Protein AF-0000000083956516 (afdb_homodimer)

InterPro domains:
  IPR002035 von Willebrand factor, type A [PS50234] (109-304)
  IPR002035 von Willebrand factor, type A [SM00327] (107-292)
  IPR007198 Ssl1-like [PF04056] (113-313)
  IPR012170 TFIIH subunit Ssl1/p44 [PIRSF015919] (1-313)
  IPR036465 von Willebrand factor A-like domain superfamily [G3DSA:3.40.50.410] (103-309)
  IPR036465 von Willebrand factor A-like domain superfamily [SSF53300] (103-279)

Solvent-accessible surface area (backbone atoms only — not comparable to full-atom values): 37654 Å² total; per-residue (Å²): 141,92,82,94,88,92,85,96,86,96,80,90,94,86,94,83,89,90,86,90,80,88,85,79,88,88,85,88,82,83,90,83,88,84,79,85,79,81,76,79,77,77,82,76,77,79,78,73,79,85,74,72,86,77,77,78,76,76,71,68,81,75,73,63,81,67,73,71,72,60,90,53,98,49,55,70,52,45,56,54,43,46,53,48,47,52,50,49,53,49,45,59,60,53,63,68,65,72,76,76,85,54,74,85,65,59,36,41,37,38,33,37,37,36,47,28,14,40,68,24,59,40,57,90,40,66,83,14,37,42,58,37,50,49,54,50,44,45,57,43,45,54,51,31,43,71,76,35,69,79,23,32,37,21,35,34,38,20,32,27,42,36,46,38,78,63,36,59,73,39,68,50,56,66,60,50,41,52,42,44,50,52,46,61,72,32,30,85,62,88,54,36,48,30,58,45,32,15,58,43,49,34,50,44,48,47,51,49,59,55,50,53,74,46,56,89,62,77,76,52,86,41,55,46,41,37,35,40,35,41,37,49,60,84,66,65,53,54,75,56,65,50,64,57,53,51,51,51,35,43,75,66,57,32,32,40,32,38,41,22,64,67,52,90,37,70,69,58,48,50,47,30,21,60,35,62,74,42,64,82,94,52,92,44,97,49,51,48,62,44,83,46,72,68,49,38,53,50,55,58,53,57,64,53,52,80,76,80,69,52,78,70,58,72,76,102,136,89,72,92,76,82,82,84,87,81,75,86,82,81,74,85,80,77,88,79,80,85,82,74,92,81,92,83,72,89,76,81,87,82,85,87,73,84,74,82,82,74,85,72,80,82,79,73,78,81,72,78,76,76,76,75,74,74,73,66,79,76,73,65,78,64,74,71,71,60,89,54,99,49,54,71,51,44,54,54,42,46,54,48,47,50,50,47,53,50,45,58,61,52,61,69,63,76,76,78,84,54,76,88,64,61,36,40,37,38,33,36,36,36,47,27,14,40,67,25,59,40,57,90,39,66,82,14,37,42,56,38,50,50,55,52,44,47,57,42,47,54,52,30,42,70,77,35,69,80,21,32,38,24,35,33,39,20,32,27,42,37,46,39,78,63,36,60,72,38,66,50,57,65,60,50,43,52,42,44,51,53,47,62,71,32,30,86,61,86,54,36,48,31,57,45,32,16,60,44,48,34,49,44,47,47,51,49,59,55,49,51,75,47,56,90,62,77,77,53,87,40,56,45,41,37,36,41,35,42,38,49,60,84,65,65,54,54,76,56,65,52,66,56,52,50,50,51,34,44,74,68,57,31,33,42,31,40,40,22,63,67,51,89,38,71,69,59,51,49,48,29,22,59,35,62,74,42,66,82,95,53,93,45,97,49,51,46,62,43,83,48,71,68,49,39,53,50,56,59,55,59,64,53,51,79,76,78,69,55,78,74,57,72,77,103

Structure (mmCIF, N/CA/C/O backbone):
data_AF-0000000083956516-model_v1
#
loop_
_entity.id
_entity.type
_entity.pdbx_description
1 polymer 'Suppressor of stem-loop protein 1'
#
loop_
_atom_site.group_PDB
_atom_site.id
_atom_site.type_symbol
_atom_site.label_atom_id
_atom_site.label_alt_id
_atom_site.label_comp_id
_atom_site.label_asym_id
_atom_site.label_entity_id
_atom_site.label_seq_id
_atom_site.pdbx_PDB_ins_code
_atom_site.Cartn_x
_atom_site.Cartn_y
_atom_site.Cartn_z
_atom_site.occupancy
_atom_site.B_iso_or_equiv
_atom_site.auth_seq_id
_atom_site.auth_comp_id
_atom_site.auth_asym_id
_atom_site.auth_atom_id
_atom_site.pdbx_PDB_model_num
ATOM 1 N N . MET A 1 1 ? 40.062 -59.438 -16.656 1 17.52 1 MET A N 1
ATOM 2 C CA . MET A 1 1 ? 40.531 -59.844 -17.969 1 17.52 1 MET A CA 1
ATOM 3 C C . MET A 1 1 ? 40.25 -58.75 -19 1 17.52 1 MET A C 1
ATOM 5 O O . MET A 1 1 ? 39.406 -57.875 -18.766 1 17.52 1 MET A O 1
ATOM 9 N N . ASP A 1 2 ? 39.969 -59.25 -20.375 1 16.41 2 ASP A N 1
ATOM 10 C CA . ASP A 1 2 ? 40.344 -59.125 -21.781 1 16.41 2 ASP A CA 1
ATOM 11 C C . ASP A 1 2 ? 39.562 -58 -22.469 1 16.41 2 ASP A C 1
ATOM 13 O O . ASP A 1 2 ? 38.531 -57.531 -21.953 1 16.41 2 ASP A O 1
ATOM 17 N N . GLU A 1 3 ? 39 -58.344 -23.828 1 16.33 3 GLU A N 1
ATOM 18 C CA . GLU A 1 3 ? 39.281 -58.125 -25.25 1 16.33 3 GLU A CA 1
ATOM 19 C C . GLU A 1 3 ? 38.344 -57.094 -25.844 1 16.33 3 GLU A C 1
ATOM 21 O O . GLU A 1 3 ? 38.781 -56.156 -26.5 1 16.33 3 GLU A O 1
ATOM 26 N N . SER A 1 4 ? 37.188 -57.5 -26.672 1 16.62 4 SER A N 1
ATOM 27 C CA . SER A 1 4 ? 37.156 -57.625 -28.125 1 16.62 4 SER A CA 1
ATOM 28 C C . SER A 1 4 ? 36.75 -56.312 -28.797 1 16.62 4 SER A C 1
ATOM 30 O O . SER A 1 4 ? 36.125 -55.469 -28.156 1 16.62 4 SER A O 1
ATOM 32 N N . ASP A 1 5 ? 36.344 -56.312 -30.266 1 16.03 5 ASP A N 1
ATOM 33 C CA . ASP A 1 5 ? 36.656 -56.094 -31.688 1 16.03 5 ASP A CA 1
ATOM 34 C C . ASP A 1 5 ? 35.781 -54.969 -32.25 1 16.03 5 ASP A C 1
ATOM 36 O O . ASP A 1 5 ? 36.281 -53.969 -32.781 1 16.03 5 ASP A O 1
ATOM 40 N N . GLU A 1 6 ? 34.844 -55.281 -33.375 1 15.91 6 GLU A N 1
ATOM 41 C CA . GLU A 1 6 ? 34.938 -55.188 -34.812 1 15.91 6 GLU A CA 1
ATOM 42 C C . GLU A 1 6 ? 34.281 -53.906 -35.312 1 15.91 6 GLU A C 1
ATOM 44 O O . GLU A 1 6 ? 33.5 -53.281 -34.594 1 15.91 6 GLU A O 1
ATOM 49 N N . GLU A 1 7 ? 33.625 -53.875 -36.688 1 15.67 7 GLU A N 1
ATOM 50 C CA . GLU A 1 7 ? 33.844 -53.562 -38.094 1 15.67 7 GLU A CA 1
ATOM 51 C C . GLU A 1 7 ? 32.906 -52.438 -38.562 1 15.67 7 GLU A C 1
ATOM 53 O O . GLU A 1 7 ? 33.375 -51.469 -39.219 1 15.67 7 GLU A O 1
ATOM 58 N N . TYR A 1 8 ? 31.578 -52.625 -39.094 1 16.09 8 TYR A N 1
ATOM 59 C CA . TYR A 1 8 ? 31.219 -52.656 -40.5 1 16.09 8 TYR A CA 1
ATOM 60 C C . TYR A 1 8 ? 31.016 -51.25 -41.062 1 16.09 8 TYR A C 1
ATOM 62 O O . TYR A 1 8 ? 30.641 -50.344 -40.312 1 16.09 8 TYR A O 1
ATOM 70 N N . MET A 1 9 ? 30.672 -51 -42.625 1 15.58 9 MET A N 1
ATOM 71 C CA . MET A 1 9 ? 30.953 -50.625 -44 1 15.58 9 MET A CA 1
ATOM 72 C C . MET A 1 9 ? 30.047 -49.469 -44.438 1 15.58 9 MET A C 1
ATOM 74 O O . MET A 1 9 ? 30.531 -48.469 -45 1 15.58 9 MET A O 1
ATOM 78 N N . GLY A 1 10 ? 28.75 -49.625 -45.094 1 15.33 10 GLY A N 1
ATOM 79 C CA . GLY A 1 10 ? 28.469 -49.531 -46.5 1 15.33 10 GLY A CA 1
ATOM 80 C C . GLY A 1 10 ? 28.266 -48.125 -47 1 15.33 10 GLY A C 1
ATOM 81 O O . GLY A 1 10 ? 28.078 -47.219 -46.188 1 15.33 10 GLY A O 1
ATOM 82 N N . SER A 1 11 ? 27.766 -47.844 -48.594 1 14.43 11 SER A N 1
ATOM 83 C CA . SER A 1 11 ? 27.922 -47.406 -49.969 1 14.43 11 SER A CA 1
ATOM 84 C C . SER A 1 11 ? 26.953 -46.281 -50.312 1 14.43 11 SER A C 1
ATOM 86 O O . SER A 1 11 ? 27.156 -45.531 -51.281 1 14.43 11 SER A O 1
ATOM 88 N N . LYS A 1 12 ? 25.672 -46.188 -50.156 1 15.55 12 LYS A N 1
ATOM 89 C CA . LYS A 1 12 ? 24.844 -46.156 -51.375 1 15.55 12 LYS A CA 1
ATOM 90 C C . LYS A 1 12 ? 25.141 -44.906 -52.188 1 15.55 12 LYS A C 1
ATOM 92 O O . LYS A 1 12 ? 25.562 -43.875 -51.656 1 15.55 12 LYS A O 1
ATOM 97 N N . SER A 1 13 ? 24.406 -44.781 -53.469 1 15.22 13 SER A N 1
ATOM 98 C CA . SER A 1 13 ? 24.453 -44.594 -54.906 1 15.22 13 SER A CA 1
ATOM 99 C C . SER A 1 13 ? 24.25 -43.125 -55.281 1 15.22 13 SER A C 1
ATOM 101 O O . SER A 1 13 ? 23.719 -42.344 -54.5 1 15.22 13 SER A O 1
ATOM 103 N N . PRO A 1 14 ? 23.875 -42.906 -56.781 1 15.3 14 PRO A N 1
ATOM 104 C CA . PRO A 1 14 ? 24.297 -42.188 -58 1 15.3 14 PRO A CA 1
ATOM 105 C C . PRO A 1 14 ? 23.516 -40.906 -58.219 1 15.3 14 PRO A C 1
ATOM 107 O O . PRO A 1 14 ? 24.125 -39.844 -58.406 1 15.3 14 PRO A O 1
ATOM 110 N N . SER A 1 15 ? 22.266 -40.969 -59.031 1 14.79 15 SER A N 1
ATOM 111 C CA . SER A 1 15 ? 22.125 -40.656 -60.438 1 14.79 15 SER A CA 1
ATOM 112 C C . SER A 1 15 ? 21.828 -39.188 -60.656 1 14.79 15 SER A C 1
ATOM 114 O O . SER A 1 15 ? 21.422 -38.469 -59.75 1 14.79 15 SER A O 1
ATOM 116 N N . SER A 1 16 ? 21.156 -38.812 -62.062 1 14.07 16 SER A N 1
ATOM 117 C CA . SER A 1 16 ? 21.344 -38.219 -63.375 1 14.07 16 SER A CA 1
ATOM 118 C C . SER A 1 16 ? 20.531 -36.938 -63.531 1 14.07 16 SER A C 1
ATOM 120 O O . SER A 1 16 ? 21.062 -35.906 -63.969 1 14.07 16 SER A O 1
ATOM 122 N N . LYS A 1 17 ? 19.125 -37.031 -64.062 1 14.61 17 LYS A N 1
ATOM 123 C CA . LYS A 1 17 ? 18.812 -36.656 -65.438 1 14.61 17 LYS A CA 1
ATOM 124 C C . LYS A 1 17 ? 18.734 -35.156 -65.625 1 14.61 17 LYS A C 1
ATOM 126 O O . LYS A 1 17 ? 18.641 -34.406 -64.625 1 14.61 17 LYS A O 1
ATOM 131 N N . LEU A 1 18 ? 17.469 -34.625 -66.312 1 14.98 18 LEU A N 1
ATOM 132 C CA . LEU A 1 18 ? 17.172 -34.25 -67.688 1 14.98 18 LEU A CA 1
ATOM 133 C C . LEU A 1 18 ? 17.016 -32.719 -67.812 1 14.98 18 LEU A C 1
ATOM 135 O O . LEU A 1 18 ? 16.781 -32.031 -66.812 1 14.98 18 LEU A O 1
ATOM 139 N N . SER A 1 19 ? 16.125 -32.312 -68.875 1 14.23 19 SER A N 1
ATOM 140 C CA . SER A 1 19 ? 16.281 -31.625 -70.188 1 14.23 19 SER A CA 1
ATOM 141 C C . SER A 1 19 ? 15.844 -30.172 -70.062 1 14.23 19 SER A C 1
ATOM 143 O O . SER A 1 19 ? 16.594 -29.266 -70.438 1 14.23 19 SER A O 1
ATOM 145 N N . SER A 1 20 ? 14.5 -29.828 -70.562 1 14.26 20 SER A N 1
ATOM 146 C CA . SER A 1 20 ? 14.266 -29.25 -71.875 1 14.26 20 SER A CA 1
ATOM 147 C C . SER A 1 20 ? 14.156 -27.734 -71.812 1 14.26 20 SER A C 1
ATOM 149 O O . SER A 1 20 ? 13.945 -27.172 -70.75 1 14.26 20 SER A O 1
ATOM 151 N N . ALA A 1 21 ? 13.359 -27.203 -72.938 1 14.42 21 ALA A N 1
ATOM 152 C CA . ALA A 1 21 ? 13.539 -26.344 -74.125 1 14.42 21 ALA A CA 1
ATOM 153 C C . ALA A 1 21 ? 12.938 -24.969 -73.875 1 14.42 21 ALA A C 1
ATOM 155 O O . ALA A 1 21 ? 13.555 -23.953 -74.188 1 14.42 21 ALA A O 1
ATOM 156 N N . ILE A 1 22 ? 11.539 -24.703 -73.625 1 15.15 22 ILE A N 1
ATOM 157 C CA . ILE A 1 22 ? 10.969 -24.141 -74.812 1 15.15 22 ILE A CA 1
ATOM 158 C C . ILE A 1 22 ? 11.234 -22.641 -74.875 1 15.15 22 ILE A C 1
ATOM 160 O O . ILE A 1 22 ? 11.352 -21.984 -73.812 1 15.15 22 ILE A O 1
ATOM 164 N N . PRO A 1 23 ? 10.617 -22.062 -76 1 14.96 23 PRO A N 1
ATOM 165 C CA . PRO A 1 23 ? 11.062 -21.125 -77.062 1 14.96 23 PRO A CA 1
ATOM 166 C C . PRO A 1 23 ? 10.773 -19.672 -76.688 1 14.96 23 PRO A C 1
ATOM 168 O O . PRO A 1 23 ? 11.68 -18.828 -76.688 1 14.96 23 PRO A O 1
ATOM 171 N N . GLU A 1 24 ? 9.586 -19.188 -77.25 1 14.3 24 GLU A N 1
ATOM 172 C CA . GLU A 1 24 ? 9.672 -18.312 -78.438 1 14.3 24 GLU A CA 1
ATOM 173 C C . GLU A 1 24 ? 9.492 -16.844 -78.062 1 14.3 24 GLU A C 1
ATOM 175 O O . GLU A 1 24 ? 10.32 -16 -78.375 1 14.3 24 GLU A O 1
ATOM 180 N N . GLY A 1 25 ? 8.164 -16.312 -78.125 1 14.58 25 GLY A N 1
ATOM 181 C CA . GLY A 1 25 ? 7.898 -15.445 -79.25 1 14.58 25 GLY A CA 1
ATOM 182 C C . GLY A 1 25 ? 8.195 -13.984 -79 1 14.58 25 GLY A C 1
ATOM 183 O O . GLY A 1 25 ? 8.383 -13.602 -77.812 1 14.58 25 GLY A O 1
ATOM 184 N N . THR A 1 26 ? 7.543 -13.141 -79.875 1 14.67 26 THR A N 1
ATOM 185 C CA . THR A 1 26 ? 7.863 -12.102 -80.875 1 14.67 26 THR A CA 1
ATOM 186 C C . THR A 1 26 ? 7.617 -10.719 -80.25 1 14.67 26 THR A C 1
ATOM 188 O O . THR A 1 26 ? 6.992 -10.586 -79.188 1 14.67 26 THR A O 1
ATOM 191 N N . ALA A 1 27 ? 6.836 -9.883 -81.188 1 14.23 27 ALA A N 1
ATOM 192 C CA . ALA A 1 27 ? 7.32 -8.703 -81.938 1 14.23 27 ALA A CA 1
ATOM 193 C C . ALA A 1 27 ? 6.965 -7.422 -81.188 1 14.23 27 ALA A C 1
ATOM 195 O O . ALA A 1 27 ? 7.832 -6.594 -80.875 1 14.23 27 ALA A O 1
ATOM 196 N N . SER A 1 28 ? 5.652 -6.809 -81.438 1 14.67 28 SER A N 1
ATOM 197 C CA . SER A 1 28 ? 5.695 -5.707 -82.438 1 14.67 28 SER A CA 1
ATOM 198 C C . SER A 1 28 ? 5.695 -4.359 -81.688 1 14.67 28 SER A C 1
ATOM 200 O O . SER A 1 28 ? 5.211 -4.246 -80.562 1 14.67 28 SER A O 1
ATOM 202 N N . PRO A 1 29 ? 5.902 -3.242 -82.5 1 15.5 29 PRO A N 1
ATOM 203 C CA . PRO A 1 29 ? 6.559 -1.936 -82.375 1 15.5 29 PRO A CA 1
ATOM 204 C C . PRO A 1 29 ? 5.605 -0.829 -81.938 1 15.5 29 PRO A C 1
ATOM 206 O O . PRO A 1 29 ? 6.012 0.096 -81.25 1 15.5 29 PRO A O 1
ATOM 209 N N . ARG A 1 30 ? 4.238 -0.795 -82.5 1 15.05 30 ARG A N 1
ATOM 210 C CA . ARG A 1 30 ? 4.059 0.39 -83.312 1 15.05 30 ARG A CA 1
ATOM 211 C C . ARG A 1 30 ? 3.99 1.652 -82.5 1 15.05 30 ARG A C 1
ATOM 213 O O . ARG A 1 30 ? 3.76 1.579 -81.25 1 15.05 30 ARG A O 1
ATOM 220 N N . ASP A 1 31 ? 3.096 2.672 -83.062 1 14.66 31 ASP A N 1
ATOM 221 C CA . ASP A 1 31 ? 3.281 4.004 -83.625 1 14.66 31 ASP A CA 1
ATOM 222 C C . ASP A 1 31 ? 2.822 5.082 -82.625 1 14.66 31 ASP A C 1
ATOM 224 O O . ASP A 1 31 ? 2.195 4.777 -81.625 1 14.66 31 ASP A O 1
ATOM 228 N N . LYS A 1 32 ? 1.712 5.926 -83.125 1 15.09 32 LYS A N 1
ATOM 229 C CA . LYS A 1 32 ? 1.831 7.309 -83.562 1 15.09 32 LYS A CA 1
ATOM 230 C C . LYS A 1 32 ? 1.391 8.281 -82.5 1 15.09 32 LYS A C 1
ATOM 232 O O . LYS A 1 32 ? 2.162 9.148 -82.062 1 15.09 32 LYS A O 1
ATOM 237 N N . THR A 1 33 ? -0.016 8.781 -82.562 1 15.27 33 THR A N 1
ATOM 238 C CA . THR A 1 33 ? -0.338 10.102 -83.062 1 15.27 33 THR A CA 1
ATOM 239 C C . THR A 1 33 ? -0.555 11.102 -81.938 1 15.27 33 THR A C 1
ATOM 241 O O . THR A 1 33 ? -0.631 10.719 -80.75 1 15.27 33 THR A O 1
ATOM 244 N N . GLY A 1 34 ? -1.832 11.852 -81.938 1 16.47 34 GLY A N 1
ATOM 245 C CA . GLY A 1 34 ? -2.137 13.258 -82.188 1 16.47 34 GLY A CA 1
ATOM 246 C C . GLY A 1 34 ? -2.35 14.039 -80.875 1 16.47 34 GLY A C 1
ATOM 247 O O . GLY A 1 34 ? -2.742 13.469 -79.875 1 16.47 34 GLY A O 1
ATOM 248 N N . VAL A 1 35 ? -1.85 15.258 -80.75 1 17.98 35 VAL A N 1
ATOM 249 C CA . VAL A 1 35 ? -1.401 16.219 -79.75 1 17.98 35 VAL A CA 1
ATOM 250 C C . VAL A 1 35 ? -2.58 17.078 -79.312 1 17.98 35 VAL A C 1
ATOM 252 O O . VAL A 1 35 ? -2.426 17.969 -78.438 1 17.98 35 VAL A O 1
ATOM 255 N N . SER A 1 36 ? -3.889 16.828 -79.75 1 17.91 36 SER A N 1
ATOM 256 C CA . SER A 1 36 ? -4.555 18.125 -79.938 1 17.91 36 SER A CA 1
ATOM 257 C C . SER A 1 36 ? -4.746 18.812 -78.562 1 17.91 36 SER A C 1
ATOM 259 O O . SER A 1 36 ? -4.895 18.141 -77.562 1 17.91 36 SER A O 1
ATOM 261 N N . THR A 1 37 ? -4.59 20.203 -78.625 1 17.92 37 THR A N 1
ATOM 262 C CA . THR A 1 37 ? -4.344 21.375 -77.812 1 17.92 37 THR A CA 1
ATOM 263 C C . THR A 1 37 ? -5.605 21.781 -77.062 1 17.92 37 THR A C 1
ATOM 265 O O . THR A 1 37 ? -6.664 21.984 -77.688 1 17.92 37 THR A O 1
ATOM 268 N N . ARG A 1 38 ? -5.785 21.547 -75.812 1 18.25 38 ARG A N 1
ATOM 269 C CA . ARG A 1 38 ? -6.852 21.625 -74.812 1 18.25 38 ARG A CA 1
ATOM 270 C C . ARG A 1 38 ? -7.176 23.062 -74.5 1 18.25 38 ARG A C 1
ATOM 272 O O . ARG A 1 38 ? -6.465 23.703 -73.688 1 18.25 38 ARG A O 1
ATOM 279 N N . THR A 1 39 ? -7.484 23.875 -75.562 1 18.03 39 THR A N 1
ATOM 280 C CA . THR A 1 39 ? -7.582 25.281 -75.188 1 18.03 39 THR A CA 1
ATOM 281 C C . THR A 1 39 ? -8.75 25.516 -74.25 1 18.03 39 THR A C 1
ATOM 283 O O . THR A 1 39 ? -9.898 25.219 -74.562 1 18.03 39 THR A O 1
ATOM 286 N N . ARG A 1 40 ? -8.664 25.516 -73 1 18.84 40 ARG A N 1
ATOM 287 C CA . ARG A 1 40 ? -9.594 25.531 -71.875 1 18.84 40 ARG A CA 1
ATOM 288 C C . ARG A 1 40 ? -10.25 26.906 -71.75 1 18.84 40 ARG A C 1
ATOM 290 O O . ARG A 1 40 ? -9.609 27.844 -71.312 1 18.84 40 ARG A O 1
ATOM 297 N N . SER A 1 41 ? -11.078 27.219 -72.812 1 16.81 41 SER A N 1
ATOM 298 C CA . SER A 1 41 ? -11.633 28.562 -72.812 1 16.81 41 SER A CA 1
ATOM 299 C C . SER A 1 41 ? -12.375 28.812 -71.5 1 16.81 41 SER A C 1
ATOM 301 O O . SER A 1 41 ? -12.773 27.875 -70.812 1 16.81 41 SER A O 1
ATOM 303 N N . SER A 1 42 ? -12.898 30.141 -71.312 1 18.38 42 SER A N 1
ATOM 304 C CA . SER A 1 42 ? -13.039 31.281 -70.375 1 18.38 42 SER A CA 1
ATOM 305 C C . SER A 1 42 ? -14.414 31.312 -69.75 1 18.38 42 SER A C 1
ATOM 307 O O . SER A 1 42 ? -14.703 32.188 -68.938 1 18.38 42 SER A O 1
ATOM 309 N N . ARG A 1 43 ? -15.406 30.453 -70.25 1 18.2 43 ARG A N 1
ATOM 310 C CA . ARG A 1 43 ? -16.688 31.141 -70.125 1 18.2 43 ARG A CA 1
ATOM 311 C C . ARG A 1 43 ? -17 31.484 -68.688 1 18.2 43 ARG A C 1
ATOM 313 O O . ARG A 1 43 ? -16.672 30.734 -67.812 1 18.2 43 ARG A O 1
ATOM 320 N N . ARG A 1 44 ? -17.516 32.719 -68.5 1 20.31 44 ARG A N 1
ATOM 321 C CA . ARG A 1 44 ? -17.875 33.75 -67.562 1 20.31 44 ARG A CA 1
ATOM 322 C C . ARG A 1 44 ? -19.125 33.375 -66.75 1 20.31 44 ARG A C 1
ATOM 324 O O . ARG A 1 44 ? -19.75 34.219 -66.125 1 20.31 44 ARG A O 1
ATOM 331 N N . GLY A 1 45 ? -19.469 32 -66.688 1 18.42 45 GLY A N 1
ATOM 332 C CA . GLY A 1 45 ? -20.859 31.828 -66.312 1 18.42 45 GLY A CA 1
ATOM 333 C C . GLY A 1 45 ? -21.25 32.531 -65.062 1 18.42 45 GLY A C 1
ATOM 334 O O . GLY A 1 45 ? -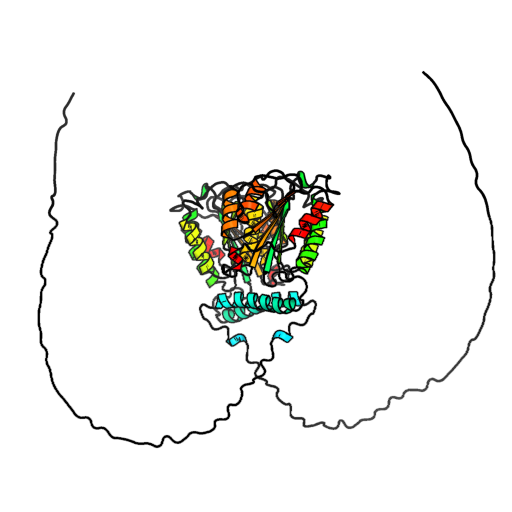20.391 32.781 -64.188 1 18.42 45 GLY A O 1
ATOM 335 N N . GLU A 1 46 ? -22.406 33.25 -65.188 1 20.53 46 GLU A N 1
ATOM 336 C CA . GLU A 1 46 ? -23.281 34.125 -64.375 1 20.53 46 GLU A CA 1
ATOM 337 C C . GLU A 1 46 ? -23.625 33.5 -63.062 1 20.53 46 GLU A C 1
ATOM 339 O O . GLU A 1 46 ? -24.094 32.375 -63 1 20.53 46 GLU A O 1
ATOM 344 N N . VAL A 1 47 ? -22.875 33.906 -62.062 1 22.27 47 VAL A N 1
ATOM 345 C CA . VAL A 1 47 ? -22.859 33.531 -60.656 1 22.27 47 VAL A CA 1
ATOM 346 C C . VAL A 1 47 ? -24.219 33.844 -60.031 1 22.27 47 VAL A C 1
ATOM 348 O O . VAL A 1 47 ? -24.562 35.031 -59.875 1 22.27 47 VAL A O 1
ATOM 351 N N . SER A 1 48 ? -25.328 33.219 -60.656 1 21.12 48 SER A N 1
ATOM 352 C CA . SER A 1 48 ? -26.641 33.531 -60.094 1 21.12 48 SER A CA 1
ATOM 353 C C . SER A 1 48 ? -26.609 33.5 -58.562 1 21.12 48 SER A C 1
ATOM 355 O O . SER A 1 48 ? -25.984 32.625 -57.969 1 21.12 48 SER A O 1
ATOM 357 N N . ASP A 1 49 ? -27.047 34.656 -57.969 1 22.38 49 ASP A N 1
ATOM 358 C CA . ASP A 1 49 ? -27.141 35.188 -56.625 1 22.38 49 ASP A CA 1
ATOM 359 C C . ASP A 1 49 ? -28.078 34.375 -55.75 1 22.38 49 ASP A C 1
ATOM 361 O O . ASP A 1 49 ? -29.297 34.375 -55.938 1 22.38 49 ASP A O 1
ATOM 365 N N . LEU A 1 50 ? -27.828 33.031 -55.656 1 20.86 50 LEU A N 1
ATOM 366 C CA . LEU A 1 50 ? -28.672 32.156 -54.812 1 20.86 50 LEU A CA 1
ATOM 367 C C . LEU A 1 50 ? -28.875 32.781 -53.438 1 20.86 50 LEU A C 1
ATOM 369 O O . LEU A 1 50 ? -27.938 32.875 -52.656 1 20.86 50 LEU A O 1
ATOM 373 N N . LYS A 1 51 ? -29.844 33.75 -53.375 1 22.28 51 LYS A N 1
ATOM 374 C CA . LYS A 1 51 ? -30.344 34.562 -52.25 1 22.28 51 LYS A CA 1
ATOM 375 C C . LYS A 1 51 ? -30.516 33.719 -51 1 22.28 51 LYS A C 1
ATOM 377 O O . LYS A 1 51 ? -30.031 34.094 -49.938 1 22.28 51 LYS A O 1
ATOM 382 N N . GLY A 1 52 ? -31.875 33.281 -50.656 1 20.84 52 GLY A N 1
ATOM 383 C CA . GLY A 1 52 ? -32.719 33.625 -49.531 1 20.84 52 GLY A CA 1
ATOM 384 C C . GLY A 1 52 ? -32.562 32.656 -48.375 1 20.84 52 GLY A C 1
ATOM 385 O O . GLY A 1 52 ? -33.312 32.75 -47.406 1 20.84 52 GLY A O 1
ATOM 386 N N . ALA A 1 53 ? -32.219 31.406 -48.594 1 22.94 53 ALA A N 1
ATOM 387 C CA . ALA A 1 53 ? -32.844 30.438 -47.688 1 22.94 53 ALA A CA 1
ATOM 388 C C . ALA A 1 53 ? -32.531 30.766 -46.219 1 22.94 53 ALA A C 1
ATOM 390 O O . ALA A 1 53 ? -31.375 31.094 -45.875 1 22.94 53 ALA A O 1
ATOM 391 N N . ASN A 1 54 ? -33.656 30.891 -45.375 1 24.86 54 ASN A N 1
ATOM 392 C CA . ASN A 1 54 ? -34 31.172 -43.969 1 24.86 54 ASN A CA 1
ATOM 393 C C . ASN A 1 54 ? -33.188 30.281 -43.031 1 24.86 54 ASN A C 1
ATOM 395 O O . ASN A 1 54 ? -33.25 29.062 -43.125 1 24.86 54 ASN A O 1
ATOM 399 N N . GLY A 1 55 ? -32.094 30.672 -42.625 1 24.08 55 GLY A N 1
ATOM 400 C CA . GLY A 1 55 ? -31.188 30.047 -41.688 1 24.08 55 GLY A CA 1
ATOM 401 C C . GLY A 1 55 ? -31.891 29.594 -40.406 1 24.08 55 GLY A C 1
ATOM 402 O O . GLY A 1 55 ? -32.375 30.422 -39.625 1 24.08 55 GLY A O 1
ATOM 403 N N . TYR A 1 56 ? -32.781 28.516 -40.469 1 25.89 56 TYR A N 1
ATOM 404 C CA . TYR A 1 56 ? -33.406 27.953 -39.281 1 25.89 56 TYR A CA 1
ATOM 405 C C . TYR A 1 56 ? -32.406 27.828 -38.125 1 25.89 56 TYR A C 1
ATOM 407 O O . TYR A 1 56 ? -31.359 27.188 -38.281 1 25.89 56 TYR A O 1
ATOM 415 N N . ALA A 1 57 ? -32.344 28.859 -37.281 1 25.98 57 ALA A N 1
ATOM 416 C CA . ALA A 1 57 ? -31.578 29 -36.031 1 25.98 57 ALA A CA 1
ATOM 417 C C . ALA A 1 57 ? -31.844 27.812 -35.094 1 25.98 57 ALA A C 1
ATOM 419 O O . ALA A 1 57 ? -32.938 27.672 -34.594 1 25.98 57 ALA A O 1
ATOM 420 N N . TRP A 1 58 ? -31.438 26.562 -35.344 1 25.58 58 TRP A N 1
ATOM 421 C CA . TRP A 1 58 ? -31.406 25.453 -34.406 1 25.58 58 TRP A CA 1
ATOM 422 C C . TRP A 1 58 ? -30.812 25.891 -33.062 1 25.58 58 TRP A C 1
ATOM 424 O O . TRP A 1 58 ? -29.797 25.328 -32.625 1 25.58 58 TRP A O 1
ATOM 434 N N . GLU A 1 59 ? -31.156 27.094 -32.625 1 27.64 59 GLU A N 1
ATOM 435 C CA . GLU A 1 59 ? -30.766 27.453 -31.266 1 27.64 59 GLU A CA 1
ATOM 436 C C . GLU A 1 59 ? -31.203 26.406 -30.25 1 27.64 59 GLU A C 1
ATOM 438 O O . GLU A 1 59 ? -32.281 26.516 -29.672 1 27.64 59 GLU A O 1
ATOM 443 N N . ASP A 1 60 ? -31.484 25.188 -30.672 1 27.83 60 ASP A N 1
ATOM 444 C CA . ASP A 1 60 ? -32.031 24.312 -29.641 1 27.83 60 ASP A CA 1
ATOM 445 C C . ASP A 1 60 ? -31.219 24.438 -28.344 1 27.83 60 ASP A C 1
ATOM 447 O O . ASP A 1 60 ? -30 24.656 -28.391 1 27.83 60 ASP A O 1
ATOM 451 N N . GLU A 1 61 ? -32 24.641 -27.219 1 28.11 61 GLU A N 1
ATOM 452 C CA . GLU A 1 61 ? -31.859 24.797 -25.766 1 28.11 61 GLU A CA 1
ATOM 453 C C . GLU A 1 61 ? -30.953 23.703 -25.188 1 28.11 61 GLU A C 1
ATOM 455 O O . GLU A 1 61 ? -31.312 22.531 -25.188 1 28.11 61 GLU A O 1
ATOM 460 N N . TYR A 1 62 ? -29.703 23.703 -25.531 1 28.22 62 TYR A N 1
ATOM 461 C CA . TYR A 1 62 ? -28.75 22.922 -24.75 1 28.22 62 TYR A CA 1
ATOM 462 C C . TYR A 1 62 ? -28.984 23.109 -23.25 1 28.22 62 TYR A C 1
ATOM 464 O O . TYR A 1 62 ? -28.641 24.156 -22.688 1 28.22 62 TYR A O 1
ATOM 472 N N . GLN A 1 63 ? -30.219 22.781 -22.812 1 30.61 63 GLN A N 1
ATOM 473 C CA . GLN A 1 63 ? -30.375 22.75 -21.359 1 30.61 63 GLN A CA 1
ATOM 474 C C . GLN A 1 63 ? -29.188 22.062 -20.703 1 30.61 63 GLN A C 1
ATOM 476 O O . GLN A 1 63 ? -28.859 20.906 -21.031 1 30.61 63 GLN A O 1
ATOM 481 N N . ARG A 1 64 ? -28.25 22.828 -20.234 1 30.22 64 ARG A N 1
ATOM 482 C CA . ARG A 1 64 ? -26.984 22.531 -19.578 1 30.22 64 ARG A CA 1
ATOM 483 C C . ARG A 1 64 ? -27.203 21.594 -18.391 1 30.22 64 ARG A C 1
ATOM 485 O O . ARG A 1 64 ? -28.016 21.875 -17.516 1 30.22 64 ARG A O 1
ATOM 492 N N . SER A 1 65 ? -27.047 20.281 -18.625 1 32.75 65 SER A N 1
ATOM 493 C CA . SER A 1 65 ? -27.078 19.203 -17.656 1 32.75 65 SER A CA 1
ATOM 494 C C . SER A 1 65 ? -26.344 19.594 -16.375 1 32.75 65 SER A C 1
ATOM 496 O O . SER A 1 65 ? -26.312 18.828 -15.406 1 32.75 65 SER A O 1
ATOM 498 N N . TRP A 1 66 ? -25.641 20.75 -16.312 1 30.27 66 TRP A N 1
ATOM 499 C CA . TRP A 1 66 ? -24.891 21.203 -15.148 1 30.27 66 TRP A CA 1
ATOM 500 C C . TRP A 1 66 ? -25.828 21.531 -13.992 1 30.27 66 TRP A C 1
ATOM 502 O O . TRP A 1 66 ? -25.391 21.609 -12.836 1 30.27 66 TRP A O 1
ATOM 512 N N . ASP A 1 67 ? -27 22.062 -14.273 1 34.41 67 ASP A N 1
ATOM 513 C CA . ASP A 1 67 ? -27.828 22.656 -13.242 1 34.41 67 ASP A CA 1
ATOM 514 C C . ASP A 1 67 ? -28.203 21.641 -12.172 1 34.41 67 ASP A C 1
ATOM 516 O O . ASP A 1 67 ? -28.891 21.969 -11.203 1 34.41 67 ASP A O 1
ATOM 520 N N . ILE A 1 68 ? -28.047 20.406 -12.477 1 34.59 68 ILE A N 1
ATOM 521 C CA . ILE A 1 68 ? -28.562 19.5 -11.453 1 34.59 68 ILE A CA 1
ATOM 522 C C . ILE A 1 68 ? -27.531 19.375 -10.32 1 34.59 68 ILE A C 1
ATOM 524 O O . ILE A 1 68 ? -27.781 18.672 -9.336 1 34.59 68 ILE A O 1
ATOM 528 N N . VAL A 1 69 ? -26.234 19.734 -10.422 1 35.38 69 VAL A N 1
ATOM 529 C CA . VAL A 1 69 ? -25.344 19.516 -9.281 1 35.38 69 VAL A CA 1
ATOM 530 C C . VAL A 1 69 ? -25.594 20.594 -8.227 1 35.38 69 VAL A C 1
ATOM 532 O O . VAL A 1 69 ? -25.094 21.703 -8.336 1 35.38 69 VAL A O 1
ATOM 535 N N . LYS A 1 70 ? -26.766 20.703 -7.766 1 33.94 70 LYS A N 1
ATOM 536 C CA . LYS A 1 70 ? -27.031 21.562 -6.617 1 33.94 70 LYS A CA 1
ATOM 537 C C . LYS A 1 70 ? -26.062 21.266 -5.473 1 33.94 70 LYS A C 1
ATOM 539 O O . LYS A 1 70 ? -25.594 20.141 -5.32 1 33.94 70 LYS A O 1
ATOM 544 N N . ASP A 1 71 ? -25.625 22.297 -4.668 1 34.72 71 ASP A N 1
ATOM 545 C CA . ASP A 1 71 ? -24.734 22.641 -3.566 1 34.72 71 ASP A CA 1
ATOM 546 C C . ASP A 1 71 ? -24.891 21.656 -2.408 1 34.72 71 ASP A C 1
ATOM 548 O O . ASP A 1 71 ? -24.391 21.906 -1.311 1 34.72 71 ASP A O 1
ATOM 552 N N . ASP A 1 72 ? -26.016 20.844 -2.332 1 35 72 ASP A N 1
ATOM 553 C CA . ASP A 1 72 ? -26.234 20.234 -1.022 1 35 72 ASP A CA 1
ATOM 554 C C . ASP A 1 72 ? -25.125 19.25 -0.68 1 35 72 ASP A C 1
ATOM 556 O O . ASP A 1 72 ? -24.391 18.797 -1.565 1 35 72 ASP A O 1
ATOM 560 N N . GLU A 1 73 ? -25.188 18.734 0.645 1 39.53 73 GLU A N 1
ATOM 561 C CA . GLU A 1 73 ? -24.5 17.656 1.354 1 39.53 73 GLU A CA 1
ATOM 562 C C . GLU A 1 73 ? -24.172 16.5 0.417 1 39.53 73 GLU A C 1
ATOM 564 O O . GLU A 1 73 ? -23.453 15.57 0.8 1 39.53 73 GLU A O 1
ATOM 569 N N . LEU A 1 74 ? -24.672 16.453 -0.731 1 36.38 74 LEU A N 1
ATOM 570 C CA . LEU A 1 74 ? -24.906 15.414 -1.735 1 36.38 74 LEU A CA 1
ATOM 571 C C . LEU A 1 74 ? -23.781 15.398 -2.77 1 36.38 74 LEU A C 1
ATOM 573 O O . LEU A 1 74 ? -23.812 14.602 -3.709 1 36.38 74 LEU A O 1
ATOM 577 N N . GLY A 1 75 ? -22.953 16.188 -2.746 1 39.25 75 GLY A N 1
ATOM 578 C CA . GLY A 1 75 ? -21.875 16.219 -3.732 1 39.25 75 GLY A CA 1
ATOM 579 C C . GLY A 1 75 ? -21.016 14.977 -3.715 1 39.25 75 GLY A C 1
ATOM 580 O O . GLY A 1 75 ? -20.422 14.609 -4.734 1 39.25 75 GLY A O 1
ATOM 581 N N . SER A 1 76 ? -20.609 14.508 -2.488 1 42.88 76 SER A N 1
ATOM 582 C CA . SER A 1 76 ? -19.969 13.211 -2.336 1 42.88 76 SER A CA 1
ATOM 583 C C . SER A 1 76 ? -20.766 12.109 -3.023 1 42.88 76 SER A C 1
ATOM 585 O O . SER A 1 76 ? -20.188 11.227 -3.668 1 42.88 76 SER A O 1
ATOM 587 N N . ASN A 1 77 ? -22.141 12.273 -3.002 1 46.41 77 ASN A N 1
ATOM 588 C CA . ASN A 1 77 ? -23.125 11.359 -3.58 1 46.41 77 ASN A CA 1
ATOM 589 C C . ASN A 1 77 ? -23.125 11.43 -5.105 1 46.41 77 ASN A C 1
ATOM 591 O O . ASN A 1 77 ? -23.406 10.43 -5.777 1 46.41 77 ASN A O 1
ATOM 595 N N . SER A 1 78 ? -22.594 12.477 -5.508 1 50.25 78 SER A N 1
ATOM 596 C CA . SER A 1 78 ? -22.688 12.641 -6.953 1 50.25 78 SER A CA 1
ATOM 597 C C . SER A 1 78 ? -21.578 11.883 -7.676 1 50.25 78 SER A C 1
ATOM 599 O O . SER A 1 78 ? -21.828 11.219 -8.68 1 50.25 78 SER A O 1
ATOM 601 N N . PHE A 1 79 ? -20.281 11.969 -7.164 1 43.28 79 PHE A N 1
ATOM 602 C CA . PHE A 1 79 ? -19.172 11.211 -7.734 1 43.28 79 PHE A CA 1
ATOM 603 C C . PHE A 1 79 ? -19.391 9.711 -7.566 1 43.28 79 PHE A C 1
ATOM 605 O O . PHE A 1 79 ? -19.234 8.945 -8.516 1 43.28 79 PHE A O 1
ATOM 612 N N . GLU A 1 80 ? -19.656 9.367 -6.422 1 49.75 80 GLU A N 1
ATOM 613 C CA . GLU A 1 80 ? -20.031 7.973 -6.199 1 49.75 80 GLU A CA 1
ATOM 614 C C . GLU A 1 80 ? -21.219 7.578 -7.074 1 49.75 80 GLU A C 1
ATOM 616 O O . GLU A 1 80 ? -21.25 6.477 -7.629 1 49.75 80 GLU A O 1
ATOM 621 N N . ALA A 1 81 ? -22.094 8.539 -7.145 1 51.44 81 ALA A N 1
ATOM 622 C CA . ALA A 1 81 ? -23.281 8.32 -7.969 1 51.44 81 ALA A CA 1
ATOM 623 C C . ALA A 1 81 ? -22.906 8.211 -9.445 1 51.44 81 ALA A C 1
ATOM 625 O O . ALA A 1 81 ? -23.438 7.363 -10.164 1 51.44 81 ALA A O 1
ATOM 626 N N . MET A 1 82 ? -21.953 8.867 -9.844 1 51.19 82 MET A N 1
ATOM 627 C CA . MET A 1 82 ? -21.5 8.805 -11.227 1 51.19 82 MET A CA 1
ATOM 628 C C . MET A 1 82 ? -20.734 7.512 -11.492 1 51.19 82 MET A C 1
ATOM 630 O O . MET A 1 82 ? -20.953 6.855 -12.516 1 51.19 82 MET A O 1
ATOM 634 N N . VAL A 1 83 ? -19.828 7.133 -10.625 1 52.22 83 VAL A N 1
ATOM 635 C CA . VAL A 1 83 ? -19.141 5.859 -10.742 1 52.22 83 VAL A CA 1
ATOM 636 C C . VAL A 1 83 ? -20.141 4.711 -10.711 1 52.22 83 VAL A C 1
ATOM 638 O O . VAL A 1 83 ? -20.062 3.793 -11.531 1 52.22 83 VAL A O 1
ATOM 641 N N . GLN A 1 84 ? -21 4.902 -9.773 1 56.03 84 GLN A N 1
ATOM 642 C CA . GLN A 1 84 ? -22.047 3.893 -9.711 1 56.03 84 GLN A CA 1
ATOM 643 C C . GLN A 1 84 ? -22.875 3.881 -11 1 56.03 84 GLN A C 1
ATOM 645 O O . GLN A 1 84 ? -23.266 2.814 -11.484 1 56.03 84 GLN A O 1
ATOM 650 N N . SER A 1 85 ? -23.172 5.027 -11.555 1 56.91 85 SER A N 1
ATOM 651 C CA . SER A 1 85 ? -23.953 5.113 -12.781 1 56.91 85 SER A CA 1
ATOM 652 C C . SER A 1 85 ? -23.203 4.504 -13.961 1 56.91 85 SER A C 1
ATOM 654 O O . SER A 1 85 ? -23.797 3.838 -14.812 1 56.91 85 SER A O 1
ATOM 656 N N . ILE A 1 86 ? -21.953 4.633 -13.977 1 53.69 86 ILE A N 1
ATOM 657 C CA . ILE A 1 86 ? -21.141 4.047 -15.031 1 53.69 86 ILE A CA 1
ATOM 658 C C . ILE A 1 86 ? -21.109 2.529 -14.883 1 53.69 86 ILE A C 1
ATOM 660 O O . ILE A 1 86 ? -21.281 1.801 -15.859 1 53.69 86 ILE A O 1
ATOM 664 N N . ILE A 1 87 ? -20.938 2.18 -13.656 1 55.84 87 ILE A N 1
ATOM 665 C CA . ILE A 1 87 ? -20.969 0.75 -13.375 1 55.84 87 ILE A CA 1
ATOM 666 C C . ILE A 1 87 ? -22.312 0.17 -13.781 1 55.84 87 ILE A C 1
ATOM 668 O O . ILE A 1 87 ? -22.375 -0.887 -14.414 1 55.84 87 ILE A O 1
ATOM 672 N N . GLU A 1 88 ? -23.297 0.942 -13.438 1 57.44 88 GLU A N 1
ATOM 673 C CA . GLU A 1 88 ? -24.641 0.471 -13.734 1 57.44 88 GLU A CA 1
ATOM 674 C C . GLU A 1 88 ? -24.891 0.402 -15.242 1 57.44 88 GLU A C 1
ATOM 676 O O . GLU A 1 88 ? -25.531 -0.529 -15.734 1 57.44 88 GLU A O 1
ATOM 681 N N . SER A 1 89 ? -24.453 1.271 -15.945 1 56.69 89 SER A N 1
ATOM 682 C CA . SER A 1 89 ? -24.609 1.275 -17.391 1 56.69 89 SER A CA 1
ATOM 683 C C . SER A 1 89 ? -23.859 0.113 -18.047 1 56.69 89 SER A C 1
ATOM 685 O O . SER A 1 89 ? -24.359 -0.51 -18.984 1 56.69 89 SER A O 1
ATOM 687 N N . ARG A 1 90 ? -22.766 -0.123 -17.484 1 54 90 ARG A N 1
ATOM 688 C CA . ARG A 1 90 ? -21.984 -1.244 -17.984 1 54 90 ARG A CA 1
ATOM 689 C C . ARG A 1 90 ? -22.641 -2.576 -17.641 1 54 90 ARG A C 1
ATOM 691 O O . ARG A 1 90 ? -22.672 -3.488 -18.469 1 54 90 ARG A O 1
ATOM 698 N N . LYS A 1 91 ? -23.109 -2.592 -16.547 1 54.91 91 LYS A N 1
ATOM 699 C CA . LYS A 1 91 ? -23.875 -3.773 -16.156 1 54.91 91 LYS A CA 1
ATOM 700 C C . LYS A 1 91 ? -25.016 -4.047 -17.125 1 54.91 91 LYS A C 1
ATOM 702 O O . LYS A 1 91 ? -25.234 -5.191 -17.531 1 54.91 91 LYS A O 1
ATOM 707 N N . LYS A 1 92 ? -25.75 -3.064 -17.359 1 53.53 92 LYS A N 1
ATOM 708 C CA . LYS A 1 92 ? -26.922 -3.217 -18.219 1 53.53 92 LYS A CA 1
ATOM 709 C C . LYS A 1 92 ? -26.531 -3.717 -19.609 1 53.53 92 LYS A C 1
ATOM 711 O O . LYS A 1 92 ? -27.234 -4.52 -20.203 1 53.53 92 LYS A O 1
ATOM 716 N N . LYS A 1 93 ? -25.453 -3.268 -20.047 1 48.38 93 LYS A N 1
ATOM 717 C CA . LYS A 1 93 ? -25.016 -3.691 -21.375 1 48.38 93 LYS A CA 1
ATOM 718 C C . LYS A 1 93 ? -24.594 -5.16 -21.375 1 48.38 93 LYS A C 1
ATOM 720 O O . LYS A 1 93 ? -24.891 -5.898 -22.312 1 48.38 93 LYS A O 1
ATOM 725 N N . ILE A 1 94 ? -23.922 -5.504 -20.344 1 50.5 94 ILE A N 1
ATOM 726 C CA . ILE A 1 94 ? -23.375 -6.848 -20.25 1 50.5 94 ILE A CA 1
ATOM 727 C C . ILE A 1 94 ? -24.469 -7.844 -19.906 1 50.5 94 ILE A C 1
ATOM 729 O O . ILE A 1 94 ? -24.484 -8.977 -20.391 1 50.5 94 ILE A O 1
ATOM 733 N N . MET A 1 95 ? -25.406 -7.387 -19.094 1 48.41 95 MET A N 1
ATOM 734 C CA . MET A 1 95 ? -26.516 -8.258 -18.75 1 48.41 95 MET A CA 1
ATOM 735 C C . MET A 1 95 ? -27.25 -8.734 -20 1 48.41 95 MET A C 1
ATOM 737 O O . MET A 1 95 ? -28.078 -9.648 -19.938 1 48.41 95 MET A O 1
ATOM 741 N N . LYS A 1 96 ? -27.078 -8.078 -21.062 1 43.88 96 LYS A N 1
ATOM 742 C CA . LYS A 1 96 ? -27.797 -8.547 -22.25 1 43.88 96 LYS A CA 1
ATOM 743 C C . LYS A 1 96 ? -27.25 -9.875 -22.734 1 43.88 96 LYS A C 1
ATOM 745 O O . LYS A 1 96 ? -27.859 -10.523 -23.609 1 43.88 96 LYS A O 1
ATOM 750 N N . ASN A 1 97 ? -26.016 -10.273 -22.391 1 39.28 97 ASN A N 1
ATOM 751 C CA . ASN A 1 97 ? -25.594 -11.578 -22.875 1 39.28 97 ASN A CA 1
ATOM 752 C C . ASN A 1 97 ? -25.828 -12.672 -21.844 1 39.28 97 ASN A C 1
ATOM 754 O O . ASN A 1 97 ? -25.234 -12.664 -20.766 1 39.28 97 ASN A O 1
ATOM 758 N N . PRO A 1 98 ? -26.891 -13.594 -21.828 1 40.84 98 PRO A N 1
ATOM 759 C CA . PRO A 1 98 ? -27.469 -14.562 -20.891 1 40.84 98 PRO A CA 1
ATOM 760 C C . PRO A 1 98 ? -26.531 -15.719 -20.562 1 40.84 98 PRO A C 1
ATOM 762 O O . PRO A 1 98 ? -26.922 -16.672 -19.906 1 40.84 98 PRO A O 1
ATOM 765 N N . SER A 1 99 ? -25.406 -15.984 -21.125 1 40.81 99 SER A N 1
ATOM 766 C CA . SER A 1 99 ? -24.984 -17.359 -20.859 1 40.81 99 SER A CA 1
ATOM 767 C C . SER A 1 99 ? -25.047 -17.688 -19.375 1 40.81 99 SER A C 1
ATOM 769 O O . SER A 1 99 ? -25.656 -18.672 -18.984 1 40.81 99 SER A O 1
ATOM 771 N N . THR A 1 100 ? -23.875 -18.109 -18.594 1 38.94 100 THR A N 1
ATOM 772 C CA . THR A 1 100 ? -23.797 -18.734 -17.281 1 38.94 100 THR A CA 1
ATOM 773 C C . THR A 1 100 ? -24.344 -17.797 -16.203 1 38.94 100 THR A C 1
ATOM 775 O O . THR A 1 100 ? -24.094 -16.594 -16.234 1 38.94 100 THR A O 1
ATOM 778 N N . PRO A 1 101 ? -25.406 -18.234 -15.438 1 39.06 101 PRO A N 1
ATOM 779 C CA . PRO A 1 101 ? -26.016 -17.422 -14.383 1 39.06 101 PRO A CA 1
ATOM 780 C C . PRO A 1 101 ? -24.984 -16.766 -13.477 1 39.06 101 PRO A C 1
ATOM 782 O O . PRO A 1 101 ? -24.516 -17.375 -12.523 1 39.06 101 PRO A O 1
ATOM 785 N N . PHE A 1 102 ? -23.812 -16.594 -13.805 1 41.53 102 PHE A N 1
ATOM 786 C CA . PHE A 1 102 ? -22.969 -15.844 -12.883 1 41.53 102 PHE A CA 1
ATOM 787 C C . PHE A 1 102 ? -23.766 -14.711 -12.234 1 41.53 102 PHE A C 1
ATOM 789 O O . PHE A 1 102 ? -24.594 -14.078 -12.875 1 41.53 102 PHE A O 1
ATOM 796 N N . GLN A 1 103 ? -23.969 -14.844 -10.906 1 46.5 103 GLN A N 1
ATOM 797 C CA . GLN A 1 103 ? -24.703 -13.812 -10.188 1 46.5 103 GLN A CA 1
ATOM 798 C C . GLN A 1 103 ? -24.391 -12.422 -10.734 1 46.5 103 GLN A C 1
ATOM 800 O O . GLN A 1 103 ? -23.281 -11.914 -10.555 1 46.5 103 GLN A O 1
ATOM 805 N N . ARG A 1 104 ? -24.891 -12.125 -11.93 1 52.72 104 ARG A N 1
ATOM 806 C CA . ARG A 1 104 ? -24.844 -11.016 -12.875 1 52.72 104 ARG A CA 1
ATOM 807 C C . ARG A 1 104 ? -24.797 -9.68 -12.141 1 52.72 104 ARG A C 1
ATOM 809 O O . ARG A 1 104 ? -24.469 -8.648 -12.734 1 52.72 104 ARG A O 1
ATOM 816 N N . GLY A 1 105 ? -24.672 -9.859 -10.781 1 62 105 GLY A N 1
ATOM 817 C CA . GLY A 1 105 ? -24.828 -8.555 -10.164 1 62 105 GLY A CA 1
ATOM 818 C C . GLY A 1 105 ? -23.688 -8.188 -9.242 1 62 105 GLY A C 1
ATOM 819 O O . GLY A 1 105 ? -23.656 -7.082 -8.695 1 62 105 GLY A O 1
ATOM 820 N N . ILE A 1 106 ? -22.625 -9.195 -9.195 1 76.81 106 ILE A N 1
ATOM 821 C CA . ILE A 1 106 ? -21.594 -8.891 -8.219 1 76.81 106 ILE A CA 1
ATOM 822 C C . ILE A 1 106 ? -20.359 -8.328 -8.93 1 76.81 106 ILE A C 1
ATOM 824 O O . ILE A 1 106 ? -19.891 -8.906 -9.914 1 76.81 106 ILE A O 1
ATOM 828 N N . ILE A 1 107 ? -19.953 -7.172 -8.664 1 86.56 107 ILE A N 1
ATOM 829 C CA . ILE A 1 107 ? -18.719 -6.582 -9.148 1 86.56 107 ILE A CA 1
ATOM 830 C C . ILE A 1 107 ? -17.547 -7.035 -8.273 1 86.56 107 ILE A C 1
ATOM 832 O O . ILE A 1 107 ? -17.562 -6.832 -7.059 1 86.56 107 ILE A O 1
ATOM 836 N N . ARG A 1 108 ? -16.656 -7.668 -8.969 1 92.38 108 ARG A N 1
ATOM 837 C CA . ARG A 1 108 ? -15.508 -8.195 -8.227 1 92.38 108 ARG A CA 1
ATOM 838 C C . ARG A 1 108 ? -14.297 -7.277 -8.367 1 92.38 108 ARG A C 1
ATOM 840 O O . ARG A 1 108 ? -14.031 -6.758 -9.453 1 92.38 108 ARG A O 1
ATOM 847 N N . THR A 1 109 ? -13.633 -6.984 -7.266 1 94.38 109 THR A N 1
ATOM 848 C CA . THR A 1 109 ? -12.289 -6.418 -7.273 1 94.38 109 THR A CA 1
ATOM 849 C C . THR A 1 109 ? -11.289 -7.398 -6.676 1 94.38 109 THR A C 1
ATOM 851 O O . THR A 1 109 ? -11.359 -7.73 -5.492 1 94.38 109 THR A O 1
ATOM 854 N N . LEU A 1 110 ? -10.398 -7.844 -7.512 1 96.81 110 LEU A N 1
ATOM 855 C CA . LEU A 1 110 ? -9.461 -8.891 -7.129 1 96.81 110 LEU A CA 1
ATOM 856 C C . LEU A 1 110 ? -8.023 -8.367 -7.16 1 96.81 110 LEU A C 1
ATOM 858 O O . LEU A 1 110 ? -7.594 -7.793 -8.164 1 96.81 110 LEU A O 1
ATOM 862 N N . VAL A 1 111 ? -7.312 -8.484 -6.031 1 97.81 111 VAL A N 1
ATOM 863 C CA . VAL A 1 111 ? -5.879 -8.211 -6 1 97.81 111 VAL A CA 1
ATOM 864 C C . VAL A 1 111 ? -5.105 -9.523 -5.914 1 97.81 111 VAL A C 1
ATOM 866 O O . VAL A 1 111 ? -5.348 -10.336 -5.02 1 97.81 111 VAL A O 1
ATOM 869 N N . ILE A 1 112 ? -4.203 -9.742 -6.844 1 98.75 112 ILE A N 1
ATOM 870 C CA . ILE A 1 112 ? -3.373 -10.945 -6.855 1 98.75 112 ILE A CA 1
ATOM 871 C C . ILE A 1 112 ? -2.016 -10.633 -6.223 1 98.75 112 ILE A C 1
ATOM 873 O O . ILE A 1 112 ? -1.35 -9.672 -6.605 1 98.75 112 ILE A O 1
ATOM 877 N N . ILE A 1 113 ? -1.641 -11.414 -5.25 1 98.75 113 ILE A N 1
ATOM 878 C CA . ILE A 1 113 ? -0.318 -11.328 -4.641 1 98.75 113 ILE A CA 1
ATOM 879 C C . ILE A 1 113 ? 0.544 -12.5 -5.105 1 98.75 113 ILE A C 1
ATOM 881 O O . ILE A 1 113 ? 0.204 -13.656 -4.867 1 98.75 113 ILE A O 1
ATOM 885 N N . ILE A 1 114 ? 1.656 -12.203 -5.73 1 98.75 114 ILE A N 1
ATOM 886 C CA . ILE A 1 114 ? 2.57 -13.211 -6.254 1 98.75 114 ILE A CA 1
ATOM 887 C C . ILE A 1 114 ? 3.791 -13.328 -5.344 1 98.75 114 ILE A C 1
ATOM 889 O O . ILE A 1 114 ? 4.449 -12.328 -5.047 1 98.75 114 ILE A O 1
ATOM 893 N N . ASP A 1 115 ? 4.055 -14.531 -4.934 1 98.56 115 ASP A N 1
ATOM 894 C CA . ASP A 1 115 ? 5.312 -14.766 -4.227 1 98.56 115 ASP A CA 1
ATOM 895 C C . ASP A 1 115 ? 6.508 -14.578 -5.16 1 98.56 115 ASP A C 1
ATOM 897 O O . ASP A 1 115 ? 6.598 -15.227 -6.203 1 98.56 115 ASP A O 1
ATOM 901 N N . GLY A 1 116 ? 7.363 -13.672 -4.855 1 97.81 116 GLY A N 1
ATOM 902 C CA . GLY A 1 116 ? 8.609 -13.445 -5.574 1 97.81 116 GLY A CA 1
ATOM 903 C C . GLY A 1 116 ? 9.844 -13.695 -4.73 1 97.81 116 GLY A C 1
ATOM 904 O O . GLY A 1 116 ? 10.906 -13.141 -5.004 1 97.81 116 GLY A O 1
ATOM 905 N N . SER A 1 117 ? 9.703 -14.445 -3.662 1 97.25 117 SER A N 1
ATOM 906 C CA . SER A 1 117 ? 10.82 -14.758 -2.775 1 97.25 117 SER A CA 1
ATOM 907 C C . SER A 1 117 ? 11.789 -15.742 -3.424 1 97.25 117 SER A C 1
ATOM 909 O O . SER A 1 117 ? 11.539 -16.219 -4.531 1 97.25 117 SER A O 1
ATOM 911 N N . LEU A 1 118 ? 12.844 -16.047 -2.736 1 97.12 118 LEU A N 1
ATOM 912 C CA . LEU A 1 118 ? 13.945 -16.844 -3.25 1 97.12 118 LEU A CA 1
ATOM 913 C C . LEU A 1 118 ? 13.461 -18.203 -3.727 1 97.12 118 LEU A C 1
ATOM 915 O O . LEU A 1 118 ? 13.953 -18.734 -4.73 1 97.12 118 LEU A O 1
ATOM 919 N N . VAL A 1 119 ? 12.516 -18.844 -3.141 1 97.5 119 VAL A N 1
ATOM 920 C CA . VAL A 1 119 ? 12.047 -20.203 -3.424 1 97.5 119 VAL A CA 1
ATOM 921 C C . VAL A 1 119 ? 11.398 -20.25 -4.809 1 97.5 119 VAL A C 1
ATOM 923 O O . VAL A 1 119 ? 11.312 -21.312 -5.422 1 97.5 119 VAL A O 1
ATOM 926 N N . MET A 1 120 ? 11.039 -19.141 -5.305 1 98.06 120 MET A N 1
ATOM 927 C CA . MET A 1 120 ? 10.344 -19.078 -6.59 1 98.06 120 MET A CA 1
ATOM 928 C C . MET A 1 120 ? 11.336 -19.203 -7.746 1 98.06 120 MET A C 1
ATOM 930 O O . MET A 1 120 ? 10.93 -19.281 -8.906 1 98.06 120 MET A O 1
ATOM 934 N N . SER A 1 121 ? 12.617 -19.297 -7.43 1 97.06 121 SER A N 1
ATOM 935 C CA . SER A 1 121 ? 13.641 -19.562 -8.438 1 97.06 121 SER A CA 1
ATOM 936 C C . SER A 1 121 ? 13.773 -21.062 -8.695 1 97.06 121 SER A C 1
ATOM 938 O O . SER A 1 121 ? 14.43 -21.469 -9.656 1 97.06 121 SER A O 1
ATOM 940 N N . GLU A 1 122 ? 13.102 -21.828 -7.922 1 96.56 122 GLU A N 1
ATOM 941 C CA . GLU A 1 122 ? 13.18 -23.281 -8.055 1 96.56 122 GLU A CA 1
ATOM 942 C C . GLU A 1 122 ? 12.672 -23.75 -9.422 1 96.56 122 GLU A C 1
ATOM 944 O O . GLU A 1 122 ? 11.734 -23.156 -9.969 1 96.56 122 GLU A O 1
ATOM 949 N N . LYS A 1 123 ? 13.164 -24.828 -9.898 1 95.44 123 LYS A N 1
ATOM 950 C CA . LYS A 1 123 ? 12.938 -25.25 -11.273 1 95.44 123 LYS A CA 1
ATOM 951 C C . LYS A 1 123 ? 11.992 -26.453 -11.344 1 95.44 123 LYS A C 1
ATOM 953 O O . LYS A 1 123 ? 11.883 -27.094 -12.383 1 95.44 123 LYS A O 1
ATOM 958 N N . ASP A 1 124 ? 11.375 -26.75 -10.219 1 95.25 124 ASP A N 1
ATOM 959 C CA . ASP A 1 124 ? 10.398 -27.844 -10.234 1 95.25 124 ASP A CA 1
ATOM 960 C C . ASP A 1 124 ? 9.227 -27.5 -11.156 1 95.25 124 ASP A C 1
ATOM 962 O O . ASP A 1 124 ? 8.578 -28.406 -11.695 1 95.25 124 ASP A O 1
ATOM 966 N N . LEU A 1 125 ? 8.883 -26.281 -11.273 1 94.19 125 LEU A N 1
ATOM 967 C CA . LEU A 1 125 ? 8.008 -25.75 -12.312 1 94.19 125 LEU A CA 1
ATOM 968 C C . LEU A 1 125 ? 8.812 -24.984 -13.359 1 94.19 125 LEU A C 1
ATOM 970 O O . LEU A 1 125 ? 9.484 -24 -13.047 1 94.19 125 LEU A O 1
ATOM 974 N N . ARG A 1 126 ? 8.695 -25.453 -14.547 1 93.31 126 ARG A N 1
ATOM 975 C CA . ARG A 1 126 ? 9.68 -25 -15.531 1 93.31 126 ARG A CA 1
ATOM 976 C C . ARG A 1 126 ? 9.18 -23.766 -16.266 1 93.31 126 ARG A C 1
ATOM 978 O O . ARG A 1 126 ? 7.996 -23.656 -16.609 1 93.31 126 ARG A O 1
ATOM 985 N N . PRO A 1 127 ? 10.117 -22.766 -16.656 1 95.38 127 PRO A N 1
ATOM 986 C CA . PRO A 1 127 ? 11.555 -22.797 -16.375 1 95.38 127 PRO A CA 1
ATOM 987 C C . PRO A 1 127 ? 11.875 -22.547 -14.898 1 95.38 127 PRO A C 1
ATOM 989 O O . PRO A 1 127 ? 12.953 -22.906 -14.43 1 95.38 127 PRO A O 1
ATOM 992 N N . ASN A 1 128 ? 11.141 -21.812 -14.219 1 96.19 128 ASN A N 1
ATOM 993 C CA . ASN A 1 128 ? 11.109 -21.719 -12.766 1 96.19 128 ASN A CA 1
ATOM 994 C C . ASN A 1 128 ? 9.719 -21.344 -12.258 1 96.19 128 ASN A C 1
ATOM 996 O O . ASN A 1 128 ? 8.82 -21.047 -13.055 1 96.19 128 ASN A O 1
ATOM 1000 N N . ARG A 1 129 ? 9.523 -21.406 -11.008 1 97.69 129 ARG A N 1
ATOM 1001 C CA . ARG A 1 129 ? 8.195 -21.203 -10.43 1 97.69 129 ARG A CA 1
ATOM 1002 C C . ARG A 1 129 ? 7.637 -19.828 -10.812 1 97.69 129 ARG A C 1
ATOM 1004 O O . ARG A 1 129 ? 6.469 -19.719 -11.18 1 97.69 129 ARG A O 1
ATOM 1011 N N . LEU A 1 130 ? 8.469 -18.781 -10.648 1 98.25 130 LEU A N 1
ATOM 1012 C CA . LEU A 1 130 ? 7.996 -17.438 -10.945 1 98.25 130 LEU A CA 1
ATOM 1013 C C . LEU A 1 130 ? 7.605 -17.312 -12.414 1 98.25 130 LEU A C 1
ATOM 1015 O O . LEU A 1 130 ? 6.527 -16.797 -12.727 1 98.25 130 LEU A O 1
ATOM 1019 N N . SER A 1 131 ? 8.469 -17.797 -13.289 1 97.31 131 SER A N 1
ATOM 1020 C CA . SER A 1 131 ? 8.227 -17.688 -14.727 1 97.31 131 SER A CA 1
ATOM 1021 C C . SER A 1 131 ? 6.938 -18.391 -15.117 1 97.31 131 SER A C 1
ATOM 1023 O O . SER A 1 131 ? 6.133 -17.859 -15.883 1 97.31 131 SER A O 1
ATOM 1025 N N . MET A 1 132 ? 6.738 -19.547 -14.664 1 97.75 132 MET A N 1
ATOM 1026 C CA . MET A 1 132 ? 5.52 -20.297 -14.961 1 97.75 132 MET A CA 1
ATOM 1027 C C . MET A 1 132 ? 4.289 -19.562 -14.43 1 97.75 132 MET A C 1
ATOM 1029 O O . MET A 1 132 ? 3.281 -19.453 -15.125 1 97.75 132 MET A O 1
ATOM 1033 N N . THR A 1 133 ? 4.375 -19.078 -13.148 1 98.44 133 THR A N 1
ATOM 1034 C CA . THR A 1 133 ? 3.281 -18.328 -12.539 1 98.44 133 THR A CA 1
ATOM 1035 C C . THR A 1 133 ? 2.885 -17.141 -13.406 1 98.44 133 THR A C 1
ATOM 1037 O O . THR A 1 133 ? 1.699 -16.922 -13.672 1 98.44 133 THR A O 1
ATOM 1040 N N . LEU A 1 134 ? 3.883 -16.406 -13.859 1 98.31 134 LEU A N 1
ATOM 1041 C CA . LEU A 1 134 ? 3.627 -15.227 -14.672 1 98.31 134 LEU A CA 1
ATOM 1042 C C . LEU A 1 134 ? 2.994 -15.609 -16 1 98.31 134 LEU A C 1
ATOM 1044 O O . LEU A 1 134 ? 2.115 -14.906 -16.516 1 98.31 134 LEU A O 1
ATOM 1048 N N . SER A 1 135 ? 3.385 -16.734 -16.547 1 97.81 135 SER A N 1
ATOM 1049 C CA . SER A 1 135 ? 2.793 -17.234 -17.797 1 97.81 135 SER A CA 1
ATOM 1050 C C . SER A 1 135 ? 1.325 -17.594 -17.594 1 97.81 135 SER A C 1
ATOM 1052 O O . SER A 1 135 ? 0.467 -17.188 -18.375 1 97.81 135 SER A O 1
ATOM 1054 N N . TYR A 1 136 ? 1.062 -18.312 -16.578 1 98.31 136 TYR A N 1
ATOM 1055 C CA . TYR A 1 136 ? -0.304 -18.734 -16.312 1 98.31 136 TYR A CA 1
ATOM 1056 C C . TYR A 1 136 ? -1.19 -17.547 -15.969 1 98.31 136 TYR A C 1
ATOM 1058 O O . TYR A 1 136 ? -2.381 -17.547 -16.281 1 98.31 136 TYR A O 1
ATOM 1066 N N . LEU A 1 137 ? -0.632 -16.516 -15.312 1 98.5 137 LEU A N 1
ATOM 1067 C CA . LEU A 1 137 ? -1.397 -15.336 -14.922 1 98.5 137 LEU A CA 1
ATOM 1068 C C . LEU A 1 137 ? -1.875 -14.57 -16.156 1 98.5 137 LEU A C 1
ATOM 1070 O O . LEU A 1 137 ? -2.947 -13.961 -16.141 1 98.5 137 LEU A O 1
ATOM 1074 N N . GLN A 1 138 ? -1.099 -14.617 -17.203 1 98.19 138 GLN A N 1
ATOM 1075 C CA . GLN A 1 138 ? -1.554 -13.977 -18.438 1 98.19 138 GLN A CA 1
ATOM 1076 C C . GLN A 1 138 ? -2.854 -14.602 -18.938 1 98.19 138 GLN A C 1
ATOM 1078 O O . GLN A 1 138 ? -3.797 -13.891 -19.281 1 98.19 138 GLN A O 1
ATOM 1083 N N . ASP A 1 139 ? -2.885 -15.891 -18.938 1 97.69 139 ASP A N 1
ATOM 1084 C CA . ASP A 1 139 ? -4.094 -16.625 -19.312 1 97.69 139 ASP A CA 1
ATOM 1085 C C . ASP A 1 139 ? -5.23 -16.328 -18.344 1 97.69 139 ASP A C 1
ATOM 1087 O O . ASP A 1 139 ? -6.379 -16.141 -18.75 1 97.69 139 ASP A O 1
ATOM 1091 N N . PHE A 1 140 ? -4.918 -16.328 -17.125 1 98.44 140 PHE A N 1
ATOM 1092 C CA . PHE A 1 140 ? -5.895 -16.078 -16.062 1 98.44 140 PHE A CA 1
ATOM 1093 C C . PHE A 1 140 ? -6.574 -14.734 -16.266 1 98.44 140 PHE A C 1
ATOM 1095 O O . PHE A 1 140 ? -7.801 -14.633 -16.156 1 98.44 140 PHE A O 1
ATOM 1102 N N . VAL A 1 141 ? -5.758 -13.648 -16.453 1 98.31 141 VAL A N 1
ATOM 1103 C CA . VAL A 1 141 ? -6.281 -12.297 -16.609 1 98.31 141 VAL A CA 1
ATOM 1104 C C . VAL A 1 141 ? -7.293 -12.258 -17.75 1 98.31 141 VAL A C 1
ATOM 1106 O O . VAL A 1 141 ? -8.375 -11.68 -17.625 1 98.31 141 VAL A O 1
ATOM 1109 N N . THR A 1 142 ? -7.012 -12.875 -18.844 1 97.19 142 THR A N 1
ATOM 1110 C CA . THR A 1 142 ? -7.906 -12.922 -20 1 97.19 142 THR A CA 1
ATOM 1111 C C . THR A 1 142 ? -9.227 -13.594 -19.641 1 97.19 142 THR A C 1
ATOM 1113 O O . THR A 1 142 ? -10.297 -13.039 -19.875 1 97.19 142 THR A O 1
ATOM 1116 N N . GLU A 1 143 ? -9.148 -14.68 -19.031 1 96.94 143 GLU A N 1
ATOM 1117 C CA . GLU A 1 143 ? -10.336 -15.445 -18.656 1 96.94 143 GLU A CA 1
ATOM 1118 C C . GLU A 1 143 ? -11.148 -14.719 -17.594 1 96.94 143 GLU A C 1
ATOM 1120 O O . GLU A 1 143 ? -12.383 -14.719 -17.641 1 96.94 143 GLU A O 1
ATOM 1125 N N . PHE A 1 144 ? -10.477 -14.141 -16.625 1 97 144 PHE A N 1
ATOM 1126 C CA . PHE A 1 144 ? -11.125 -13.422 -15.539 1 97 144 PHE A CA 1
ATOM 1127 C C . PHE A 1 144 ? -12.023 -12.312 -16.062 1 97 144 PHE A C 1
ATOM 1129 O O . PHE A 1 144 ? -13.188 -12.211 -15.672 1 97 144 PHE A O 1
ATOM 1136 N N . PHE A 1 145 ? -11.508 -11.5 -17 1 95.12 145 PHE A N 1
ATOM 1137 C CA . PHE A 1 145 ? -12.266 -10.375 -17.516 1 95.12 145 PHE A CA 1
ATOM 1138 C C . PHE A 1 145 ? -13.32 -10.836 -18.516 1 95.12 145 PHE A C 1
ATOM 1140 O O . PHE A 1 145 ? -14.352 -10.188 -18.688 1 95.12 145 PHE A O 1
ATOM 1147 N N . ASP A 1 146 ? -13.062 -11.992 -19.172 1 93 146 ASP A N 1
ATOM 1148 C CA . ASP A 1 146 ? -14.078 -12.578 -20.047 1 93 146 ASP A CA 1
ATOM 1149 C C . ASP A 1 146 ? -15.312 -13 -19.25 1 93 146 ASP A C 1
ATOM 1151 O O . ASP A 1 146 ? -16.438 -12.781 -19.672 1 93 146 ASP A O 1
ATOM 1155 N N . GLN A 1 147 ? -15.062 -13.477 -18.094 1 91.06 147 GLN A N 1
ATOM 1156 C CA . GLN A 1 147 ? -16.156 -14 -17.281 1 91.06 147 GLN A CA 1
ATOM 1157 C C . GLN A 1 147 ? -16.703 -12.93 -16.344 1 91.06 147 GLN A C 1
ATOM 1159 O O . GLN A 1 147 ? -17.828 -13.039 -15.844 1 91.06 147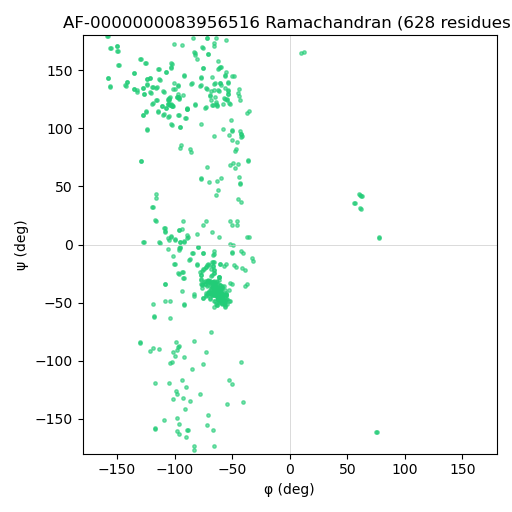 GLN A O 1
ATOM 1164 N N . ASN A 1 148 ? -15.859 -11.945 -16.062 1 90 148 ASN A N 1
ATOM 1165 C CA . ASN A 1 148 ? -16.219 -10.859 -15.156 1 90 148 ASN A CA 1
ATOM 1166 C C . ASN A 1 148 ? -15.945 -9.5 -15.773 1 90 148 ASN A C 1
ATOM 1168 O O . ASN A 1 148 ? -15.102 -8.75 -15.289 1 90 148 ASN A O 1
ATOM 1172 N N . PRO A 1 149 ? -16.688 -9.047 -16.734 1 87.69 149 PRO A N 1
ATOM 1173 C CA . PRO A 1 149 ? -16.344 -7.883 -17.562 1 87.69 149 PRO A CA 1
ATOM 1174 C C . PRO A 1 149 ? -16.328 -6.582 -16.766 1 87.69 149 PRO A C 1
ATOM 1176 O O . PRO A 1 149 ? -15.648 -5.625 -17.156 1 87.69 149 PRO A O 1
ATOM 1179 N N . ILE A 1 150 ? -16.984 -6.434 -15.609 1 86.12 150 ILE A N 1
ATOM 1180 C CA . ILE A 1 150 ? -17.047 -5.172 -14.883 1 86.12 150 ILE A CA 1
ATOM 1181 C C . ILE A 1 150 ? -16.141 -5.238 -13.664 1 86.12 150 ILE A C 1
ATOM 1183 O O . ILE A 1 150 ? -16.031 -4.273 -12.898 1 86.12 150 ILE A O 1
ATOM 1187 N N . SER A 1 151 ? -15.5 -6.305 -13.656 1 91.5 151 SER A N 1
ATOM 1188 C CA . SER A 1 151 ? -14.633 -6.492 -12.5 1 91.5 151 SER A CA 1
ATOM 1189 C C . SER A 1 151 ? -13.297 -5.777 -12.688 1 91.5 151 SER A C 1
ATOM 1191 O O . SER A 1 151 ? -13.023 -5.238 -13.766 1 91.5 151 SER A O 1
ATOM 1193 N N . ARG A 1 152 ? -12.594 -5.637 -11.625 1 93.06 152 ARG A N 1
ATOM 1194 C CA . ARG A 1 152 ? -11.289 -4.988 -11.602 1 93.06 152 ARG A CA 1
ATOM 1195 C C . ARG A 1 152 ? -10.227 -5.898 -10.992 1 93.06 152 ARG A C 1
ATOM 1197 O O . ARG A 1 152 ? -10.555 -6.824 -10.242 1 93.06 152 ARG A O 1
ATOM 1204 N N . LEU A 1 153 ? -9 -5.566 -11.414 1 96.06 153 LEU A N 1
ATOM 1205 C CA . LEU A 1 153 ? -7.902 -6.43 -10.992 1 96.06 153 LEU A CA 1
ATOM 1206 C C . LEU A 1 153 ? -6.66 -5.609 -10.672 1 96.06 153 LEU A C 1
ATOM 1208 O O . LEU A 1 153 ? -6.406 -4.582 -11.305 1 96.06 153 LEU A O 1
ATOM 1212 N N . GLY A 1 154 ? -5.953 -5.973 -9.617 1 96.56 154 GLY A N 1
ATOM 1213 C CA . GLY A 1 154 ? -4.625 -5.473 -9.312 1 96.56 154 GLY A CA 1
ATOM 1214 C C . GLY A 1 154 ? -3.625 -6.574 -9.016 1 96.56 154 GLY A C 1
ATOM 1215 O O . GLY A 1 154 ? -4.012 -7.695 -8.688 1 96.56 154 GLY A O 1
ATOM 1216 N N . ILE A 1 155 ? -2.291 -6.23 -9.156 1 98.25 155 ILE A N 1
ATOM 1217 C CA . ILE A 1 155 ? -1.27 -7.254 -8.969 1 98.25 155 ILE A CA 1
ATOM 1218 C C . ILE A 1 155 ? -0.14 -6.703 -8.102 1 98.25 155 ILE A C 1
ATOM 1220 O O . ILE A 1 155 ? 0.33 -5.586 -8.312 1 98.25 155 ILE A O 1
ATOM 1224 N N . ILE A 1 156 ? 0.263 -7.504 -7.133 1 97.81 156 ILE A N 1
ATOM 1225 C CA . ILE A 1 156 ? 1.36 -7.199 -6.219 1 97.81 156 ILE A CA 1
ATOM 1226 C C . ILE A 1 156 ? 2.404 -8.312 -6.273 1 97.81 156 ILE A C 1
ATOM 1228 O O . ILE A 1 156 ? 2.059 -9.492 -6.305 1 97.81 156 ILE A O 1
ATOM 1232 N N . LEU A 1 157 ? 3.686 -7.918 -6.285 1 97.44 157 LEU A N 1
ATOM 1233 C CA . LEU A 1 157 ? 4.789 -8.867 -6.176 1 97.44 157 LEU A CA 1
ATOM 1234 C C . LEU A 1 157 ? 5.449 -8.773 -4.805 1 97.44 157 LEU A C 1
ATOM 1236 O O . LEU A 1 157 ? 5.934 -7.711 -4.414 1 97.44 157 LEU A O 1
ATOM 1240 N N . MET A 1 158 ? 5.363 -9.852 -4.109 1 96.69 158 MET A N 1
ATOM 1241 C CA . MET A 1 158 ? 5.992 -9.953 -2.793 1 96.69 158 MET A CA 1
ATOM 1242 C C . MET A 1 158 ? 7.426 -10.453 -2.912 1 96.69 158 MET A C 1
ATOM 1244 O O . MET A 1 158 ? 7.66 -11.594 -3.314 1 96.69 158 MET A O 1
ATOM 1248 N N . ARG A 1 159 ? 8.352 -9.562 -2.496 1 93.88 159 ARG A N 1
ATOM 1249 C CA . ARG A 1 159 ? 9.766 -9.898 -2.678 1 93.88 159 ARG A CA 1
ATOM 1250 C C . ARG A 1 159 ? 10.641 -9.133 -1.691 1 93.88 159 ARG A C 1
ATOM 1252 O O . ARG A 1 159 ? 10.453 -7.93 -1.491 1 93.88 159 ARG A O 1
ATOM 1259 N N . ASN A 1 160 ? 11.641 -9.844 -1.057 1 92.44 160 ASN A N 1
ATOM 1260 C CA . ASN A 1 160 ? 12.617 -9.219 -0.162 1 92.44 160 ASN A CA 1
ATOM 1261 C C . ASN A 1 160 ? 11.93 -8.484 0.987 1 92.44 160 ASN A C 1
ATOM 1263 O O . ASN A 1 160 ? 12.344 -7.391 1.368 1 92.44 160 ASN A O 1
ATOM 1267 N N . GLY A 1 161 ? 10.828 -9.102 1.399 1 92.5 161 GLY A N 1
ATOM 1268 C CA . GLY A 1 161 ? 10.125 -8.555 2.545 1 92.5 161 GLY A CA 1
ATOM 1269 C C . GLY A 1 161 ? 9.289 -7.336 2.199 1 92.5 161 GLY A C 1
ATOM 1270 O O . GLY A 1 161 ? 8.727 -6.684 3.088 1 92.5 161 GLY A O 1
ATOM 1271 N N . ILE A 1 162 ? 9.195 -7.004 0.921 1 91.38 162 ILE A N 1
ATOM 1272 C CA . ILE A 1 162 ? 8.508 -5.797 0.477 1 91.38 162 ILE A CA 1
ATOM 1273 C C . ILE A 1 162 ? 7.379 -6.168 -0.478 1 91.38 162 ILE A C 1
ATOM 1275 O O . ILE A 1 162 ? 7.492 -7.129 -1.242 1 91.38 162 ILE A O 1
ATOM 1279 N N . ALA A 1 163 ? 6.27 -5.395 -0.349 1 95.44 163 ALA A N 1
ATOM 1280 C CA . ALA A 1 163 ? 5.203 -5.48 -1.343 1 95.44 163 ALA A CA 1
ATOM 1281 C C . ALA A 1 163 ? 5.441 -4.496 -2.486 1 95.44 163 ALA A C 1
ATOM 1283 O O . ALA A 1 163 ? 5.465 -3.283 -2.275 1 95.44 163 ALA A O 1
ATOM 1284 N N . ASN A 1 164 ? 5.621 -5.047 -3.676 1 91.88 164 ASN A N 1
ATOM 1285 C CA . ASN A 1 164 ? 5.844 -4.227 -4.863 1 91.88 164 ASN A CA 1
ATOM 1286 C C . ASN A 1 164 ? 4.602 -4.176 -5.746 1 91.88 164 ASN A C 1
ATOM 1288 O O . ASN A 1 164 ? 4.082 -5.215 -6.16 1 91.88 164 ASN A O 1
ATOM 1292 N N . LEU A 1 165 ? 4.16 -2.967 -6.004 1 93.5 165 LEU A N 1
ATOM 1293 C CA . LEU A 1 165 ? 3.012 -2.809 -6.887 1 93.5 165 LEU A CA 1
ATOM 1294 C C . LEU A 1 165 ? 3.398 -3.096 -8.336 1 93.5 165 LEU A C 1
ATOM 1296 O O . LEU A 1 165 ? 4.277 -2.434 -8.891 1 93.5 165 LEU A O 1
ATOM 1300 N N . VAL A 1 166 ? 2.795 -4.094 -8.914 1 94.69 166 VAL A N 1
ATOM 1301 C CA . VAL A 1 166 ? 3.035 -4.438 -10.312 1 94.69 166 VAL A CA 1
ATOM 1302 C C . VAL A 1 166 ? 2.025 -3.715 -11.203 1 94.69 166 VAL A C 1
ATOM 1304 O O . VAL A 1 166 ? 2.398 -3.096 -12.203 1 94.69 166 VAL A O 1
ATOM 1307 N N . SER A 1 167 ? 0.795 -3.854 -10.875 1 94 167 SER A N 1
ATOM 1308 C CA . SER A 1 167 ? -0.264 -3.131 -11.57 1 94 167 SER A CA 1
ATOM 1309 C C . SER A 1 167 ? -1.355 -2.682 -10.609 1 94 167 SER A C 1
ATOM 1311 O O . SER A 1 167 ? -1.772 -3.447 -9.734 1 94 167 SER A O 1
ATOM 1313 N N . GLU A 1 168 ? -1.795 -1.448 -10.773 1 90 168 GLU A N 1
ATOM 1314 C CA . GLU A 1 168 ? -2.883 -0.899 -9.969 1 90 168 GLU A CA 1
ATOM 1315 C C . GLU A 1 168 ? -4.219 -1.538 -10.336 1 90 168 GLU A C 1
ATOM 1317 O O . GLU A 1 168 ? -4.34 -2.168 -11.391 1 90 168 GLU A O 1
ATOM 1322 N N . VAL A 1 169 ? -5.176 -1.339 -9.43 1 90.62 169 VAL A N 1
ATOM 1323 C CA . VAL A 1 169 ? -6.508 -1.873 -9.688 1 90.62 169 VAL A CA 1
ATOM 1324 C C . VAL A 1 169 ? -7.102 -1.204 -10.922 1 90.62 169 VAL A C 1
ATOM 1326 O O . VAL A 1 169 ? -7.211 0.023 -10.984 1 90.62 169 VAL A O 1
ATOM 1329 N N . SER A 1 170 ? -7.395 -2.035 -11.906 1 90.56 170 SER A N 1
ATOM 1330 C CA . SER A 1 170 ? -7.879 -1.553 -13.195 1 90.56 170 SER A CA 1
ATOM 1331 C C . SER A 1 170 ? -8.812 -2.564 -13.852 1 90.56 170 SER A C 1
ATOM 1333 O O . SER A 1 170 ? -8.719 -3.766 -13.594 1 90.56 170 SER A O 1
ATOM 1335 N N . GLY A 1 171 ? -9.672 -2.027 -14.688 1 91.88 171 GLY A N 1
ATOM 1336 C CA . GLY A 1 171 ? -10.594 -2.887 -15.414 1 91.88 171 GLY A CA 1
ATOM 1337 C C . GLY A 1 171 ? -10.109 -3.238 -16.812 1 91.88 171 GLY A C 1
ATOM 1338 O O . GLY A 1 171 ? -10.852 -3.834 -17.594 1 91.88 171 GLY A O 1
ATOM 1339 N N . LEU A 1 172 ? -8.844 -2.945 -17.094 1 91.25 172 LEU A N 1
ATOM 1340 C CA . LEU A 1 172 ? -8.297 -3.152 -18.422 1 91.25 172 LEU A CA 1
ATOM 1341 C C . LEU A 1 172 ? -7.391 -4.379 -18.453 1 91.25 172 LEU A C 1
ATOM 1343 O O . LEU A 1 172 ? -6.273 -4.34 -17.938 1 91.25 172 LEU A O 1
ATOM 1347 N N . PRO A 1 173 ? -7.844 -5.465 -19.141 1 96.44 173 PRO A N 1
ATOM 1348 C CA . PRO A 1 173 ? -7.051 -6.695 -19.141 1 96.44 173 PRO A CA 1
ATOM 1349 C C . PRO A 1 173 ? -5.664 -6.5 -19.75 1 96.44 173 PRO A C 1
ATOM 1351 O O . PRO A 1 173 ? -4.672 -6.996 -19.203 1 96.44 173 PRO A O 1
ATOM 1354 N N . GLN A 1 174 ? -5.637 -5.746 -20.875 1 96.44 174 GLN A N 1
ATOM 1355 C CA . GLN A 1 174 ? -4.371 -5.586 -21.578 1 96.44 174 GLN A CA 1
ATOM 1356 C C . GLN A 1 174 ? -3.346 -4.855 -20.719 1 96.44 174 GLN A C 1
ATOM 1358 O O . GLN A 1 174 ? -2.148 -5.137 -20.797 1 96.44 174 GLN A O 1
ATOM 1363 N N . TYR A 1 175 ? -3.895 -3.957 -19.938 1 94.62 175 TYR A N 1
ATOM 1364 C CA . TYR A 1 175 ? -3.018 -3.246 -19.016 1 94.62 175 TYR A CA 1
ATOM 1365 C C . TYR A 1 175 ? -2.268 -4.223 -18.109 1 94.62 175 TYR A C 1
ATOM 1367 O O . TYR A 1 175 ? -1.043 -4.148 -17.984 1 94.62 175 TYR A O 1
ATOM 1375 N N . HIS A 1 176 ? -2.92 -5.141 -17.516 1 97.69 176 HIS A N 1
ATOM 1376 C CA . HIS A 1 176 ? -2.336 -6.121 -16.609 1 97.69 176 HIS A CA 1
ATOM 1377 C C . HIS A 1 176 ? -1.416 -7.082 -17.359 1 97.69 176 HIS A C 1
ATOM 1379 O O . HIS A 1 176 ? -0.331 -7.414 -16.875 1 97.69 176 HIS A O 1
ATOM 1385 N N . ILE A 1 177 ? -1.828 -7.52 -18.469 1 98.25 177 ILE A N 1
ATOM 1386 C CA . ILE A 1 177 ? -1.043 -8.461 -19.266 1 98.25 177 ILE A CA 1
ATOM 1387 C C . ILE A 1 177 ? 0.295 -7.824 -19.641 1 98.25 177 ILE A C 1
ATOM 1389 O O . ILE A 1 177 ? 1.342 -8.469 -19.547 1 98.25 177 ILE A O 1
ATOM 1393 N N . ASP A 1 178 ? 0.272 -6.543 -20.031 1 97.31 178 ASP A N 1
ATOM 1394 C CA . ASP A 1 178 ? 1.5 -5.836 -20.391 1 97.31 178 ASP A CA 1
ATOM 1395 C C . ASP A 1 178 ? 2.441 -5.746 -19.188 1 97.31 178 ASP A C 1
ATOM 1397 O O . ASP A 1 178 ? 3.652 -5.934 -19.328 1 97.31 178 ASP A O 1
ATOM 1401 N N . LYS A 1 179 ? 1.907 -5.457 -18.078 1 96.44 179 LYS A N 1
ATOM 1402 C CA . LYS A 1 179 ? 2.715 -5.359 -16.859 1 96.44 179 LYS A CA 1
ATOM 1403 C C . LYS A 1 179 ? 3.33 -6.707 -16.5 1 96.44 179 LYS A C 1
ATOM 1405 O O . LYS A 1 179 ? 4.484 -6.777 -16.078 1 96.44 179 LYS A O 1
ATOM 1410 N N . ILE A 1 180 ? 2.562 -7.785 -16.672 1 97.94 180 ILE A N 1
ATOM 1411 C CA . ILE A 1 180 ? 3.057 -9.133 -16.406 1 97.94 180 ILE A CA 1
ATOM 1412 C C . ILE A 1 180 ? 4.199 -9.461 -17.359 1 97.94 180 ILE A C 1
ATOM 1414 O O . ILE A 1 180 ? 5.219 -10.023 -16.953 1 97.94 180 ILE A O 1
ATOM 1418 N N . ARG A 1 181 ? 3.992 -9.109 -18.547 1 97.12 181 ARG A N 1
ATOM 1419 C CA . ARG A 1 181 ? 5.02 -9.367 -19.547 1 97.12 181 ARG A CA 1
ATOM 1420 C C . ARG A 1 181 ? 6.301 -8.602 -19.234 1 97.12 181 ARG A C 1
ATOM 1422 O O . ARG A 1 181 ? 7.402 -9.133 -19.391 1 97.12 181 ARG A O 1
ATOM 1429 N N . GLN A 1 182 ? 6.129 -7.398 -18.828 1 95.38 182 GLN A N 1
ATOM 1430 C CA . GLN A 1 182 ? 7.281 -6.594 -18.438 1 95.38 182 GLN A CA 1
ATOM 1431 C C . GLN A 1 182 ? 8.008 -7.219 -17.25 1 95.38 182 GLN A C 1
ATOM 1433 O O . GLN A 1 182 ? 9.242 -7.262 -17.219 1 95.38 182 GLN A O 1
ATOM 1438 N N . LEU A 1 183 ? 7.266 -7.633 -16.359 1 95.12 183 LEU A N 1
ATOM 1439 C CA . LEU A 1 183 ? 7.828 -8.297 -15.18 1 95.12 183 LEU A CA 1
ATOM 1440 C C . LEU A 1 183 ? 8.578 -9.562 -15.578 1 95.12 183 LEU A C 1
ATOM 1442 O O . LEU A 1 183 ? 9.695 -9.805 -15.109 1 95.12 183 LEU A O 1
ATOM 1446 N N . LYS A 1 184 ? 7.992 -10.359 -16.406 1 94.81 184 LYS A N 1
ATOM 1447 C CA . LYS A 1 184 ? 8.594 -11.602 -16.875 1 94.81 184 LYS A CA 1
ATOM 1448 C C . LYS A 1 184 ? 9.906 -11.336 -17.625 1 94.81 184 LYS A C 1
ATOM 1450 O O . LYS A 1 184 ? 10.883 -12.07 -17.453 1 94.81 184 LYS A O 1
ATOM 1455 N N . ALA A 1 185 ? 9.875 -10.25 -18.359 1 93.12 185 ALA A N 1
ATOM 1456 C CA . ALA A 1 185 ? 11.062 -9.891 -19.141 1 93.12 185 ALA A CA 1
ATOM 1457 C C . ALA A 1 185 ? 12.211 -9.484 -18.219 1 93.12 185 ALA A C 1
ATOM 1459 O O . ALA A 1 185 ? 13.383 -9.641 -18.578 1 93.12 185 ALA A O 1
ATOM 1460 N N . ARG A 1 186 ? 11.883 -9 -17.062 1 90.69 186 ARG A N 1
ATOM 1461 C CA . ARG A 1 186 ? 12.906 -8.469 -16.172 1 90.69 186 ARG A CA 1
ATOM 1462 C C . ARG A 1 186 ? 13.133 -9.398 -14.984 1 90.69 186 ARG A C 1
ATOM 1464 O O . ARG A 1 186 ? 13.758 -9.008 -14 1 90.69 186 ARG A O 1
ATOM 1471 N N . GLN A 1 187 ? 12.68 -10.578 -15.016 1 88.25 187 GLN A N 1
ATOM 1472 C CA . GLN A 1 187 ? 12.719 -11.508 -13.891 1 88.25 187 GLN A CA 1
ATOM 1473 C C . GLN A 1 187 ? 14.141 -12 -13.641 1 88.25 187 GLN A C 1
ATOM 1475 O O . GLN A 1 187 ? 14.445 -12.516 -12.562 1 88.25 187 GLN A O 1
ATOM 1480 N N . HIS A 1 188 ? 15 -11.836 -14.602 1 85.12 188 HIS A N 1
ATOM 1481 C CA . HIS A 1 188 ? 16.375 -12.312 -14.461 1 85.12 188 HIS A CA 1
ATOM 1482 C C . HIS A 1 188 ? 17.297 -11.195 -13.984 1 85.12 188 HIS A C 1
ATOM 1484 O O . HIS A 1 188 ? 18.484 -11.43 -13.734 1 85.12 188 HIS A O 1
ATOM 1490 N N . ASN A 1 189 ? 16.859 -10.047 -13.82 1 86 189 ASN A N 1
ATOM 1491 C CA . ASN A 1 189 ? 17.656 -8.906 -13.375 1 86 189 ASN A CA 1
ATOM 1492 C C . ASN A 1 189 ? 16.969 -8.172 -12.219 1 86 189 ASN A C 1
ATOM 1494 O O . ASN A 1 189 ? 17.016 -8.641 -11.078 1 86 189 ASN A O 1
ATOM 1498 N N . ARG A 1 190 ? 16.094 -7.309 -12.539 1 80.19 190 ARG A N 1
ATOM 1499 C CA . ARG A 1 190 ? 15.492 -6.395 -11.57 1 80.19 190 ARG A CA 1
ATOM 1500 C C . ARG A 1 190 ? 14.508 -7.121 -10.664 1 80.19 190 ARG A C 1
ATOM 1502 O O . ARG A 1 190 ? 14.391 -6.797 -9.477 1 80.19 190 ARG A O 1
ATOM 1509 N N . PHE A 1 191 ? 13.867 -8.086 -11.258 1 88.31 191 PHE A N 1
ATOM 1510 C CA . PHE A 1 191 ? 12.805 -8.727 -10.5 1 88.31 191 PHE A CA 1
ATOM 1511 C C . PHE A 1 191 ? 13.094 -10.211 -10.305 1 88.31 191 PHE A C 1
ATOM 1513 O O . PHE A 1 191 ? 12.18 -11.031 -10.328 1 88.31 191 PHE A O 1
ATOM 1520 N N . GLU A 1 192 ? 14.32 -10.539 -10.203 1 92.31 192 GLU A N 1
ATOM 1521 C CA . GLU A 1 192 ? 14.695 -11.906 -9.836 1 92.31 192 GLU A CA 1
ATOM 1522 C C . GLU A 1 192 ? 14.141 -12.281 -8.461 1 92.31 192 GLU A C 1
ATOM 1524 O O . GLU A 1 192 ? 14.109 -11.453 -7.555 1 92.31 192 GLU A O 1
ATOM 1529 N N . PRO A 1 193 ? 13.641 -13.555 -8.367 1 95.81 193 PRO A N 1
ATOM 1530 C CA . PRO A 1 193 ? 13.211 -13.969 -7.027 1 95.81 193 PRO A CA 1
ATOM 1531 C C . PRO A 1 193 ? 14.297 -13.773 -5.973 1 95.81 193 PRO A C 1
ATOM 1533 O O . PRO A 1 193 ? 15.453 -14.141 -6.199 1 95.81 193 PRO A O 1
ATOM 1536 N N . LYS A 1 194 ? 13.961 -13.148 -4.918 1 94.44 194 LYS A N 1
ATOM 1537 C CA . LYS A 1 194 ? 14.977 -12.797 -3.924 1 94.44 194 LYS A CA 1
ATOM 1538 C C . LYS A 1 194 ? 14.344 -12.57 -2.555 1 94.44 194 LYS A C 1
ATOM 1540 O O . LYS A 1 194 ? 13.234 -12.031 -2.457 1 94.44 194 LYS A O 1
ATOM 1545 N N . GLY A 1 195 ? 15.109 -13.008 -1.487 1 94.94 195 GLY A N 1
ATOM 1546 C CA . GLY A 1 195 ? 14.75 -12.672 -0.118 1 94.94 195 GLY A CA 1
ATOM 1547 C C . GLY A 1 195 ? 13.578 -13.477 0.401 1 94.94 195 GLY A C 1
ATOM 1548 O O . GLY A 1 195 ? 13.281 -14.562 -0.109 1 94.94 195 GLY A O 1
ATOM 1549 N N . ASP A 1 196 ? 12.953 -12.961 1.495 1 95.44 196 ASP A N 1
ATOM 1550 C CA . ASP A 1 196 ? 11.859 -13.648 2.184 1 95.44 196 ASP A CA 1
ATOM 1551 C C . ASP A 1 196 ? 10.508 -13.031 1.823 1 95.44 196 ASP A C 1
ATOM 1553 O O . ASP A 1 196 ? 10.438 -11.859 1.456 1 95.44 196 ASP A O 1
ATOM 1557 N N . PRO A 1 197 ? 9.5 -13.859 1.901 1 96.38 197 PRO A N 1
ATOM 1558 C CA . PRO A 1 197 ? 8.141 -13.328 1.723 1 96.38 197 PRO A CA 1
ATOM 1559 C C . PRO A 1 197 ? 7.625 -12.602 2.961 1 96.38 197 PRO A C 1
ATOM 1561 O O . PRO A 1 197 ? 7.996 -12.945 4.086 1 96.38 197 PRO A O 1
ATOM 1564 N N . SER A 1 198 ? 6.91 -11.594 2.76 1 96.81 198 SER A N 1
ATOM 1565 C CA . SER A 1 198 ? 6.16 -10.953 3.838 1 96.81 198 SER A CA 1
ATOM 1566 C C . SER A 1 198 ? 4.676 -10.867 3.502 1 96.81 198 SER A C 1
ATOM 1568 O O . SER A 1 198 ? 4.242 -9.953 2.805 1 96.81 198 SER A O 1
ATOM 1570 N N . LEU A 1 199 ? 3.896 -11.82 4.043 1 98 199 LEU A N 1
ATOM 1571 C CA . LEU A 1 199 ? 2.453 -11.82 3.83 1 98 199 LEU A CA 1
ATOM 1572 C C . LEU A 1 199 ? 1.814 -10.562 4.41 1 98 199 LEU A C 1
ATOM 1574 O O . LEU A 1 199 ? 0.935 -9.961 3.787 1 98 199 LEU A O 1
ATOM 1578 N N . GLN A 1 200 ? 2.369 -10.188 5.52 1 96.88 200 GLN A N 1
ATOM 1579 C CA . GLN A 1 200 ? 1.779 -9.047 6.203 1 96.88 200 GLN A CA 1
ATOM 1580 C C . GLN A 1 200 ? 1.885 -7.781 5.348 1 96.88 200 GLN A C 1
ATOM 1582 O O . GLN A 1 200 ? 0.883 -7.105 5.105 1 96.88 200 GLN A O 1
ATOM 1587 N N . ASN A 1 201 ? 3.066 -7.445 4.875 1 95.06 201 ASN A N 1
ATOM 1588 C CA . ASN A 1 201 ? 3.268 -6.258 4.055 1 95.06 201 ASN A CA 1
ATOM 1589 C C . ASN A 1 201 ? 2.438 -6.309 2.775 1 95.06 201 ASN A C 1
ATOM 1591 O O . ASN A 1 201 ? 1.86 -5.301 2.363 1 95.06 201 ASN A O 1
ATOM 1595 N N . SER A 1 202 ? 2.363 -7.402 2.205 1 97.88 202 SER A N 1
ATOM 1596 C CA . SER A 1 202 ? 1.642 -7.559 0.946 1 97.88 202 SER A CA 1
ATOM 1597 C C . SER A 1 202 ? 0.135 -7.449 1.156 1 97.88 202 SER A C 1
ATOM 1599 O O . SER A 1 202 ? -0.566 -6.832 0.353 1 97.88 202 SER A O 1
ATOM 1601 N N . LEU A 1 203 ? -0.356 -8.055 2.229 1 98 203 LEU A N 1
ATOM 1602 C CA . LEU A 1 203 ? -1.78 -8 2.543 1 98 203 LEU A CA 1
ATOM 1603 C C . LEU A 1 203 ? -2.201 -6.582 2.908 1 98 203 LEU A C 1
ATOM 1605 O O . LEU A 1 203 ? -3.293 -6.141 2.547 1 98 203 LEU A O 1
ATOM 1609 N N . GLU A 1 204 ? -1.316 -5.902 3.586 1 95.56 204 GLU A N 1
ATOM 1610 C CA . GLU A 1 204 ? -1.617 -4.512 3.92 1 95.56 204 GLU A CA 1
ATOM 1611 C C . GLU A 1 204 ? -1.692 -3.648 2.664 1 95.56 204 GLU A C 1
ATOM 1613 O O . GLU A 1 204 ? -2.568 -2.789 2.547 1 95.56 204 GLU A O 1
ATOM 1618 N N . MET A 1 205 ? -0.787 -3.848 1.792 1 94.56 205 MET A N 1
ATOM 1619 C CA . MET A 1 205 ? -0.849 -3.115 0.53 1 94.56 205 MET A CA 1
ATOM 1620 C C . MET A 1 205 ? -2.123 -3.459 -0.236 1 94.56 205 MET A C 1
ATOM 1622 O O . MET A 1 205 ? -2.797 -2.568 -0.756 1 94.56 205 MET A O 1
ATOM 1626 N N . ALA A 1 206 ? -2.438 -4.703 -0.278 1 96.94 206 ALA A N 1
ATOM 1627 C CA . ALA A 1 206 ? -3.656 -5.133 -0.959 1 96.94 206 ALA A CA 1
ATOM 1628 C C . ALA A 1 206 ? -4.887 -4.473 -0.344 1 96.94 206 ALA A C 1
ATOM 1630 O O . ALA A 1 206 ? -5.773 -4.008 -1.063 1 96.94 206 ALA A O 1
ATOM 1631 N N . ARG A 1 207 ? -4.938 -4.484 0.917 1 94.75 207 ARG A N 1
ATOM 1632 C CA . ARG A 1 207 ? -6.031 -3.848 1.644 1 94.75 207 ARG A CA 1
ATOM 1633 C C . ARG A 1 207 ? -6.176 -2.385 1.245 1 94.75 207 ARG A C 1
ATOM 1635 O O . ARG A 1 207 ? -7.289 -1.902 1.024 1 94.75 207 ARG A O 1
ATOM 1642 N N . SER A 1 208 ? -5.059 -1.698 1.115 1 91.62 208 SER A N 1
ATOM 1643 C CA . SER A 1 208 ? -5.07 -0.288 0.741 1 91.62 208 SER A CA 1
ATOM 1644 C C . SER A 1 208 ? -5.621 -0.095 -0.669 1 91.62 208 SER A C 1
ATOM 1646 O O . SER A 1 208 ? -6.367 0.852 -0.926 1 91.62 208 SER A O 1
ATOM 1648 N N . LEU A 1 209 ? -5.32 -0.946 -1.548 1 91.75 209 LEU A N 1
ATOM 1649 C CA . LEU A 1 209 ? -5.785 -0.88 -2.93 1 91.75 209 LEU A CA 1
ATOM 1650 C C . LEU A 1 209 ? -7.285 -1.13 -3.01 1 91.75 209 LEU A C 1
ATOM 1652 O O . LEU A 1 209 ? -7.984 -0.497 -3.809 1 91.75 209 LEU A O 1
ATOM 1656 N N . LEU A 1 210 ? -7.766 -2.016 -2.197 1 92.06 210 LEU A N 1
ATOM 1657 C CA . LEU A 1 210 ? -9.172 -2.418 -2.232 1 92.06 210 LEU A CA 1
ATOM 1658 C C . LEU A 1 210 ? -10.055 -1.36 -1.582 1 92.06 210 LEU A C 1
ATOM 1660 O O . LEU A 1 210 ? -11.18 -1.121 -2.033 1 92.06 210 LEU A O 1
ATOM 1664 N N . LYS A 1 211 ? -9.562 -0.719 -0.601 1 83.31 211 LYS A N 1
ATOM 1665 C CA . LYS A 1 211 ? -10.344 0.292 0.109 1 83.31 211 LYS A CA 1
ATOM 1666 C C . LYS A 1 211 ? -10.523 1.546 -0.742 1 83.31 211 LYS A C 1
ATOM 1668 O O . LYS A 1 211 ? -11.531 2.244 -0.622 1 83.31 211 LYS A O 1
ATOM 1673 N N . PHE A 1 212 ? -9.586 1.916 -1.486 1 72.62 212 PHE A N 1
ATOM 1674 C CA . PHE A 1 212 ? -9.672 3.08 -2.361 1 72.62 212 PHE A CA 1
ATOM 1675 C C . PHE A 1 212 ? -10.828 2.938 -3.342 1 72.62 212 PHE A C 1
ATOM 1677 O O . PHE A 1 212 ? -11.508 3.918 -3.658 1 72.62 212 PHE A O 1
ATOM 1684 N N . ASN A 1 213 ? -11.031 1.809 -3.773 1 59.47 213 ASN A N 1
ATOM 1685 C CA . ASN A 1 213 ? -11.992 1.576 -4.844 1 59.47 213 ASN A CA 1
ATOM 1686 C C . ASN A 1 213 ? -13.43 1.605 -4.32 1 59.47 213 ASN A C 1
ATOM 1688 O O . ASN A 1 213 ? -14.367 1.852 -5.082 1 59.47 213 ASN A O 1
ATOM 1692 N N . PHE A 1 214 ? -13.602 1.364 -3.107 1 57.97 214 PHE A N 1
ATOM 1693 C CA . PHE A 1 214 ? -14.977 1.255 -2.635 1 57.97 214 PHE A CA 1
ATOM 1694 C C . PHE A 1 214 ? -15.297 2.361 -1.636 1 57.97 214 PHE A C 1
ATOM 1696 O O . PHE A 1 214 ? -16.469 2.604 -1.323 1 57.97 214 PHE A O 1
ATOM 1703 N N . GLY A 1 215 ? -14.898 3.551 -1.891 1 48.5 215 GLY A N 1
ATOM 1704 C CA . GLY A 1 215 ? -15.188 4.602 -0.928 1 48.5 215 GLY A CA 1
ATOM 1705 C C . GLY A 1 215 ? -15.734 4.074 0.386 1 48.5 215 GLY A C 1
ATOM 1706 O O . GLY A 1 215 ? -15.828 2.863 0.582 1 48.5 215 GLY A O 1
ATOM 1707 N N . SER A 1 216 ? -15.773 4.801 1.427 1 45.22 216 SER A N 1
ATOM 1708 C CA . SER A 1 216 ? -16.281 4.477 2.756 1 45.22 216 SER A CA 1
ATOM 1709 C C . SER A 1 216 ? -17.688 3.879 2.68 1 45.22 216 SER A C 1
ATOM 1711 O O . SER A 1 216 ? -18.266 3.523 3.705 1 45.22 216 SER A O 1
ATOM 1713 N N . THR A 1 217 ? -18.281 3.855 1.566 1 43.06 217 THR A N 1
ATOM 1714 C CA . THR A 1 217 ? -19.688 3.49 1.623 1 43.06 217 THR A CA 1
ATOM 1715 C C . THR A 1 217 ? -19.859 1.974 1.593 1 43.06 217 THR A C 1
ATOM 1717 O O . THR A 1 217 ? -19.625 1.338 0.563 1 43.06 217 THR A O 1
ATOM 1720 N N . SER A 1 218 ? -19.672 1.387 2.689 1 45.31 218 SER A N 1
ATOM 1721 C CA . SER A 1 218 ? -19.812 0.004 3.133 1 45.31 218 SER A CA 1
ATOM 1722 C C . SER A 1 218 ? -21.047 -0.649 2.518 1 45.31 218 SER A C 1
ATOM 1724 O O . SER A 1 218 ? -21.188 -1.873 2.543 1 45.31 218 SER A O 1
ATOM 1726 N N . ASN A 1 219 ? -22 0.137 2.088 1 44.84 219 ASN A N 1
ATOM 1727 C CA . ASN A 1 219 ? -23.312 -0.499 1.974 1 44.84 219 ASN A CA 1
ATOM 1728 C C . ASN A 1 219 ? -23.5 -1.139 0.602 1 44.84 219 ASN A C 1
ATOM 1730 O O . ASN A 1 219 ? -24.625 -1.439 0.207 1 44.84 219 ASN A O 1
ATOM 1734 N N . ASN A 1 220 ? -22.453 -1.137 -0.181 1 53.59 220 ASN A N 1
ATOM 1735 C CA . ASN A 1 220 ? -22.844 -1.705 -1.468 1 53.59 220 ASN A CA 1
ATOM 1736 C C . ASN A 1 220 ? -22.547 -3.201 -1.53 1 53.59 220 ASN A C 1
ATOM 1738 O O . ASN A 1 220 ? -21.422 -3.607 -1.831 1 53.59 220 ASN A O 1
ATOM 1742 N N . THR A 1 221 ? -23.453 -4.082 -1.041 1 58.69 221 THR A N 1
ATOM 1743 C CA . THR A 1 221 ? -23.422 -5.539 -1.021 1 58.69 221 THR A CA 1
ATOM 1744 C C . THR A 1 221 ? -23.141 -6.094 -2.414 1 58.69 221 THR A C 1
ATOM 1746 O O . THR A 1 221 ? -22.875 -7.289 -2.57 1 58.69 221 THR A O 1
ATOM 1749 N N . LYS A 1 222 ? -22.969 -5.234 -3.381 1 68.5 222 LYS A N 1
ATOM 1750 C CA . LYS A 1 222 ? -22.797 -5.715 -4.746 1 68.5 222 LYS A CA 1
ATOM 1751 C C . LYS A 1 222 ? -21.328 -5.738 -5.141 1 68.5 222 LYS A C 1
ATOM 1753 O O . LYS A 1 222 ? -20.969 -6.188 -6.234 1 68.5 222 LYS A O 1
ATOM 1758 N N . ASN A 1 223 ? -20.5 -5.418 -4.172 1 82.31 223 ASN A N 1
ATOM 1759 C CA . ASN A 1 223 ? -19.078 -5.395 -4.496 1 82.31 223 ASN A CA 1
ATOM 1760 C C . ASN A 1 223 ? -18.281 -6.391 -3.65 1 82.31 223 ASN A C 1
ATOM 1762 O O . ASN A 1 223 ? -18.406 -6.398 -2.422 1 82.31 223 ASN A O 1
ATOM 1766 N N . SER A 1 224 ? -17.625 -7.301 -4.32 1 89.81 224 SER A N 1
ATOM 1767 C CA . SER A 1 224 ? -16.766 -8.273 -3.645 1 89.81 224 SER A CA 1
ATOM 1768 C C . SER A 1 224 ? -15.312 -7.824 -3.646 1 89.81 224 SER A C 1
ATOM 1770 O O . SER A 1 224 ? -14.773 -7.445 -4.688 1 89.81 224 SER A O 1
ATOM 1772 N N . LYS A 1 225 ? -14.688 -7.777 -2.479 1 94.44 225 LYS A N 1
ATOM 1773 C CA . LYS A 1 225 ? -13.266 -7.5 -2.305 1 94.44 225 LYS A CA 1
ATOM 1774 C C . LYS A 1 225 ? -12.484 -8.789 -2.061 1 94.44 225 LYS A C 1
ATOM 1776 O O . LYS A 1 225 ? -12.695 -9.469 -1.058 1 94.44 225 LYS A O 1
ATOM 1781 N N . GLU A 1 226 ? -11.562 -9.031 -2.965 1 96.38 226 GLU A N 1
ATOM 1782 C CA . GLU A 1 226 ? -10.922 -10.344 -2.922 1 96.38 226 GLU A CA 1
ATOM 1783 C C . GLU A 1 226 ? -9.406 -10.219 -3.078 1 96.38 226 GLU A C 1
ATOM 1785 O O . GLU A 1 226 ? -8.914 -9.312 -3.76 1 96.38 226 GLU A O 1
ATOM 1790 N N . VAL A 1 227 ? -8.672 -11.156 -2.41 1 98.38 227 VAL A N 1
ATOM 1791 C CA . VAL A 1 227 ? -7.234 -11.312 -2.582 1 98.38 227 VAL A CA 1
ATOM 1792 C C . VAL A 1 227 ? -6.918 -12.766 -2.938 1 98.38 227 VAL A C 1
ATOM 1794 O O . VAL A 1 227 ? -7.457 -13.695 -2.328 1 98.38 227 VAL A O 1
ATOM 1797 N N . LEU A 1 228 ? -6.184 -12.953 -3.943 1 98.69 228 LEU A N 1
ATOM 1798 C CA . LEU A 1 228 ? -5.641 -14.266 -4.281 1 98.69 228 LEU A CA 1
ATOM 1799 C C . LEU A 1 228 ? -4.129 -14.297 -4.078 1 98.69 228 LEU A C 1
ATOM 1801 O O . LEU A 1 228 ? -3.398 -13.539 -4.719 1 98.69 228 LEU A O 1
ATOM 1805 N N . VAL A 1 229 ? -3.652 -15.164 -3.209 1 98.81 229 VAL A N 1
ATOM 1806 C CA . VAL A 1 229 ? -2.225 -15.289 -2.934 1 98.81 229 VAL A CA 1
ATOM 1807 C C . VAL A 1 229 ? -1.676 -16.547 -3.611 1 98.81 229 VAL A C 1
ATOM 1809 O O . VAL A 1 229 ? -2.17 -17.641 -3.379 1 98.81 229 VAL A O 1
ATOM 1812 N N . ILE A 1 230 ? -0.748 -16.375 -4.48 1 98.81 230 ILE A N 1
ATOM 1813 C CA . ILE A 1 230 ? 0.044 -17.484 -5.012 1 98.81 230 ILE A CA 1
ATOM 1814 C C . ILE A 1 230 ? 1.355 -17.594 -4.238 1 98.81 230 ILE A C 1
ATOM 1816 O O . ILE A 1 230 ? 2.236 -16.734 -4.371 1 98.81 230 ILE A O 1
ATOM 1820 N N . PHE A 1 231 ? 1.461 -18.672 -3.477 1 98.69 231 PHE A N 1
ATOM 1821 C CA . PHE A 1 231 ? 2.463 -18.703 -2.418 1 98.69 231 PHE A CA 1
ATOM 1822 C C . PHE A 1 231 ? 3.375 -19.906 -2.572 1 98.69 231 PHE A C 1
ATOM 1824 O O . PHE A 1 231 ? 2.928 -21.047 -2.443 1 98.69 231 PHE A O 1
ATOM 1831 N N . GLY A 1 232 ? 4.648 -19.672 -2.852 1 98.12 232 GLY A N 1
ATOM 1832 C CA . GLY A 1 232 ? 5.605 -20.75 -2.996 1 98.12 232 GLY A CA 1
ATOM 1833 C C . GLY A 1 232 ? 6.395 -21.031 -1.729 1 98.12 232 GLY A C 1
ATOM 1834 O O . GLY A 1 232 ? 6.883 -22.141 -1.525 1 98.12 232 GLY A O 1
ATOM 1835 N N . ALA A 1 233 ? 6.531 -20.047 -0.873 1 97.75 233 ALA A N 1
ATOM 1836 C CA . ALA A 1 233 ? 7.312 -20.172 0.356 1 97.75 233 ALA A CA 1
ATOM 1837 C C . ALA A 1 233 ? 6.555 -20.984 1.406 1 97.75 233 ALA A C 1
ATOM 1839 O O . ALA A 1 233 ? 5.375 -21.297 1.224 1 97.75 233 ALA A O 1
ATOM 1840 N N . LEU A 1 234 ? 7.277 -21.344 2.479 1 97.38 234 LEU A N 1
ATOM 1841 C CA . LEU A 1 234 ? 6.695 -22.141 3.541 1 97.38 234 LEU A CA 1
ATOM 1842 C C . LEU A 1 234 ? 6.586 -21.344 4.836 1 97.38 234 LEU A C 1
ATOM 1844 O O . LEU A 1 234 ? 6.219 -21.906 5.879 1 97.38 234 LEU A O 1
ATOM 1848 N N . PHE A 1 235 ? 7.008 -20.109 4.73 1 96.19 235 PHE A N 1
ATOM 1849 C CA . PHE A 1 235 ? 6.957 -19.219 5.883 1 96.19 235 PHE A CA 1
ATOM 1850 C C . PHE A 1 235 ? 6.75 -17.781 5.445 1 96.19 235 PHE A C 1
ATOM 1852 O O . PHE A 1 235 ? 6.797 -17.469 4.25 1 96.19 235 PHE A O 1
ATOM 1859 N N . THR A 1 236 ? 6.438 -17 6.367 1 96.56 236 THR A N 1
ATOM 1860 C CA . THR A 1 236 ? 6.395 -15.562 6.129 1 96.56 236 THR A CA 1
ATOM 1861 C C . THR A 1 236 ? 7.238 -14.82 7.16 1 96.56 236 THR A C 1
ATOM 1863 O O . THR A 1 236 ? 7.273 -15.195 8.328 1 96.56 236 THR A O 1
ATOM 1866 N N . SER A 1 237 ? 7.992 -13.906 6.645 1 95.44 237 SER A N 1
ATOM 1867 C CA . SER A 1 237 ? 8.797 -13.031 7.496 1 95.44 237 SER A CA 1
ATOM 1868 C C . SER A 1 237 ? 8.156 -11.648 7.621 1 95.44 237 SER A C 1
ATOM 1870 O O . SER A 1 237 ? 8.297 -10.812 6.727 1 95.44 237 SER A O 1
ATOM 1872 N N . ASP A 1 238 ? 7.539 -11.438 8.789 1 94.44 238 ASP A N 1
ATOM 1873 C CA . ASP A 1 238 ? 6.742 -10.227 8.984 1 94.44 238 ASP A CA 1
ATOM 1874 C C . ASP A 1 238 ? 7.297 -9.383 10.133 1 94.44 238 ASP A C 1
ATOM 1876 O O . ASP A 1 238 ? 7.684 -9.914 11.172 1 94.44 238 ASP A O 1
ATOM 1880 N N . PRO A 1 239 ? 7.391 -8.031 9.938 1 90.75 239 PRO A N 1
ATOM 1881 C CA . PRO A 1 239 ? 7.902 -7.16 11 1 90.75 239 PRO A CA 1
ATOM 1882 C C . PRO A 1 239 ? 6.949 -7.059 12.188 1 90.75 239 PRO A C 1
ATOM 1884 O O . PRO A 1 239 ? 7.395 -6.848 13.32 1 90.75 239 PRO A O 1
ATOM 1887 N N . GLY A 1 240 ? 5.629 -7.156 11.93 1 88.19 240 GLY A N 1
ATOM 1888 C CA . GLY A 1 240 ? 4.621 -7.043 12.977 1 88.19 240 GLY A CA 1
ATOM 1889 C C . GLY A 1 240 ? 3.809 -8.305 13.156 1 88.19 240 GLY A C 1
ATOM 1890 O O . GLY A 1 240 ? 4.281 -9.406 12.859 1 88.19 240 GLY A O 1
ATOM 1891 N N . ASP A 1 241 ? 2.631 -8.109 13.758 1 91.19 241 ASP A N 1
ATOM 1892 C CA . ASP A 1 241 ? 1.702 -9.203 14.031 1 91.19 241 ASP A CA 1
ATOM 1893 C C . ASP A 1 241 ? 0.741 -9.414 12.867 1 91.19 241 ASP A C 1
ATOM 1895 O O . ASP A 1 241 ? -0.212 -8.656 12.695 1 91.19 241 ASP A O 1
ATOM 1899 N N . ILE A 1 242 ? 0.903 -10.469 12.156 1 94.94 242 ILE A N 1
ATOM 1900 C CA . ILE A 1 242 ? 0.094 -10.75 10.977 1 94.94 242 ILE A CA 1
ATOM 1901 C C . ILE A 1 242 ? -1.358 -10.977 11.391 1 94.94 242 ILE A C 1
ATOM 1903 O O . ILE A 1 242 ? -2.273 -10.805 10.586 1 94.94 242 ILE A O 1
ATOM 1907 N N . HIS A 1 243 ? -1.585 -11.383 12.625 1 95.31 243 HIS A N 1
ATOM 1908 C CA . HIS A 1 243 ? -2.947 -11.641 13.078 1 95.31 243 HIS A CA 1
ATOM 1909 C C . HIS A 1 243 ? -3.762 -10.359 13.141 1 95.31 243 HIS A C 1
ATOM 1911 O O . HIS A 1 243 ? -4.973 -10.367 12.898 1 95.31 243 HIS A O 1
ATOM 1917 N N . ARG A 1 244 ? -3.092 -9.352 13.43 1 92.69 244 ARG A N 1
ATOM 1918 C CA . ARG A 1 244 ? -3.76 -8.055 13.383 1 92.69 244 ARG A CA 1
ATOM 1919 C C . ARG A 1 244 ? -4.168 -7.695 11.961 1 92.69 244 ARG A C 1
ATOM 1921 O O . ARG A 1 244 ? -5.246 -7.145 11.734 1 92.69 244 ARG A O 1
ATOM 1928 N N . THR A 1 245 ? -3.258 -7.969 11.07 1 95.5 245 THR A N 1
ATOM 1929 C CA . THR A 1 245 ? -3.574 -7.754 9.664 1 95.5 245 THR A CA 1
ATOM 1930 C C . THR A 1 245 ? -4.793 -8.578 9.25 1 95.5 245 THR A C 1
ATOM 1932 O O . THR A 1 245 ? -5.676 -8.086 8.555 1 95.5 245 THR A O 1
ATOM 1935 N N . ILE A 1 246 ? -4.898 -9.82 9.688 1 97.38 246 ILE A N 1
ATOM 1936 C CA . ILE A 1 246 ? -6.027 -10.695 9.391 1 97.38 246 ILE A CA 1
ATOM 1937 C C . ILE A 1 246 ? -7.309 -10.086 9.961 1 97.38 246 ILE A C 1
ATOM 1939 O O . ILE A 1 246 ? -8.344 -10.047 9.281 1 97.38 246 ILE A O 1
ATOM 1943 N N . ASP A 1 247 ? -7.195 -9.555 11.148 1 96.31 247 ASP A N 1
ATOM 1944 C CA . ASP A 1 247 ? -8.336 -8.883 11.758 1 96.31 247 ASP A CA 1
ATOM 1945 C C . ASP A 1 247 ? -8.805 -7.711 10.906 1 96.31 247 ASP A C 1
ATOM 1947 O O . ASP A 1 247 ? -10.008 -7.512 10.719 1 96.31 247 ASP A O 1
ATOM 1951 N N . ASN A 1 248 ? -7.883 -6.957 10.445 1 94.19 248 ASN A N 1
ATOM 1952 C CA . ASN A 1 248 ? -8.211 -5.805 9.602 1 94.19 248 ASN A CA 1
ATOM 1953 C C . ASN A 1 248 ? -8.883 -6.234 8.305 1 94.19 248 ASN A C 1
ATOM 1955 O O . ASN A 1 248 ? -9.82 -5.578 7.84 1 94.19 248 ASN A O 1
ATOM 1959 N N . LEU A 1 249 ? -8.391 -7.312 7.719 1 96.75 249 LEU A N 1
ATOM 1960 C CA . LEU A 1 249 ? -8.992 -7.84 6.5 1 96.75 249 LEU A CA 1
ATOM 1961 C C . LEU A 1 249 ? -10.445 -8.227 6.734 1 96.75 249 LEU A C 1
ATOM 1963 O O . LEU A 1 249 ? -11.32 -7.926 5.914 1 96.75 249 LEU A O 1
ATOM 1967 N N . ILE A 1 250 ? -10.719 -8.836 7.848 1 96.5 250 ILE A N 1
ATOM 1968 C CA . ILE A 1 250 ? -12.07 -9.266 8.195 1 96.5 250 ILE A CA 1
ATOM 1969 C C . ILE A 1 250 ? -12.969 -8.055 8.383 1 96.5 250 ILE A C 1
ATOM 1971 O O . ILE A 1 250 ? -14.094 -8.016 7.867 1 96.5 250 ILE A O 1
ATOM 1975 N N . LYS A 1 251 ? -12.422 -7.098 9.047 1 93.06 251 LYS A N 1
ATOM 1976 C CA . LYS A 1 251 ? -13.172 -5.867 9.289 1 93.06 251 LYS A CA 1
ATOM 1977 C C . LYS A 1 251 ? -13.555 -5.188 7.98 1 93.06 251 LYS A C 1
ATOM 1979 O O . LYS A 1 251 ? -14.641 -4.617 7.863 1 93.06 251 LYS A O 1
ATOM 1984 N N . ASP A 1 252 ? -12.711 -5.301 7.066 1 92.81 252 ASP A N 1
ATOM 1985 C CA . ASP A 1 252 ? -12.938 -4.637 5.781 1 92.81 252 ASP A CA 1
ATOM 1986 C C . ASP A 1 252 ? -13.656 -5.562 4.805 1 92.81 252 ASP A C 1
ATOM 1988 O O . ASP A 1 252 ? -13.797 -5.242 3.623 1 92.81 252 ASP A O 1
ATOM 1992 N N . GLU A 1 253 ? -14.023 -6.762 5.211 1 93.44 253 GLU A N 1
ATOM 1993 C CA . GLU A 1 253 ? -14.781 -7.738 4.43 1 93.44 253 GLU A CA 1
ATOM 1994 C C . GLU A 1 253 ? -14.008 -8.164 3.186 1 93.44 253 GLU A C 1
ATOM 1996 O O . GLU A 1 253 ? -14.562 -8.219 2.088 1 93.44 253 GLU A O 1
ATOM 2001 N N . ILE A 1 254 ? -12.773 -8.359 3.373 1 95.94 254 ILE A N 1
ATOM 2002 C CA . ILE A 1 254 ? -11.914 -8.852 2.303 1 95.94 254 ILE A CA 1
ATOM 2003 C C . ILE A 1 254 ? -11.758 -10.367 2.414 1 95.94 254 ILE A C 1
ATOM 2005 O O . ILE A 1 254 ? -11.406 -10.883 3.477 1 95.94 254 ILE A O 1
ATOM 2009 N N . LYS A 1 255 ? -12.07 -11.047 1.331 1 96.5 255 LYS A N 1
ATOM 2010 C CA . LYS A 1 255 ? -11.922 -12.492 1.285 1 96.5 255 LYS A CA 1
ATOM 2011 C C . LYS A 1 255 ? -10.602 -12.898 0.631 1 96.5 255 LYS A C 1
ATOM 2013 O O . LYS A 1 255 ? -10.227 -12.344 -0.406 1 96.5 255 LYS A O 1
ATOM 2018 N N . VAL A 1 256 ? -9.922 -13.906 1.26 1 98.31 256 VAL A N 1
ATOM 2019 C CA . VAL A 1 256 ? -8.609 -14.281 0.76 1 98.31 256 VAL A CA 1
ATOM 2020 C C . VAL A 1 256 ? -8.617 -15.75 0.34 1 98.31 256 VAL A C 1
ATOM 2022 O O . VAL A 1 256 ? -9.156 -16.609 1.052 1 98.31 256 VAL A O 1
ATOM 2025 N N . SER A 1 257 ? -8.148 -16.047 -0.821 1 98.25 257 SER A N 1
ATOM 2026 C CA . SER A 1 257 ? -7.852 -17.391 -1.294 1 98.25 257 SER A CA 1
ATOM 2027 C C . SER A 1 257 ? -6.355 -17.594 -1.508 1 98.25 257 SER A C 1
ATOM 2029 O O . SER A 1 257 ? -5.629 -16.625 -1.745 1 98.25 257 SER A O 1
ATOM 2031 N N . VAL A 1 258 ? -5.902 -18.859 -1.341 1 98.5 258 VAL A N 1
ATOM 2032 C CA . VAL A 1 258 ? -4.473 -19.141 -1.439 1 98.5 258 VAL A CA 1
ATOM 2033 C C . VAL A 1 258 ? -4.238 -20.359 -2.33 1 98.5 258 VAL A C 1
ATOM 2035 O O . VAL A 1 258 ? -4.953 -21.359 -2.229 1 98.5 258 VAL A O 1
ATOM 2038 N N . ILE A 1 259 ? -3.336 -20.234 -3.25 1 98.62 259 ILE A N 1
ATOM 2039 C CA . ILE A 1 259 ? -2.777 -21.375 -3.977 1 98.62 259 ILE A CA 1
ATOM 2040 C C . ILE A 1 259 ? -1.33 -21.594 -3.543 1 98.62 259 ILE A C 1
ATOM 2042 O O . ILE A 1 259 ? -0.455 -20.781 -3.822 1 98.62 259 ILE A O 1
ATOM 2046 N N . GLY A 1 260 ? -1.101 -22.688 -2.867 1 98.44 260 GLY A N 1
ATOM 2047 C CA . GLY A 1 260 ? 0.245 -23.078 -2.475 1 98.44 260 GLY A CA 1
ATOM 2048 C C . GLY A 1 260 ? 0.98 -23.859 -3.551 1 98.44 260 GLY A C 1
ATOM 2049 O O . GLY A 1 260 ? 0.407 -24.75 -4.18 1 98.44 260 GLY A O 1
ATOM 2050 N N . LEU A 1 261 ? 2.271 -23.547 -3.74 1 98.12 261 LEU A N 1
ATOM 2051 C CA . LEU A 1 261 ? 3.045 -24.219 -4.781 1 98.12 261 LEU A CA 1
ATOM 2052 C C . LEU A 1 261 ? 3.904 -25.328 -4.188 1 98.12 261 LEU A C 1
ATOM 2054 O O . LEU A 1 261 ? 4.434 -26.172 -4.918 1 98.12 261 LEU A O 1
ATOM 2058 N N . SER A 1 262 ? 4.098 -25.312 -2.9 1 96.38 262 SER A N 1
ATOM 2059 C CA . SER A 1 262 ? 4.988 -26.281 -2.262 1 96.38 262 SER A CA 1
ATOM 2060 C C . SER A 1 262 ? 4.234 -27.156 -1.278 1 96.38 262 SER A C 1
ATOM 2062 O O . SER A 1 262 ? 4.242 -28.391 -1.407 1 96.38 262 SER A O 1
ATOM 2064 N N . ALA A 1 263 ? 3.682 -26.562 -0.289 1 95.75 263 ALA A N 1
ATOM 2065 C CA . ALA A 1 263 ? 2.98 -27.266 0.779 1 95.75 263 ALA A CA 1
ATOM 2066 C C . ALA A 1 263 ? 1.951 -26.359 1.451 1 95.75 263 ALA A C 1
ATOM 2068 O O . ALA A 1 263 ? 1.899 -25.156 1.179 1 95.75 263 ALA A O 1
ATOM 2069 N N . GLN A 1 264 ? 1.144 -26.984 2.248 1 94.62 264 GLN A N 1
ATOM 2070 C CA . GLN A 1 264 ? 0.215 -26.219 3.068 1 94.62 264 GLN A CA 1
ATOM 2071 C C . GLN A 1 264 ? 0.946 -25.5 4.199 1 94.62 264 GLN A C 1
ATOM 2073 O O . GLN A 1 264 ? 1.848 -26.062 4.82 1 94.62 264 GLN A O 1
ATOM 2078 N N . VAL A 1 265 ? 0.645 -24.312 4.398 1 96.81 265 VAL A N 1
ATOM 2079 C CA . VAL A 1 265 ? 1.247 -23.484 5.438 1 96.81 265 VAL A CA 1
ATOM 2080 C C . VAL A 1 265 ? 0.184 -23.078 6.457 1 96.81 265 VAL A C 1
ATOM 2082 O O . VAL A 1 265 ? -0.885 -22.594 6.086 1 96.81 265 VAL A O 1
ATOM 2085 N N . ALA A 1 266 ? 0.434 -23.156 7.715 1 96.69 266 ALA A N 1
ATOM 2086 C CA . ALA A 1 266 ? -0.544 -22.984 8.789 1 96.69 266 ALA A CA 1
ATOM 2087 C C . ALA A 1 266 ? -1.137 -21.578 8.758 1 96.69 266 ALA A C 1
ATOM 2089 O O . ALA A 1 266 ? -2.352 -21.406 8.891 1 96.69 266 ALA A O 1
ATOM 2090 N N . ILE A 1 267 ? -0.275 -20.562 8.625 1 97.5 267 ILE A N 1
ATOM 2091 C CA . ILE A 1 267 ? -0.751 -19.188 8.664 1 97.5 267 ILE A CA 1
ATOM 2092 C C . ILE A 1 267 ? -1.649 -18.922 7.461 1 97.5 267 ILE A C 1
ATOM 2094 O O . ILE A 1 267 ? -2.615 -18.156 7.562 1 97.5 267 ILE A O 1
ATOM 2098 N N . CYS A 1 268 ? -1.371 -19.5 6.352 1 98.19 268 CYS A N 1
ATOM 2099 C CA . CYS A 1 268 ? -2.219 -19.359 5.172 1 98.19 268 CYS A CA 1
ATOM 2100 C C . CYS A 1 268 ? -3.58 -20 5.398 1 98.19 268 CYS A C 1
ATOM 2102 O O . CYS A 1 268 ? -4.605 -19.469 4.984 1 98.19 268 CYS A O 1
ATOM 2104 N N . GLN A 1 269 ? -3.547 -21.125 6.043 1 97.62 269 GLN A N 1
ATOM 2105 C CA . GLN A 1 269 ? -4.797 -21.797 6.367 1 97.62 269 GLN A CA 1
ATOM 2106 C C . GLN A 1 269 ? -5.664 -20.938 7.281 1 97.62 269 GLN A C 1
ATOM 2108 O O . GLN A 1 269 ? -6.867 -20.797 7.051 1 97.62 269 GLN A O 1
ATOM 2113 N N . GLU A 1 270 ? -5.051 -20.453 8.266 1 97.62 270 GLU A N 1
ATOM 2114 C CA . GLU A 1 270 ? -5.773 -19.562 9.18 1 97.62 270 GLU A CA 1
ATOM 2115 C C . GLU A 1 270 ? -6.328 -18.344 8.445 1 97.62 270 GLU A C 1
ATOM 2117 O O . GLU A 1 270 ? -7.484 -17.969 8.656 1 97.62 270 GLU A O 1
ATOM 2122 N N . LEU A 1 271 ? -5.5 -17.75 7.668 1 98.25 271 LEU A N 1
ATOM 2123 C CA . LEU A 1 271 ? -5.871 -16.594 6.863 1 98.25 271 LEU A CA 1
ATOM 2124 C C . LEU A 1 271 ? -7.121 -16.875 6.039 1 98.25 271 LEU A C 1
ATOM 2126 O O . LEU A 1 271 ? -8.086 -16.109 6.074 1 98.25 271 LEU A O 1
ATOM 2130 N N . VAL A 1 272 ? -7.133 -17.984 5.375 1 98.12 272 VAL A N 1
ATOM 2131 C CA . VAL A 1 272 ? -8.227 -18.359 4.488 1 98.12 272 VAL A CA 1
ATOM 2132 C C . VAL A 1 272 ? -9.477 -18.672 5.309 1 98.12 272 VAL A C 1
ATOM 2134 O O . VAL A 1 272 ? -10.562 -18.172 5.008 1 98.12 272 VAL A O 1
ATOM 2137 N N . ASN A 1 273 ? -9.352 -19.422 6.344 1 97.75 273 ASN A N 1
ATOM 2138 C CA . ASN A 1 273 ? -10.5 -19.812 7.164 1 97.75 273 ASN A CA 1
ATOM 2139 C C . ASN A 1 273 ? -11.156 -18.594 7.801 1 97.75 273 ASN A C 1
ATOM 2141 O O . ASN A 1 273 ? -12.383 -18.438 7.75 1 97.75 273 ASN A O 1
ATOM 2145 N N . ARG A 1 274 ? -10.383 -17.734 8.305 1 97.81 274 ARG A N 1
ATOM 2146 C CA . ARG A 1 274 ? -10.914 -16.594 9.055 1 97.81 274 ARG A CA 1
ATOM 2147 C C . ARG A 1 274 ? -11.57 -15.586 8.117 1 97.81 274 ARG A C 1
ATOM 2149 O O . ARG A 1 274 ? -12.633 -15.047 8.43 1 97.81 274 ARG A O 1
ATOM 2156 N N . THR A 1 275 ? -10.969 -15.289 7.016 1 97.5 275 THR A N 1
ATOM 2157 C CA . THR A 1 275 ? -11.492 -14.266 6.121 1 97.5 275 THR A CA 1
ATOM 2158 C C . THR A 1 275 ? -12.719 -14.789 5.371 1 97.5 275 THR A C 1
ATOM 2160 O O . THR A 1 275 ? -13.531 -14 4.871 1 97.5 275 THR A O 1
ATOM 2163 N N . ASN A 1 276 ? -12.891 -16.078 5.258 1 95.69 276 ASN A N 1
ATOM 2164 C CA . ASN A 1 276 ? -14.031 -16.656 4.57 1 95.69 276 ASN A CA 1
ATOM 2165 C C . ASN A 1 276 ? -15.07 -17.188 5.559 1 95.69 276 ASN A C 1
ATOM 2167 O O . ASN A 1 276 ? -15.992 -17.922 5.172 1 95.69 276 ASN A O 1
ATOM 2171 N N . LYS A 1 277 ? -14.883 -16.953 6.805 1 94.25 277 LYS A N 1
ATOM 2172 C CA . LYS A 1 277 ? -15.812 -17.312 7.871 1 94.25 277 LYS A CA 1
ATOM 2173 C C . LYS A 1 277 ? -16.016 -18.812 7.93 1 94.25 277 LYS A C 1
ATOM 2175 O O . LYS A 1 277 ? -17.156 -19.297 8.023 1 94.25 277 LYS A O 1
ATOM 2180 N N . GLU A 1 278 ? -14.977 -19.484 7.809 1 94.25 278 GLU A N 1
ATOM 2181 C CA . GLU A 1 278 ? -14.961 -20.938 7.922 1 94.25 278 GLU A CA 1
ATOM 2182 C C . GLU A 1 278 ? -14.422 -21.391 9.273 1 94.25 278 GLU A C 1
ATOM 2184 O O . GLU A 1 278 ? -13.68 -20.641 9.93 1 94.25 278 GLU A O 1
ATOM 2189 N N . PRO A 1 279 ? -14.812 -22.594 9.68 1 92.06 279 PRO A N 1
ATOM 2190 C CA . PRO A 1 279 ? -14.258 -23.094 10.945 1 92.06 279 PRO A CA 1
ATOM 2191 C C . PRO A 1 279 ? -12.734 -23.203 10.922 1 92.06 279 PRO A C 1
ATOM 2193 O O . PRO A 1 279 ? -12.156 -23.469 9.867 1 92.06 279 PRO A O 1
ATOM 2196 N N . ARG A 1 280 ? -12.195 -23.094 12.086 1 90 280 ARG A N 1
ATOM 2197 C CA . ARG A 1 280 ? -10.742 -23.125 12.227 1 90 280 ARG A CA 1
ATOM 2198 C C . ARG A 1 280 ? -10.18 -24.484 11.836 1 90 280 ARG A C 1
ATOM 2200 O O . ARG A 1 280 ? -10.758 -25.531 12.18 1 90 280 ARG A O 1
ATOM 2207 N N . ASN A 1 281 ? -9.07 -24.469 11.125 1 87.44 281 ASN A N 1
ATOM 2208 C CA . ASN A 1 281 ? -8.266 -25.641 10.797 1 87.44 281 ASN A CA 1
ATOM 2209 C C . ASN A 1 281 ? -9.047 -26.641 9.953 1 87.44 281 ASN A C 1
ATOM 2211 O O . ASN A 1 281 ? -8.953 -27.859 10.164 1 87.44 281 ASN A O 1
ATOM 2215 N N . THR A 1 282 ? -9.938 -26.219 9.156 1 88.44 282 THR A N 1
ATOM 2216 C CA . THR A 1 282 ? -10.641 -27.078 8.211 1 88.44 282 THR A CA 1
ATOM 2217 C C . THR A 1 282 ? -10.164 -26.812 6.785 1 88.44 282 THR A C 1
ATOM 2219 O O . THR A 1 282 ? -9.719 -25.703 6.469 1 88.44 282 THR A O 1
ATOM 2222 N N . GLN A 1 283 ? -10.211 -27.828 6.086 1 89.75 283 GLN A N 1
ATOM 2223 C CA . GLN A 1 283 ? -9.875 -27.672 4.676 1 89.75 283 GLN A CA 1
ATOM 2224 C C . GLN A 1 283 ? -10.836 -26.719 3.982 1 89.75 283 GLN A C 1
ATOM 2226 O O . GLN A 1 283 ? -12.055 -26.797 4.188 1 89.75 283 GLN A O 1
ATOM 2231 N N . SER A 1 284 ? -10.25 -25.812 3.266 1 92.81 284 SER A N 1
ATOM 2232 C CA . SER A 1 284 ? -11.055 -24.797 2.592 1 92.81 284 SER A CA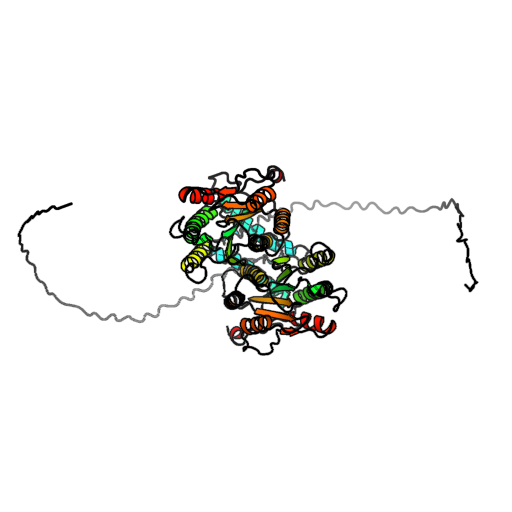 1
ATOM 2233 C C . SER A 1 284 ? -10.992 -24.953 1.077 1 92.81 284 SER A C 1
ATOM 2235 O O . SER A 1 284 ? -9.938 -25.281 0.524 1 92.81 284 SER A O 1
ATOM 2237 N N . LYS A 1 285 ? -12.125 -24.734 0.432 1 91.56 285 LYS A N 1
ATOM 2238 C CA . LYS A 1 285 ? -12.148 -24.703 -1.027 1 91.56 285 LYS A CA 1
ATOM 2239 C C . LYS A 1 285 ? -11.336 -23.516 -1.564 1 91.56 285 LYS A C 1
ATOM 2241 O O . LYS A 1 285 ? -11.008 -23.484 -2.75 1 91.56 285 LYS A O 1
ATOM 2246 N N . HIS A 1 286 ? -11.039 -22.609 -0.704 1 95.06 286 HIS A N 1
ATOM 2247 C CA . HIS A 1 286 ? -10.32 -21.391 -1.102 1 95.06 286 HIS A CA 1
ATOM 2248 C C . HIS A 1 286 ? -8.82 -21.547 -0.873 1 95.06 286 HIS A C 1
ATOM 2250 O O . HIS A 1 286 ? -8.062 -20.578 -1.064 1 95.06 286 HIS A O 1
ATOM 2256 N N . TYR A 1 287 ? -8.398 -22.719 -0.409 1 97.56 287 TYR A N 1
ATOM 2257 C CA . TYR A 1 287 ? -6.98 -23.016 -0.251 1 97.56 287 TYR A CA 1
ATOM 2258 C C . TYR A 1 287 ? -6.617 -24.328 -0.942 1 97.56 287 TYR A C 1
ATOM 2260 O O . TYR A 1 287 ? -7.023 -25.406 -0.498 1 97.56 287 TYR A O 1
ATOM 2268 N N . GLY A 1 288 ? -5.832 -24.219 -2.041 1 97.25 288 GLY A N 1
ATOM 2269 C CA . GLY A 1 288 ? -5.371 -25.406 -2.764 1 97.25 288 GLY A CA 1
ATOM 2270 C C . GLY A 1 288 ? -3.859 -25.469 -2.881 1 97.25 288 GLY A C 1
ATOM 2271 O O . GLY A 1 288 ? -3.195 -24.453 -3.051 1 97.25 288 GLY A O 1
ATOM 2272 N N . VAL A 1 289 ? -3.344 -26.703 -2.762 1 97.62 289 VAL A N 1
ATOM 2273 C CA . VAL A 1 289 ? -1.922 -26.938 -2.986 1 97.62 289 VAL A CA 1
ATOM 2274 C C . VAL A 1 289 ? -1.729 -27.719 -4.285 1 97.62 289 VAL A C 1
ATOM 2276 O O . VAL A 1 289 ? -2.361 -28.75 -4.492 1 97.62 289 VAL A O 1
ATOM 2279 N N . ILE A 1 290 ? -0.844 -27.25 -5.09 1 97.75 290 ILE A N 1
ATOM 2280 C CA . ILE A 1 290 ? -0.714 -27.828 -6.422 1 97.75 290 ILE A CA 1
ATOM 2281 C C . ILE A 1 290 ? -0.018 -29.172 -6.328 1 97.75 290 ILE A C 1
ATOM 2283 O O . ILE A 1 290 ? 0.822 -29.391 -5.453 1 97.75 290 ILE A O 1
ATOM 2287 N N . MET A 1 291 ? -0.35 -29.984 -7.262 1 95.81 291 MET A N 1
ATOM 2288 C CA . MET A 1 291 ? 0.287 -31.297 -7.371 1 95.81 291 MET A CA 1
ATOM 2289 C C . MET A 1 291 ? 1.232 -31.344 -8.562 1 95.81 291 MET A C 1
ATOM 2291 O O . MET A 1 291 ? 2.217 -32.094 -8.555 1 95.81 291 MET A O 1
ATOM 2295 N N . ASN A 1 292 ? 0.949 -30.703 -9.578 1 93.69 292 ASN A N 1
ATOM 2296 C CA . ASN A 1 292 ? 1.7 -30.578 -10.82 1 93.69 292 ASN A CA 1
ATOM 2297 C C . ASN A 1 292 ? 1.302 -29.328 -11.594 1 93.69 292 ASN A C 1
ATOM 2299 O O . ASN A 1 292 ? 0.5 -28.516 -11.109 1 93.69 292 ASN A O 1
ATOM 2303 N N . GLU A 1 293 ? 1.894 -29.109 -12.672 1 95.75 293 GLU A N 1
ATOM 2304 C CA . GLU A 1 293 ? 1.677 -27.906 -13.469 1 95.75 293 GLU A CA 1
ATOM 2305 C C . GLU A 1 293 ? 0.226 -27.812 -13.938 1 95.75 293 GLU A C 1
ATOM 2307 O O . GLU A 1 293 ? -0.365 -26.734 -13.914 1 95.75 293 GLU A O 1
ATOM 2312 N N . SER A 1 294 ? -0.326 -28.922 -14.391 1 95.88 294 SER A N 1
ATOM 2313 C CA . SER A 1 294 ? -1.708 -28.938 -14.852 1 95.88 294 SER A CA 1
ATOM 2314 C C . SER A 1 294 ? -2.676 -28.57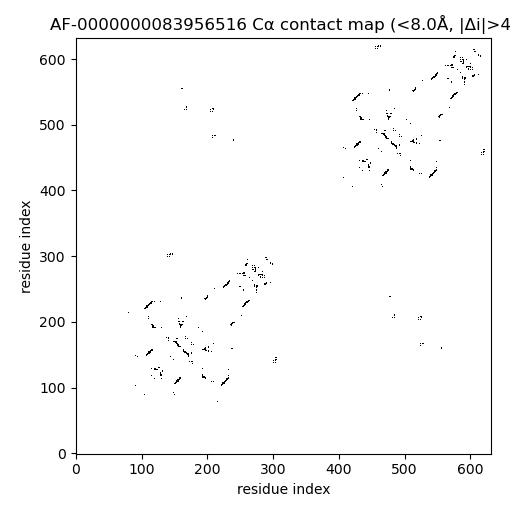8 -13.734 1 95.88 294 SER A C 1
ATOM 2316 O O . SER A 1 294 ? -3.627 -27.828 -13.945 1 95.88 294 SER A O 1
ATOM 2318 N N . HIS A 1 295 ? -2.414 -29.172 -12.609 1 97.38 295 HIS A N 1
ATOM 2319 C CA . HIS A 1 295 ? -3.24 -28.859 -11.445 1 97.38 295 HIS A CA 1
ATOM 2320 C C . HIS A 1 295 ? -3.143 -27.391 -11.062 1 97.38 295 HIS A C 1
ATOM 2322 O O . HIS A 1 295 ? -4.129 -26.797 -10.633 1 97.38 295 HIS A O 1
ATOM 2328 N N . PHE A 1 296 ? -1.978 -26.891 -11.172 1 98.38 296 PHE A N 1
ATOM 2329 C CA . PHE A 1 296 ? -1.779 -25.469 -10.914 1 98.38 296 PHE A CA 1
ATOM 2330 C C . PHE A 1 296 ? -2.693 -24.625 -11.797 1 98.38 296 PHE A C 1
ATOM 2332 O O . PHE A 1 296 ? -3.412 -23.75 -11.305 1 98.38 296 PHE A O 1
ATOM 2339 N N . LYS A 1 297 ? -2.672 -24.812 -13.016 1 95.94 297 LYS A N 1
ATOM 2340 C CA . LYS A 1 297 ? -3.516 -24.094 -13.961 1 95.94 297 LYS A CA 1
ATOM 2341 C C . LYS A 1 297 ? -4.992 -24.234 -13.609 1 95.94 297 LYS A C 1
ATOM 2343 O O . LYS A 1 297 ? -5.75 -23.266 -13.664 1 95.94 297 LYS A O 1
ATOM 2348 N N . GLU A 1 298 ? -5.367 -25.391 -13.273 1 96.31 298 GLU A N 1
ATOM 2349 C CA . GLU A 1 298 ? -6.75 -25.672 -12.891 1 96.31 298 GLU A CA 1
ATOM 2350 C C . GLU A 1 298 ? -7.168 -24.828 -11.68 1 96.31 298 GLU A C 1
ATOM 2352 O O . GLU A 1 298 ? -8.234 -24.219 -11.688 1 96.31 298 GLU A O 1
ATOM 2357 N N . LEU A 1 299 ? -6.328 -24.875 -10.656 1 96.69 299 LEU A N 1
ATOM 2358 C CA . LEU A 1 299 ? -6.621 -24.109 -9.453 1 96.69 299 LEU A CA 1
ATOM 2359 C C . LEU A 1 299 ? -6.746 -22.625 -9.766 1 96.69 299 LEU A C 1
ATOM 2361 O O . LEU A 1 299 ? -7.633 -21.953 -9.242 1 96.69 299 LEU A O 1
ATOM 2365 N N . LEU A 1 300 ? -5.848 -22.125 -10.508 1 97.31 300 LEU A N 1
ATOM 2366 C CA . LEU A 1 300 ? -5.848 -20.719 -10.906 1 97.31 300 LEU A CA 1
ATOM 2367 C C . LEU A 1 300 ? -7.129 -20.375 -11.656 1 97.31 300 LEU A C 1
ATOM 2369 O O . LEU A 1 300 ? -7.77 -19.359 -11.359 1 97.31 300 LEU A O 1
ATOM 2373 N N . MET A 1 301 ? -7.582 -21.219 -12.586 1 95.31 301 MET A N 1
ATOM 2374 C CA . MET A 1 301 ? -8.773 -20.969 -13.391 1 95.31 301 MET A CA 1
ATOM 2375 C C . MET A 1 301 ? -10.039 -21.078 -12.547 1 95.31 301 MET A C 1
ATOM 2377 O O . MET A 1 301 ? -11.016 -20.375 -12.789 1 95.31 301 MET A O 1
ATOM 2381 N N . ASP A 1 302 ? -10.008 -21.891 -11.578 1 93.88 302 ASP A N 1
ATOM 2382 C CA . ASP A 1 302 ? -11.133 -22 -10.656 1 93.88 302 ASP A CA 1
ATOM 2383 C C . ASP A 1 302 ? -11.391 -20.688 -9.93 1 93.88 302 ASP A C 1
ATOM 2385 O O . ASP A 1 302 ? -12.516 -20.406 -9.508 1 93.88 302 ASP A O 1
ATOM 2389 N N . SER A 1 303 ? -10.352 -19.875 -9.742 1 93.88 303 SER A N 1
ATOM 2390 C CA . SER A 1 303 ? -10.445 -18.609 -9.008 1 93.88 303 SER A CA 1
ATOM 2391 C C . SER A 1 303 ? -11.125 -17.547 -9.852 1 93.88 303 SER A C 1
ATOM 2393 O O . SER A 1 303 ? -11.43 -16.453 -9.352 1 93.88 303 SER A O 1
ATOM 2395 N N . VAL A 1 304 ? -11.398 -17.812 -11.125 1 92.75 304 VAL A N 1
ATOM 2396 C CA . VAL A 1 304 ? -12.078 -16.875 -12.016 1 92.75 304 VAL A CA 1
ATOM 2397 C C . VAL A 1 304 ? -13.539 -16.75 -11.594 1 92.75 304 VAL A C 1
ATOM 2399 O O . VAL A 1 304 ? -14.133 -15.664 -11.719 1 92.75 304 VAL A O 1
ATOM 2402 N N . THR A 1 305 ? -14.047 -17.797 -11.094 1 83.62 305 THR A N 1
ATOM 2403 C CA . THR A 1 305 ? -15.438 -17.797 -10.664 1 83.62 305 THR A CA 1
ATOM 2404 C C . THR A 1 305 ? -15.578 -17.094 -9.312 1 83.62 305 THR A C 1
ATOM 2406 O O . THR A 1 305 ? -14.711 -17.219 -8.445 1 83.62 305 THR A O 1
ATOM 2409 N N . PRO A 1 306 ? -16.625 -16.266 -9.234 1 76.12 306 PRO A N 1
ATOM 2410 C CA . PRO A 1 306 ? -16.781 -15.516 -7.992 1 76.12 306 PRO A CA 1
ATOM 2411 C C . PRO A 1 306 ? -16.859 -16.422 -6.758 1 76.12 306 PRO A C 1
ATOM 2413 O O . PRO A 1 306 ? -17.281 -17.578 -6.855 1 76.12 306 PRO A O 1
ATOM 2416 N N . MET A 1 307 ? -16.328 -15.914 -5.711 1 67.81 307 MET A N 1
ATOM 2417 C CA . MET A 1 307 ? -16.453 -16.609 -4.434 1 67.81 307 MET A CA 1
ATOM 2418 C C . MET A 1 307 ? -17.891 -16.578 -3.932 1 67.81 307 MET A C 1
ATOM 2420 O O . MET A 1 307 ? -18.594 -15.578 -4.121 1 67.81 307 MET A O 1
ATOM 2424 N N . PRO A 1 308 ? -18.453 -17.734 -3.576 1 57.53 308 PRO A N 1
ATOM 2425 C CA . PRO A 1 308 ? -19.844 -17.781 -3.148 1 57.53 308 PRO A CA 1
ATOM 2426 C C . PRO A 1 308 ? -20.156 -16.797 -2.033 1 57.53 308 PRO A C 1
ATOM 2428 O O . PRO A 1 308 ? -19.312 -16.531 -1.175 1 57.53 308 PRO A O 1
ATOM 2431 N N . LEU A 1 309 ? -21.109 -15.883 -2.25 1 57.78 309 LEU A N 1
ATOM 2432 C CA . LEU A 1 309 ? -21.594 -15.039 -1.164 1 57.78 309 LEU A CA 1
ATOM 2433 C C . LEU A 1 309 ? -22.062 -15.875 0.014 1 57.78 309 LEU A C 1
ATOM 2435 O O . LEU A 1 309 ? -22.609 -16.969 -0.177 1 57.78 309 LEU A O 1
ATOM 2439 N N . THR A 1 310 ? -21.5 -15.594 1.161 1 49.84 310 THR A N 1
ATOM 2440 C CA . THR A 1 310 ? -22 -16.328 2.322 1 49.84 310 THR A CA 1
ATOM 2441 C C . THR A 1 310 ? -23.516 -16.188 2.449 1 49.84 310 THR A C 1
ATOM 2443 O O . THR A 1 310 ? -24.094 -15.211 1.958 1 49.84 310 THR A O 1
ATOM 2446 N N . GLU A 1 311 ? -24.141 -17.328 2.787 1 45.28 311 GLU A N 1
ATOM 2447 C CA . GLU A 1 311 ? -25.594 -17.406 2.967 1 45.28 311 GLU A CA 1
ATOM 2448 C C . GLU A 1 311 ? -26.141 -16.141 3.619 1 45.28 311 GLU A C 1
ATOM 2450 O O . GLU A 1 311 ? -27.234 -15.695 3.287 1 45.28 311 GLU A O 1
ATOM 2455 N N . THR A 1 312 ? -25.484 -15.57 4.418 1 44.06 312 THR A N 1
ATOM 2456 C CA . THR A 1 312 ? -25.953 -14.383 5.117 1 44.06 312 THR A CA 1
ATOM 2457 C C . THR A 1 312 ? -25.938 -13.164 4.195 1 44.06 312 THR A C 1
ATOM 2459 O O . THR A 1 312 ? -26.781 -12.281 4.297 1 44.06 312 THR A O 1
ATOM 2462 N N . GLU A 1 313 ? -25.062 -13.109 3.318 1 49.72 313 GLU A N 1
ATOM 2463 C CA . GLU A 1 313 ? -24.938 -11.969 2.41 1 49.72 313 GLU A CA 1
ATOM 2464 C C . GLU A 1 313 ? -26 -12.016 1.322 1 49.72 313 GLU A C 1
ATOM 2466 O O . GLU A 1 313 ? -26.391 -10.977 0.784 1 49.72 313 GLU A O 1
ATOM 2471 N N . LYS A 1 314 ? -26.438 -13.141 0.927 1 44.75 314 LYS A N 1
ATOM 2472 C CA . LYS A 1 314 ? -27.5 -13.305 -0.053 1 44.75 314 LYS A CA 1
ATOM 2473 C C . LYS A 1 314 ? -28.812 -12.68 0.442 1 44.75 314 LYS A C 1
ATOM 2475 O O . LYS A 1 314 ? -29.625 -12.219 -0.357 1 44.75 314 LYS A O 1
ATOM 2480 N N . ARG A 1 315 ? -29.094 -12.625 1.734 1 40.53 315 ARG A N 1
ATOM 2481 C CA . ARG A 1 315 ? -30.375 -12.156 2.254 1 40.53 315 ARG A CA 1
ATOM 2482 C C . ARG A 1 315 ? -30.391 -10.641 2.422 1 40.53 315 ARG A C 1
ATOM 2484 O O . ARG A 1 315 ? -31.438 -10.039 2.604 1 40.53 315 ARG A O 1
ATOM 2491 N N . ALA A 1 316 ? -29.312 -10.094 2.342 1 37.12 316 ALA A N 1
ATOM 2492 C CA . ALA A 1 316 ? -29.344 -8.656 2.58 1 37.12 316 ALA A CA 1
ATOM 2493 C C . ALA A 1 316 ? -29.516 -7.883 1.272 1 37.12 316 ALA A C 1
ATOM 2495 O O . ALA A 1 316 ? -28.891 -8.227 0.264 1 37.12 316 ALA A O 1
ATOM 2496 N N . MET B 1 1 ? 16.062 6.34 72.062 1 18.06 1 MET B N 1
ATOM 2497 C CA . MET B 1 1 ? 15.219 6.828 73.125 1 18.06 1 MET B CA 1
ATOM 2498 C C . MET B 1 1 ? 14.008 7.57 72.562 1 18.06 1 MET B C 1
ATOM 2500 O O . MET B 1 1 ? 12.867 7.281 72.938 1 18.06 1 MET B O 1
ATOM 2504 N N . ASP B 1 2 ? 14.305 8.898 72.438 1 16.12 2 ASP B N 1
ATOM 2505 C CA . ASP B 1 2 ? 13.414 9.93 72.938 1 16.12 2 ASP B CA 1
ATOM 2506 C C . ASP B 1 2 ? 12.141 10.031 72.062 1 16.12 2 ASP B C 1
ATOM 2508 O O . ASP B 1 2 ? 12.109 9.562 70.938 1 16.12 2 ASP B O 1
ATOM 2512 N N . GLU B 1 3 ? 11.523 11.289 72.125 1 16.02 3 GLU B N 1
ATOM 2513 C CA . GLU B 1 3 ? 10.312 11.93 72.625 1 16.02 3 GLU B CA 1
ATOM 2514 C C . GLU B 1 3 ? 9.391 12.328 71.5 1 16.02 3 GLU B C 1
ATOM 2516 O O . GLU B 1 3 ? 8.195 12.555 71.688 1 16.02 3 GLU B O 1
ATOM 2521 N N . SER B 1 4 ? 9.953 13.016 70.438 1 18.06 4 SER B N 1
ATOM 2522 C CA . SER B 1 4 ? 9.227 14.266 70.25 1 18.06 4 SER B CA 1
ATOM 2523 C C . SER B 1 4 ? 7.793 14.008 69.812 1 18.06 4 SER B C 1
ATOM 2525 O O . SER B 1 4 ? 7.551 13.195 68.938 1 18.06 4 SER B O 1
ATOM 2527 N N . ASP B 1 5 ? 6.91 14.602 70.375 1 16.47 5 ASP B N 1
ATOM 2528 C CA . ASP B 1 5 ? 5.516 14.648 70.812 1 16.47 5 ASP B CA 1
ATOM 2529 C C . ASP B 1 5 ? 4.586 14.945 69.625 1 16.47 5 ASP B C 1
ATOM 2531 O O . ASP B 1 5 ? 3.73 14.133 69.312 1 16.47 5 ASP B O 1
ATOM 2535 N N . GLU B 1 6 ? 4.113 16.266 69.562 1 15.56 6 GLU B N 1
ATOM 2536 C CA . GLU B 1 6 ? 2.771 16.641 70 1 15.56 6 GLU B CA 1
ATOM 2537 C C . GLU B 1 6 ? 1.807 16.703 68.812 1 15.56 6 GLU B C 1
ATOM 2539 O O . GLU B 1 6 ? 0.73 16.109 68.812 1 15.56 6 GLU B O 1
ATOM 2544 N N . GLU B 1 7 ? 1.727 17.938 68.125 1 15.82 7 GLU B N 1
ATOM 2545 C CA . GLU B 1 7 ? 0.523 18.719 68.375 1 15.82 7 GLU B CA 1
ATOM 2546 C C . GLU B 1 7 ? -0.589 18.375 67.375 1 15.82 7 GLU B C 1
ATOM 2548 O O . GLU B 1 7 ? -0.344 17.703 66.375 1 15.82 7 GLU B O 1
ATOM 2553 N N . TYR B 1 8 ? -1.07 19.5 66.625 1 16.06 8 TYR B N 1
ATOM 2554 C CA . TYR B 1 8 ? -2.361 20.156 66.812 1 16.06 8 TYR B CA 1
ATOM 2555 C C . TYR B 1 8 ? -3.404 19.578 65.875 1 16.06 8 TYR B C 1
ATOM 2557 O O . TYR B 1 8 ? -3.236 18.469 65.375 1 16.06 8 TYR B O 1
ATOM 2565 N N . MET B 1 9 ? -3.98 20.484 64.875 1 16.7 9 MET B N 1
ATOM 2566 C CA . MET B 1 9 ? -5.289 21.109 65 1 16.7 9 MET B CA 1
ATOM 2567 C C . MET B 1 9 ? -6.348 20.375 64.25 1 16.7 9 MET B C 1
ATOM 2569 O O . MET B 1 9 ? -6.016 19.547 63.375 1 16.7 9 MET B O 1
ATOM 2573 N N . GLY B 1 10 ? -7.129 21.203 63.375 1 16.81 10 GLY B N 1
ATOM 2574 C CA . GLY B 1 10 ? -8.547 21.531 63.438 1 16.81 10 GLY B CA 1
ATOM 2575 C C . GLY B 1 10 ? -9.406 20.656 62.531 1 16.81 10 GLY B C 1
ATOM 2576 O O . GLY B 1 10 ? -8.953 20.203 61.5 1 16.81 10 GLY B O 1
ATOM 2577 N N . SER B 1 11 ? -10.469 20.062 63 1 17.94 11 SER B N 1
ATOM 2578 C CA . SER B 1 11 ? -11.531 19.078 62.781 1 17.94 11 SER B CA 1
ATOM 2579 C C . SER B 1 11 ? -12.586 19.609 61.812 1 17.94 11 SER B C 1
ATOM 2581 O O . SER B 1 11 ? -13.648 19 61.656 1 17.94 11 SER B O 1
ATOM 2583 N N . LYS B 1 12 ? -12.211 20.719 61.031 1 17.84 12 LYS B N 1
ATOM 2584 C CA . LYS B 1 12 ? -13.492 21.391 60.812 1 17.84 12 LYS B CA 1
ATOM 2585 C C . LYS B 1 12 ? -14.516 20.422 60.219 1 17.84 12 LYS B C 1
ATOM 2587 O O . LYS B 1 12 ? -14.188 19.625 59.344 1 17.84 12 LYS B O 1
ATOM 2592 N N . SER B 1 13 ? -15.734 20.438 60.812 1 16.78 13 SER B N 1
ATOM 2593 C CA . SER B 1 13 ? -16.984 19.703 60.969 1 16.78 13 SER B CA 1
ATOM 2594 C C . SER B 1 13 ? -17.766 19.625 59.656 1 16.78 13 SER B C 1
ATOM 2596 O O . SER B 1 13 ? -17.484 20.391 58.719 1 16.78 13 SER B O 1
ATOM 2598 N N . PRO B 1 14 ? -19.109 19.359 59.781 1 17.33 14 PRO B N 1
ATOM 2599 C CA . PRO B 1 14 ? -20.156 18.406 59.375 1 17.33 14 PRO B CA 1
ATOM 2600 C C . PRO B 1 14 ? -21.047 18.953 58.281 1 17.33 14 PRO B C 1
ATOM 2602 O O . PRO B 1 14 ? -21.375 18.25 57.312 1 17.33 14 PRO B O 1
ATOM 2605 N N . SER B 1 15 ? -21.625 20.25 58.375 1 15.6 15 SER B N 1
ATOM 2606 C CA . SER B 1 15 ? -23.078 20.281 58.562 1 15.6 15 SER B CA 1
ATOM 2607 C C . SER B 1 15 ? -23.781 20.406 57.219 1 15.6 15 SER B C 1
ATOM 2609 O O . SER B 1 15 ? -25 20.594 57.156 1 15.6 15 SER B O 1
ATOM 2611 N N . SER B 1 16 ? -23.219 20.234 56.094 1 17.31 16 SER B N 1
ATOM 2612 C CA . SER B 1 16 ? -23.922 20.984 55.031 1 17.31 16 SER B CA 1
ATOM 2613 C C . SER B 1 16 ? -25.391 20.578 54.969 1 17.31 16 SER B C 1
ATOM 2615 O O . SER B 1 16 ? -25.703 19.375 55 1 17.31 16 SER B O 1
ATOM 2617 N N . LYS B 1 17 ? -26.359 21.578 55.062 1 15.9 17 LYS B N 1
ATOM 2618 C CA . LYS B 1 17 ? -27.781 21.828 55.281 1 15.9 17 LYS B CA 1
ATOM 2619 C C . LYS B 1 17 ? -28.609 21.25 54.156 1 15.9 17 LYS B C 1
ATOM 2621 O O . LYS B 1 17 ? -28.266 21.391 52.969 1 15.9 17 LYS B O 1
ATOM 2626 N N . LEU B 1 18 ? -29.672 20.375 54.469 1 17.31 18 LEU B N 1
ATOM 2627 C CA . LEU B 1 18 ? -30.766 19.562 53.938 1 17.31 18 LEU B CA 1
ATOM 2628 C C . LEU B 1 18 ? -31.859 20.438 53.344 1 17.31 18 LEU B C 1
ATOM 2630 O O . LEU B 1 18 ? -32.906 19.938 52.969 1 17.31 18 LEU B O 1
ATOM 2634 N N . SER B 1 19 ? -31.641 21.828 53.156 1 15.27 19 SER B N 1
ATOM 2635 C CA . SER B 1 19 ? -32.938 22.484 53.281 1 15.27 19 SER B CA 1
ATOM 2636 C C . SER B 1 19 ? -33.938 21.906 52.312 1 15.27 19 SER B C 1
ATOM 2638 O O . SER B 1 19 ? -33.625 21.625 51.156 1 15.27 19 SER B O 1
ATOM 2640 N N . SER B 1 20 ? -35.188 21.625 52.812 1 16.02 20 SER B N 1
ATOM 2641 C CA . SER B 1 20 ? -36.5 20.953 52.688 1 16.02 20 SER B CA 1
ATOM 2642 C C . SER B 1 20 ? -37.344 21.547 51.562 1 16.02 20 SER B C 1
ATOM 2644 O O . SER B 1 20 ? -37.844 20.828 50.719 1 16.02 20 SER B O 1
ATOM 2646 N N . ALA B 1 21 ? -37.938 22.797 51.844 1 15.41 21 ALA B N 1
ATOM 2647 C CA . ALA B 1 21 ? -39.375 22.875 52.062 1 15.41 21 ALA B CA 1
ATOM 2648 C C . ALA B 1 21 ? -40.125 23 50.75 1 15.41 21 ALA B C 1
ATOM 2650 O O . ALA B 1 21 ? -41.031 22.203 50.5 1 15.41 21 ALA B O 1
ATOM 2651 N N . ILE B 1 22 ? -40.688 24.25 50.438 1 15.75 22 ILE B N 1
ATOM 2652 C CA . ILE B 1 22 ? -42.125 24.578 50.531 1 15.75 22 ILE B CA 1
ATOM 2653 C C . ILE B 1 22 ? -42.812 24.344 49.188 1 15.75 22 ILE B C 1
ATOM 2655 O O . ILE B 1 22 ? -42.25 24.672 48.125 1 15.75 22 ILE B O 1
ATOM 2659 N N . PRO B 1 23 ? -43.938 23.578 49.156 1 17.53 23 PRO B N 1
ATOM 2660 C CA . PRO B 1 23 ? -44.906 23.016 48.219 1 17.53 23 PRO B CA 1
ATOM 2661 C C . PRO B 1 23 ? -45.656 24.094 47.438 1 17.53 23 PRO B C 1
ATOM 2663 O O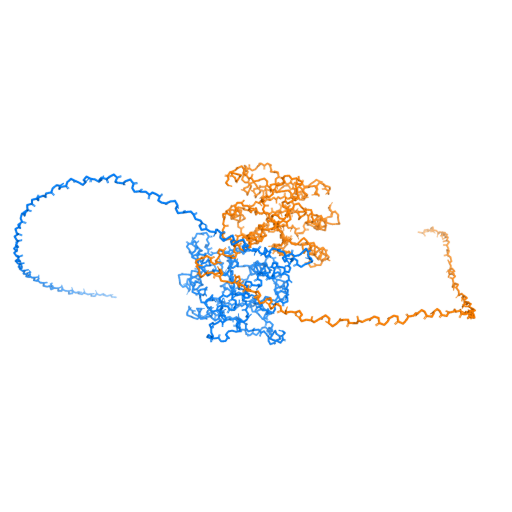 . PRO B 1 23 ? -46.562 23.781 46.656 1 17.53 23 PRO B O 1
ATOM 2666 N N . GLU B 1 24 ? -45.219 25.438 47.625 1 14.36 24 GLU B N 1
ATOM 2667 C CA . GLU B 1 24 ? -46.406 26.281 47.719 1 14.36 24 GLU B CA 1
ATOM 2668 C C . GLU B 1 24 ? -47.312 26.078 46.5 1 14.36 24 GLU B C 1
ATOM 2670 O O . GLU B 1 24 ? -46.906 25.469 45.5 1 14.36 24 GLU B O 1
ATOM 2675 N N . GLY B 1 25 ? -47.844 27.281 45.969 1 15.25 25 GLY B N 1
ATOM 2676 C CA . GLY B 1 25 ? -49.156 27.922 46.062 1 15.25 25 GLY B CA 1
ATOM 2677 C C . GLY B 1 25 ? -50.062 27.562 44.906 1 15.25 25 GLY B C 1
ATOM 2678 O O . GLY B 1 25 ? -49.594 27.031 43.875 1 15.25 25 GLY B O 1
ATOM 2679 N N . THR B 1 26 ? -51.312 28 45.062 1 15.53 26 THR B N 1
ATOM 2680 C CA . THR B 1 26 ? -52.75 27.828 44.938 1 15.53 26 THR B CA 1
ATOM 2681 C C . THR B 1 26 ? -53.219 28.188 43.531 1 15.53 26 THR B C 1
ATOM 2683 O O . THR B 1 26 ? -53.938 27.406 42.906 1 15.53 26 THR B O 1
ATOM 2686 N N . ALA B 1 27 ? -53.438 29.578 43.281 1 15.43 27 ALA B N 1
ATOM 2687 C CA . ALA B 1 27 ? -54.812 30.094 43.125 1 15.43 27 ALA B CA 1
ATOM 2688 C C . ALA B 1 27 ? -55.312 29.859 41.688 1 15.43 27 ALA B C 1
ATOM 2690 O O . ALA B 1 27 ? -54.531 29.688 40.75 1 15.43 27 ALA B O 1
ATOM 2691 N N . SER B 1 28 ? -56.625 29.969 41.625 1 15.48 28 SER B N 1
ATOM 2692 C CA . SER B 1 28 ? -57.906 29.562 41.031 1 15.48 28 SER B CA 1
ATOM 2693 C C . SER B 1 28 ? -58.062 30.094 39.625 1 15.48 28 SER B C 1
ATOM 2695 O O . SER B 1 28 ? -58.312 29.328 38.688 1 15.48 28 SER B O 1
ATOM 2697 N N . PRO B 1 29 ? -58.75 31.359 39.625 1 15.29 29 PRO B N 1
ATOM 2698 C CA . PRO B 1 29 ? -60.094 31.453 39.031 1 15.29 29 PRO B CA 1
ATOM 2699 C C . PRO B 1 29 ? -60.094 31.859 37.562 1 15.29 29 PRO B C 1
ATOM 2701 O O . PRO B 1 29 ? -61.062 31.609 36.844 1 15.29 29 PRO B O 1
ATOM 2704 N N . ARG B 1 30 ? -59.062 32.656 37.062 1 15.97 30 ARG B N 1
ATOM 2705 C CA . ARG B 1 30 ? -59.75 33.844 36.562 1 15.97 30 ARG B CA 1
ATOM 2706 C C . ARG B 1 30 ? -60.594 33.531 35.344 1 15.97 30 ARG B C 1
ATOM 2708 O O . ARG B 1 30 ? -60.156 32.844 34.406 1 15.97 30 ARG B O 1
ATOM 2715 N N . ASP B 1 31 ? -61.875 34.031 35.406 1 15.59 31 ASP B N 1
ATOM 2716 C CA . ASP B 1 31 ? -63.188 33.906 34.75 1 15.59 31 ASP B CA 1
ATOM 2717 C C . ASP B 1 31 ? -63.125 34.406 33.312 1 15.59 31 ASP B C 1
ATOM 2719 O O . ASP B 1 31 ? -63.906 34 32.469 1 15.59 31 ASP B O 1
ATOM 2723 N N . LYS B 1 32 ? -62.406 35.594 33.031 1 15.85 32 LYS B N 1
ATOM 2724 C CA . LYS B 1 32 ? -63.281 36.625 32.5 1 15.85 32 LYS B CA 1
ATOM 2725 C C . LYS B 1 32 ? -63.844 36.25 31.141 1 15.85 32 LYS B C 1
ATOM 2727 O O . LYS B 1 32 ? -63.25 35.438 30.438 1 15.85 32 LYS B O 1
ATOM 2732 N N . THR B 1 33 ? -64.562 37.25 30.547 1 15.46 33 THR B N 1
ATOM 2733 C CA . THR B 1 33 ? -65.875 37.594 29.953 1 15.46 33 THR B CA 1
ATOM 2734 C C . THR B 1 33 ? -65.812 37.344 28.453 1 15.46 33 THR B C 1
ATOM 2736 O O . THR B 1 33 ? -64.75 37.094 27.859 1 15.46 33 THR B O 1
ATOM 2739 N N . GLY B 1 34 ? -66.312 38.406 27.703 1 15.13 34 GLY B N 1
ATOM 2740 C CA . GLY B 1 34 ? -67.562 38.5 26.938 1 15.13 34 GLY B CA 1
ATOM 2741 C C . GLY B 1 34 ? -67.375 38.25 25.453 1 15.13 34 GLY B C 1
ATOM 2742 O O . GLY B 1 34 ? -68.062 37.375 24.875 1 15.13 34 GLY B O 1
ATOM 2743 N N . VAL B 1 35 ? -66.938 39.375 24.609 1 15.89 35 VAL B N 1
ATOM 2744 C CA . VAL B 1 35 ? -67.938 40 23.75 1 15.89 35 VAL B CA 1
ATOM 2745 C C . VAL B 1 35 ? -67.938 39.312 22.375 1 15.89 35 VAL B C 1
ATOM 2747 O O . VAL B 1 35 ? -67 38.594 22.047 1 15.89 35 VAL B O 1
ATOM 2750 N N . SER B 1 36 ? -68.125 40.219 21.203 1 16.55 36 SER B N 1
ATOM 2751 C CA . SER B 1 36 ? -69.25 40.406 20.297 1 16.55 36 SER B CA 1
ATOM 2752 C C . SER B 1 36 ? -69.062 39.625 19 1 16.55 36 SER B C 1
ATOM 2754 O O . SER B 1 36 ? -67.938 39.188 18.703 1 16.55 36 SER B O 1
ATOM 2756 N N . THR B 1 37 ? -69.812 40.062 17.984 1 16.55 37 THR B N 1
ATOM 2757 C CA . THR B 1 37 ? -70.875 39.688 17.031 1 16.55 37 THR B CA 1
ATOM 2758 C C . THR B 1 37 ? -70.312 39.469 15.641 1 16.55 37 THR B C 1
ATOM 2760 O O . THR B 1 37 ? -71 39.031 14.727 1 16.55 37 THR B O 1
ATOM 2763 N N . ARG B 1 38 ? -68.938 39.719 15.414 1 18.42 38 ARG B N 1
ATOM 2764 C CA . ARG B 1 38 ? -68.938 40.344 14.109 1 18.42 38 ARG B CA 1
ATOM 2765 C C . ARG B 1 38 ? -69.438 39.406 13.023 1 18.42 38 ARG B C 1
ATOM 2767 O O . ARG B 1 38 ? -68.938 38.281 12.914 1 18.42 38 ARG B O 1
ATOM 2774 N N . THR B 1 39 ? -70.5 39.844 12.305 1 16.94 39 THR B N 1
ATOM 2775 C CA . THR B 1 39 ? -71.5 39.344 11.375 1 16.94 39 THR B CA 1
ATOM 2776 C C . THR B 1 39 ? -70.875 38.938 10.055 1 16.94 39 THR B C 1
ATOM 2778 O O . THR B 1 39 ? -71.5 38.25 9.234 1 16.94 39 THR B O 1
ATOM 2781 N N . ARG B 1 40 ? -69.562 39.344 9.734 1 17.92 40 ARG B N 1
ATOM 2782 C CA . ARG B 1 40 ? -69.562 39.812 8.352 1 17.92 40 ARG B CA 1
ATOM 2783 C C . ARG B 1 40 ? -69.938 38.688 7.391 1 17.92 40 ARG B C 1
ATOM 2785 O O . ARG B 1 40 ? -69.625 37.5 7.656 1 17.92 40 ARG B O 1
ATOM 2792 N N . SER B 1 41 ? -70.438 39.125 6.152 1 17.38 41 SER B N 1
ATOM 2793 C CA . SER B 1 41 ? -71.375 38.875 5.02 1 17.38 41 SER B CA 1
ATOM 2794 C C . SER B 1 41 ? -70.75 37.844 4.074 1 17.38 41 SER B C 1
ATOM 2796 O O . SER B 1 41 ? -69.562 37.625 4.066 1 17.38 41 SER B O 1
ATOM 2798 N N . SER B 1 42 ? -71.625 37.25 3.303 1 18.2 42 SER B N 1
ATOM 2799 C CA . SER B 1 42 ? -72 36.031 2.547 1 18.2 42 SER B CA 1
ATOM 2800 C C . SER B 1 42 ? -71.25 36.031 1.189 1 18.2 42 SER B C 1
ATOM 2802 O O . SER B 1 42 ? -71.562 35.188 0.339 1 18.2 42 SER B O 1
ATOM 2804 N N . ARG B 1 43 ? -70.25 36.969 0.93 1 18.8 43 ARG B N 1
ATOM 2805 C CA . ARG B 1 43 ? -70.25 37.156 -0.517 1 18.8 43 ARG B CA 1
ATOM 2806 C C . ARG B 1 43 ? -70 35.812 -1.236 1 18.8 43 ARG B C 1
ATOM 2808 O O . ARG B 1 43 ? -69.125 35.062 -0.875 1 18.8 43 ARG B O 1
ATOM 2815 N N . ARG B 1 44 ? -71 35.438 -2.098 1 18.67 44 ARG B N 1
ATOM 2816 C CA . ARG B 1 44 ? -71.375 34.312 -2.906 1 18.67 44 ARG B CA 1
ATOM 2817 C C . ARG B 1 44 ? -70.438 34.031 -4.031 1 18.67 44 ARG B C 1
ATOM 2819 O O . ARG B 1 44 ? -70.562 33.062 -4.785 1 18.67 44 ARG B O 1
ATOM 2826 N N . GLY B 1 45 ? -69.375 34.938 -4.27 1 18.78 45 GLY B N 1
ATOM 2827 C CA . GLY B 1 45 ? -69.062 35.062 -5.695 1 18.78 45 GLY B CA 1
ATOM 2828 C C . GLY B 1 45 ? -68.75 33.719 -6.34 1 18.78 45 GLY B C 1
ATOM 2829 O O . GLY B 1 45 ? -68.375 32.781 -5.648 1 18.78 45 GLY B O 1
ATOM 2830 N N . GLU B 1 46 ? -69.125 33.656 -7.672 1 19.55 46 GLU B N 1
ATOM 2831 C CA . GLU B 1 46 ? -69.312 32.812 -8.844 1 19.55 46 GLU B CA 1
ATOM 2832 C C . GLU B 1 46 ? -68 32.094 -9.227 1 19.55 46 GLU B C 1
ATOM 2834 O O . GLU B 1 46 ? -66.938 32.75 -9.406 1 19.55 46 GLU B O 1
ATOM 2839 N N . VAL B 1 47 ? -67.812 30.891 -8.883 1 21.31 47 VAL B N 1
ATOM 2840 C CA . VAL B 1 47 ? -66.75 29.906 -9.055 1 21.31 47 VAL B CA 1
ATOM 2841 C C . VAL B 1 47 ? -66.562 29.609 -10.539 1 21.31 47 VAL B C 1
ATOM 2843 O O . VAL B 1 47 ? -67.438 28.938 -11.156 1 21.31 47 VAL B O 1
ATOM 2846 N N . SER B 1 48 ? -66.5 30.766 -11.375 1 20.5 48 SER B N 1
ATOM 2847 C CA . SER B 1 48 ? -66.438 30.438 -12.789 1 20.5 48 SER B CA 1
ATOM 2848 C C . SER B 1 48 ? -65.438 29.266 -13.047 1 20.5 48 SER B C 1
ATOM 2850 O O . SER B 1 48 ? -64.438 29.125 -12.344 1 20.5 48 SER B O 1
ATOM 2852 N N . ASP B 1 49 ? -65.938 28.312 -13.883 1 20.78 49 ASP B N 1
ATOM 2853 C CA . ASP B 1 49 ? -65.625 26.969 -14.344 1 20.78 49 ASP B CA 1
ATOM 2854 C C . ASP B 1 49 ? -64.312 26.953 -15.141 1 20.78 49 ASP B C 1
ATOM 2856 O O . ASP B 1 49 ? -64.312 27.297 -16.328 1 20.78 49 ASP B O 1
ATOM 2860 N N . LEU B 1 50 ? -63.219 27.656 -14.727 1 21.3 50 LEU B N 1
ATOM 2861 C CA . LEU B 1 50 ? -62 27.719 -15.555 1 21.3 50 LEU B CA 1
ATOM 2862 C C . LEU B 1 50 ? -61.625 26.344 -16.078 1 21.3 50 LEU B C 1
ATOM 2864 O O . LEU B 1 50 ? -61.281 25.438 -15.297 1 21.3 50 LEU B O 1
ATOM 2868 N N . LYS B 1 51 ? -62.219 26.016 -17.281 1 21.02 51 LYS B N 1
ATOM 2869 C CA . LYS B 1 51 ? -62.188 24.859 -18.156 1 21.02 51 LYS B CA 1
ATOM 2870 C C . LYS B 1 51 ? -60.781 24.281 -18.266 1 21.02 51 LYS B C 1
ATOM 2872 O O . LYS B 1 51 ? -59.812 24.875 -17.797 1 21.02 51 LYS B O 1
ATOM 2877 N N . GLY B 1 52 ? -60.375 23.938 -19.656 1 21.02 52 GLY B N 1
ATOM 2878 C CA . GLY B 1 52 ? -59.875 22.812 -20.438 1 21.02 52 GLY B CA 1
ATOM 2879 C C . GLY B 1 52 ? -58.375 22.766 -20.516 1 21.02 52 GLY B C 1
ATOM 2880 O O . GLY B 1 52 ? -57.781 23 -21.578 1 21.02 52 GLY B O 1
ATOM 2881 N N . ALA B 1 53 ? -57.656 23.375 -19.672 1 22.53 53 ALA B N 1
ATOM 2882 C CA . ALA B 1 53 ? -56.281 23.578 -20.047 1 22.53 53 ALA B CA 1
ATOM 2883 C C . ALA B 1 53 ? -55.625 22.266 -20.5 1 22.53 53 ALA B C 1
ATOM 2885 O O . ALA B 1 53 ? -55.719 21.25 -19.812 1 22.53 53 ALA B O 1
ATOM 2886 N N . ASN B 1 54 ? -55.406 22.203 -21.891 1 23.3 54 ASN B N 1
ATOM 2887 C CA . ASN B 1 54 ? -54.75 21.234 -22.75 1 23.3 54 ASN B CA 1
ATOM 2888 C C . ASN B 1 54 ? -53.438 20.734 -22.125 1 23.3 54 ASN B C 1
ATOM 2890 O O . ASN B 1 54 ? -52.594 21.516 -21.703 1 23.3 54 ASN B O 1
ATOM 2894 N N . GLY B 1 55 ? -53.531 19.641 -21.453 1 23.81 55 GLY B N 1
ATOM 2895 C CA . GLY B 1 55 ? -52.438 18.875 -20.891 1 23.81 55 GLY B CA 1
ATOM 2896 C C . GLY B 1 55 ? -51.25 18.719 -21.828 1 23.81 55 GLY B C 1
ATOM 2897 O O . GLY B 1 55 ? -51.344 17.984 -22.828 1 23.81 55 GLY B O 1
ATOM 2898 N N . TYR B 1 56 ? -50.688 19.875 -22.391 1 25.59 56 TYR B N 1
ATOM 2899 C CA . TYR B 1 56 ? -49.531 19.703 -23.234 1 25.59 56 TYR B CA 1
ATOM 2900 C C . TYR B 1 56 ? -48.562 18.672 -22.656 1 25.59 56 TYR B C 1
ATOM 2902 O O . TYR B 1 56 ? -48.156 18.781 -21.5 1 25.59 56 TYR B O 1
ATOM 2910 N N . ALA B 1 57 ? -48.75 17.422 -23.109 1 24.52 57 ALA B N 1
ATOM 2911 C CA . ALA B 1 57 ? -47.906 16.266 -22.859 1 24.52 57 ALA B CA 1
ATOM 2912 C C . ALA B 1 57 ? -46.438 16.594 -23.062 1 24.52 57 ALA B C 1
ATOM 2914 O O . ALA B 1 57 ? -46.031 16.969 -24.156 1 24.52 57 ALA B O 1
ATOM 2915 N N . TRP B 1 58 ? -45.688 17.188 -22.109 1 25.91 58 TRP B N 1
ATOM 2916 C CA . TRP B 1 58 ? -44.219 17.312 -22 1 25.91 58 TRP B CA 1
ATOM 2917 C C . TRP B 1 58 ? -43.562 15.992 -22.375 1 25.91 58 TRP B C 1
ATOM 2919 O O . TRP B 1 58 ? -42.469 15.688 -21.906 1 25.91 58 TRP B O 1
ATOM 2929 N N . GLU B 1 59 ? -44.156 15.289 -23.375 1 28 59 GLU B N 1
ATOM 2930 C CA . GLU B 1 59 ? -43.406 14.148 -23.875 1 28 59 GLU B CA 1
ATOM 2931 C C . GLU B 1 59 ? -41.969 14.547 -24.219 1 28 59 GLU B C 1
ATOM 2933 O O . GLU B 1 59 ? -41.656 14.797 -25.375 1 28 59 GLU B O 1
ATOM 2938 N N . ASP B 1 60 ? -41.531 15.672 -23.719 1 27.77 60 ASP B N 1
ATOM 2939 C CA . ASP B 1 60 ? -40.219 16.047 -24.203 1 27.77 60 ASP B CA 1
ATOM 2940 C C . ASP B 1 60 ? -39.281 14.852 -24.203 1 27.77 60 ASP B C 1
ATOM 2942 O O . ASP B 1 60 ? -39.344 13.984 -23.328 1 27.77 60 ASP B O 1
ATOM 2946 N N . GLU B 1 61 ? -38.656 14.641 -25.422 1 27.83 61 GLU B N 1
ATOM 2947 C CA . GLU B 1 61 ? -37.656 13.773 -26.031 1 27.83 61 GLU B CA 1
ATOM 2948 C C . GLU B 1 61 ? -36.438 13.609 -25.125 1 27.83 61 GLU B C 1
ATOM 2950 O O . GLU B 1 61 ? -35.688 14.562 -24.891 1 27.83 61 GLU B O 1
ATOM 2955 N N . TYR B 1 62 ? -36.594 12.914 -23.984 1 28.47 62 TYR B N 1
ATOM 2956 C CA . TYR B 1 62 ? -35.438 12.414 -23.266 1 28.47 62 TYR B CA 1
ATOM 2957 C C . TYR B 1 62 ? -34.406 11.805 -24.219 1 28.47 62 TYR B C 1
ATOM 2959 O O . TYR B 1 62 ? -34.594 10.68 -24.703 1 28.47 62 TYR B O 1
ATOM 2967 N N . GLN B 1 63 ? -34.031 12.562 -25.234 1 30.06 63 GLN B N 1
ATOM 2968 C CA . GLN B 1 63 ? -32.875 12.055 -25.984 1 30.06 63 GLN B CA 1
ATOM 2969 C C . GLN B 1 63 ? -31.797 11.508 -25.031 1 30.06 63 GLN B C 1
ATOM 2971 O O . GLN B 1 63 ? -31.312 12.227 -24.156 1 30.06 63 GLN B O 1
ATOM 2976 N N . ARG B 1 64 ? -31.844 10.211 -24.812 1 29.89 64 ARG B N 1
ATOM 2977 C CA . ARG B 1 64 ? -31 9.367 -23.984 1 29.89 64 ARG B CA 1
ATOM 2978 C C . ARG B 1 64 ? -29.516 9.602 -24.266 1 29.89 64 ARG B C 1
ATOM 2980 O O . ARG B 1 64 ? -29.094 9.531 -25.422 1 29.89 64 ARG B O 1
ATOM 2987 N N . SER B 1 65 ? -28.844 10.422 -23.406 1 32.03 65 SER B N 1
ATOM 2988 C CA . SER B 1 65 ? -27.406 10.703 -23.375 1 32.03 65 SER B CA 1
ATOM 2989 C C . SER B 1 65 ? -26.594 9.438 -23.578 1 32.03 65 SER B C 1
ATOM 2991 O O . SER B 1 65 ? -25.359 9.484 -23.609 1 32.03 65 SER B O 1
ATOM 2993 N N . TRP B 1 66 ? -27.219 8.219 -23.641 1 30.66 66 TRP B N 1
ATOM 2994 C CA . TRP B 1 66 ? -26.5 6.949 -23.781 1 30.66 66 TRP B CA 1
ATOM 2995 C C . TRP B 1 66 ? -25.828 6.848 -25.141 1 30.66 66 TRP B C 1
ATOM 2997 O O . TRP B 1 66 ? -24.875 6.074 -25.312 1 30.66 66 TRP B O 1
ATOM 3007 N N . ASP B 1 67 ? -26.453 7.348 -26.172 1 33.47 67 ASP B N 1
ATOM 3008 C CA . ASP B 1 67 ? -26.031 7.047 -27.531 1 33.47 67 ASP B CA 1
ATOM 3009 C C . ASP B 1 67 ? -24.609 7.516 -27.781 1 33.47 67 ASP B C 1
ATOM 3011 O O . ASP B 1 67 ? -24.047 7.301 -28.875 1 33.47 67 ASP B O 1
ATOM 3015 N N . ILE B 1 68 ? -24.109 8.367 -26.953 1 33.25 68 ILE B N 1
ATOM 3016 C CA . ILE B 1 68 ? -22.797 8.859 -27.344 1 33.25 68 ILE B CA 1
ATOM 3017 C C . ILE B 1 68 ? -21.734 7.852 -26.969 1 33.25 68 ILE B C 1
ATOM 3019 O O . ILE B 1 68 ? -20.547 8.055 -27.25 1 33.25 68 ILE B O 1
ATOM 3023 N N . VAL B 1 69 ? -22.016 6.871 -26.062 1 34.59 69 VAL B N 1
ATOM 3024 C CA . VAL B 1 69 ? -20.875 6.008 -25.734 1 34.59 69 VAL B CA 1
ATOM 3025 C C . VAL B 1 69 ? -20.641 5.012 -26.859 1 34.59 69 VAL B C 1
ATOM 3027 O O . VAL B 1 69 ? -21.328 3.984 -26.953 1 34.59 69 VAL B O 1
ATOM 3030 N N . LYS B 1 70 ? -20.453 5.465 -28.047 1 30.88 70 LYS B N 1
ATOM 3031 C CA . LYS B 1 70 ? -20.062 4.598 -29.141 1 30.88 70 LYS B CA 1
ATOM 3032 C C . LYS B 1 70 ? -18.891 3.711 -28.75 1 30.88 70 LYS B C 1
ATOM 3034 O O . LYS B 1 70 ? -18.062 4.102 -27.922 1 30.88 70 LYS B O 1
ATOM 3039 N N . ASP B 1 71 ? -18.797 2.404 -29.234 1 34.16 71 ASP B N 1
ATOM 3040 C CA . ASP B 1 71 ? -18.047 1.159 -29.188 1 34.16 71 ASP B CA 1
ATOM 3041 C C . ASP B 1 71 ? -16.547 1.423 -29.312 1 34.16 71 ASP B C 1
ATOM 3043 O O . ASP B 1 71 ? -15.758 0.492 -29.516 1 34.16 71 ASP B O 1
ATOM 3047 N N . ASP B 1 72 ? -16.094 2.623 -29.828 1 35.16 72 ASP B N 1
ATOM 3048 C CA . ASP B 1 72 ? -14.703 2.611 -30.281 1 35.16 72 ASP B CA 1
ATOM 3049 C C . ASP B 1 72 ? -13.742 2.404 -29.125 1 35.16 72 ASP B C 1
ATOM 3051 O O . ASP B 1 72 ? -14.102 2.631 -27.969 1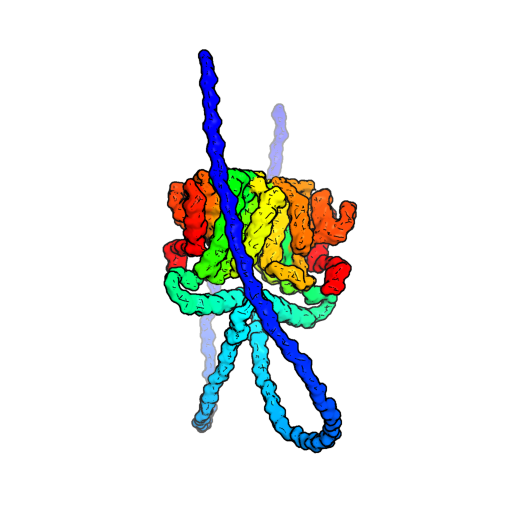 35.16 72 ASP B O 1
ATOM 3055 N N . GLU B 1 73 ? -12.391 2.168 -29.5 1 39.12 73 GLU B N 1
ATOM 3056 C CA . GLU B 1 73 ? -11.109 2.121 -28.812 1 39.12 73 GLU B CA 1
ATOM 3057 C C . GLU B 1 73 ? -11.094 3.092 -27.625 1 39.12 73 GLU B C 1
ATOM 3059 O O . GLU B 1 73 ? -10.148 3.086 -26.828 1 39.12 73 GLU B O 1
ATOM 3064 N N . LEU B 1 74 ? -11.984 3.975 -27.516 1 35.97 74 LEU B N 1
ATOM 3065 C CA . LEU B 1 74 ? -12.156 5.242 -26.812 1 35.97 74 LEU B CA 1
ATOM 3066 C C . LEU B 1 74 ? -12.891 5.039 -25.5 1 35.97 74 LEU B C 1
ATOM 3068 O O . LEU B 1 74 ? -13.195 6.008 -24.797 1 35.97 74 LEU B O 1
ATOM 3072 N N . GLY B 1 75 ? -13.273 3.98 -25.188 1 39.09 75 GLY B N 1
ATOM 3073 C CA . GLY B 1 75 ? -14.008 3.725 -23.953 1 39.09 75 GLY B CA 1
ATOM 3074 C C . GLY B 1 75 ? -13.195 4.031 -22.703 1 39.09 75 GLY B C 1
ATOM 3075 O O . GLY B 1 75 ? -13.766 4.383 -21.672 1 39.09 75 GLY B O 1
ATOM 3076 N N . SER B 1 76 ? -11.922 3.547 -22.688 1 42.56 76 SER B N 1
ATOM 3077 C CA . SER B 1 76 ? -10.977 3.947 -21.641 1 42.56 76 SER B CA 1
ATOM 3078 C C . SER B 1 76 ? -10.906 5.465 -21.516 1 42.56 76 SER B C 1
ATOM 3080 O O . SER B 1 76 ? -10.836 5.996 -20.406 1 42.56 76 SER B O 1
ATOM 3082 N N . ASN B 1 77 ? -11.086 6.148 -22.719 1 46.03 77 ASN B N 1
ATOM 3083 C CA . ASN B 1 77 ? -11.055 7.602 -22.859 1 46.03 77 ASN B CA 1
ATOM 3084 C C . ASN B 1 77 ? -12.305 8.242 -22.266 1 46.03 77 ASN B C 1
ATOM 3086 O O . ASN B 1 77 ? -12.266 9.383 -21.797 1 46.03 77 ASN B O 1
ATOM 3090 N N . SER B 1 78 ? -13.211 7.414 -22.156 1 49.88 78 SER B N 1
ATOM 3091 C CA . SER B 1 78 ? -14.477 8.008 -21.734 1 49.88 78 SER B CA 1
ATOM 3092 C C . SER B 1 78 ? -14.531 8.18 -20.219 1 49.88 78 SER B C 1
ATOM 3094 O O . SER B 1 78 ? -14.953 9.219 -19.719 1 49.88 78 SER B O 1
ATOM 3096 N N . PHE B 1 79 ? -14.055 7.133 -19.453 1 42.59 79 PHE B N 1
ATOM 3097 C CA . PHE B 1 79 ? -13.984 7.23 -18 1 42.59 79 PHE B CA 1
ATOM 3098 C C . PHE B 1 79 ? -12.977 8.289 -17.578 1 42.59 79 PHE B C 1
ATOM 3100 O O . PHE B 1 79 ? -13.273 9.141 -16.734 1 42.59 79 PHE B O 1
ATOM 3107 N N . GLU B 1 80 ? -11.859 8.133 -18.062 1 49.47 80 GLU B N 1
ATOM 3108 C CA . GLU B 1 80 ? -10.867 9.18 -17.828 1 49.47 80 GLU B CA 1
ATOM 3109 C C . GLU B 1 80 ? -11.414 10.547 -18.234 1 49.47 80 GLU B C 1
ATOM 3111 O O . GLU B 1 80 ? -11.195 11.539 -17.547 1 49.47 80 GLU B O 1
ATOM 3116 N N . ALA B 1 81 ? -12.109 10.469 -19.297 1 52.62 81 ALA B N 1
ATOM 3117 C CA . ALA B 1 81 ? -12.727 11.688 -19.812 1 52.62 81 ALA B CA 1
ATOM 3118 C C . ALA B 1 81 ? -13.812 12.195 -18.875 1 52.62 81 ALA B C 1
ATOM 3120 O O . ALA B 1 81 ? -13.914 13.398 -18.625 1 52.62 81 ALA B O 1
ATOM 3121 N N . MET B 1 82 ? -14.453 11.367 -18.25 1 51.59 82 MET B N 1
ATOM 3122 C CA . MET B 1 82 ? -15.5 11.734 -17.297 1 51.59 82 MET B CA 1
ATOM 3123 C C . MET B 1 82 ? -14.883 12.266 -16 1 51.59 82 MET B C 1
ATOM 3125 O O . MET B 1 82 ? -15.328 13.289 -15.477 1 51.59 82 MET B O 1
ATOM 3129 N N . VAL B 1 83 ? -13.883 11.586 -15.484 1 52.66 83 VAL B N 1
ATOM 3130 C CA . VAL B 1 83 ? -13.156 12.062 -14.312 1 52.66 83 VAL B CA 1
ATOM 3131 C C . VAL B 1 83 ? -12.523 13.422 -14.609 1 52.66 83 VAL B C 1
ATOM 3133 O O . VAL B 1 83 ? -12.633 14.352 -13.805 1 52.66 83 VAL B O 1
ATOM 3136 N N . GLN B 1 84 ? -11.938 13.391 -15.75 1 56.66 84 GLN B N 1
ATOM 3137 C CA . GLN B 1 84 ? -11.359 14.664 -16.156 1 56.66 84 GLN B CA 1
ATOM 3138 C C . GLN B 1 84 ? -12.43 15.742 -16.281 1 56.66 84 GLN B C 1
ATOM 3140 O O . GLN B 1 84 ? -12.203 16.891 -15.906 1 56.66 84 GLN B O 1
ATOM 3145 N N . SER B 1 85 ? -13.586 15.398 -16.781 1 57.19 85 SER B N 1
ATOM 3146 C CA . SER B 1 85 ? -14.672 16.359 -16.953 1 57.19 85 SER B CA 1
ATOM 3147 C C . SER B 1 85 ? -15.188 16.844 -15.594 1 57.19 85 SER B C 1
ATOM 3149 O O . SER B 1 85 ? -15.5 18.016 -15.43 1 57.19 85 SER B O 1
ATOM 3151 N N . ILE B 1 86 ? -15.156 16.031 -14.648 1 53.81 86 ILE B N 1
ATOM 3152 C CA . ILE B 1 86 ? -15.586 16.391 -13.305 1 53.81 86 ILE B CA 1
ATOM 3153 C C . ILE B 1 86 ? -14.555 17.312 -12.664 1 53.81 86 ILE B C 1
ATOM 3155 O O . ILE B 1 86 ? -14.914 18.328 -12.07 1 53.81 86 ILE B O 1
ATOM 3159 N N . ILE B 1 87 ? -13.367 16.891 -12.875 1 56.81 87 ILE B N 1
ATOM 3160 C CA . ILE B 1 87 ? -12.281 17.734 -12.375 1 56.81 87 ILE B CA 1
ATOM 3161 C C . ILE B 1 87 ? -12.367 19.109 -13.016 1 56.81 87 ILE B C 1
ATOM 3163 O O . ILE B 1 87 ? -12.25 20.125 -12.32 1 56.81 87 ILE B O 1
ATOM 3167 N N . GLU B 1 88 ? -12.594 19.047 -14.273 1 58.12 88 GLU B N 1
ATOM 3168 C CA . GLU B 1 88 ? -12.656 20.312 -15.008 1 58.12 88 GLU B CA 1
ATOM 3169 C C . GLU B 1 88 ? -13.836 21.156 -14.547 1 58.12 88 GLU B C 1
ATOM 3171 O O . GLU B 1 88 ? -13.719 22.375 -14.43 1 58.12 88 GLU B O 1
ATOM 3176 N N . SER B 1 89 ? -14.891 20.609 -14.305 1 56.38 89 SER B N 1
ATOM 3177 C CA . SER B 1 89 ? -16.062 21.344 -13.852 1 56.38 89 SER B CA 1
ATOM 3178 C C . SER B 1 89 ? -15.836 21.953 -12.469 1 56.38 89 SER B C 1
ATOM 3180 O O . SER B 1 89 ? -16.25 23.078 -12.211 1 56.38 89 SER B O 1
ATOM 3182 N N . ARG B 1 90 ? -15.156 21.203 -11.703 1 54.47 90 ARG B N 1
ATOM 3183 C CA . ARG B 1 90 ? -14.836 21.703 -10.375 1 54.47 90 ARG B CA 1
ATOM 3184 C C . ARG B 1 90 ? -13.828 22.859 -10.445 1 54.47 90 ARG B C 1
ATOM 3186 O O . ARG B 1 90 ? -13.961 23.844 -9.734 1 54.47 90 ARG B O 1
ATOM 3193 N N . LYS B 1 91 ? -12.945 22.672 -11.242 1 56.22 91 LYS B N 1
ATOM 3194 C CA . LYS B 1 91 ? -11.984 23.734 -11.484 1 56.22 91 LYS B CA 1
ATOM 3195 C C . LYS B 1 91 ? -12.688 25.031 -11.867 1 56.22 91 LYS B C 1
ATOM 3197 O O . LYS B 1 91 ? -12.352 26.109 -11.359 1 56.22 91 LYS B O 1
ATOM 3202 N N . LYS B 1 92 ? -13.492 24.922 -12.75 1 53.66 92 L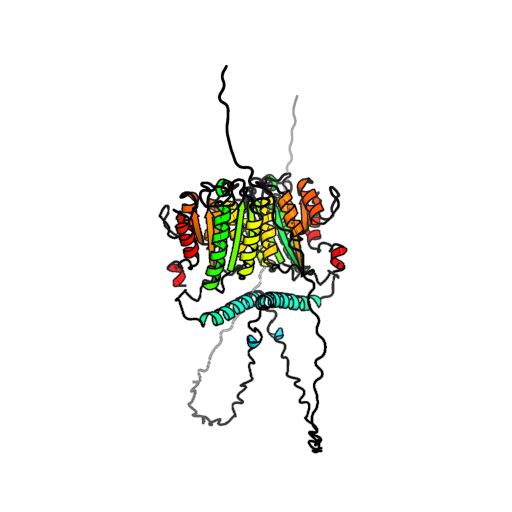YS B N 1
ATOM 3203 C CA . LYS B 1 92 ? -14.18 26.094 -13.258 1 53.66 92 LYS B CA 1
ATOM 3204 C C . LYS B 1 92 ? -14.977 26.797 -12.148 1 53.66 92 LYS B C 1
ATOM 3206 O O . LYS B 1 92 ? -15.031 28.016 -12.094 1 53.66 92 LYS B O 1
ATOM 3211 N N . LYS B 1 93 ? -15.523 26.078 -11.328 1 49.75 93 LYS B N 1
ATOM 3212 C CA . LYS B 1 93 ? -16.312 26.656 -10.25 1 49.75 93 LYS B CA 1
ATOM 3213 C C . LYS B 1 93 ? -15.422 27.391 -9.242 1 49.75 93 LYS B C 1
ATOM 3215 O O . LYS B 1 93 ? -15.766 28.469 -8.781 1 49.75 93 LYS B O 1
ATOM 3220 N N . ILE B 1 94 ? -14.328 26.734 -8.984 1 51.56 94 ILE B N 1
ATOM 3221 C CA . ILE B 1 94 ? -13.43 27.266 -7.961 1 51.56 94 ILE B CA 1
ATOM 3222 C C . ILE B 1 94 ? -12.648 28.453 -8.516 1 51.56 94 ILE B C 1
ATOM 3224 O O . ILE B 1 94 ? -12.367 29.406 -7.793 1 51.56 94 ILE B O 1
ATOM 3228 N N . MET B 1 95 ? -12.297 28.312 -9.758 1 48.84 95 MET B N 1
ATOM 3229 C CA . MET B 1 95 ? -11.578 29.422 -10.375 1 48.84 95 MET B CA 1
ATOM 3230 C C . MET B 1 95 ? -12.367 30.719 -10.242 1 48.84 95 MET B C 1
ATOM 3232 O O . MET B 1 95 ? -11.82 31.812 -10.414 1 48.84 95 MET B O 1
ATOM 3236 N N . LYS B 1 96 ? -13.578 30.719 -9.961 1 46.22 96 LYS B N 1
ATOM 3237 C CA . LYS B 1 96 ? -14.312 31.984 -9.867 1 46.22 96 LYS B CA 1
ATOM 3238 C C . LYS B 1 96 ? -13.875 32.781 -8.641 1 46.22 96 LYS B C 1
ATOM 3240 O O . LYS B 1 96 ? -14.227 33.938 -8.5 1 46.22 96 LYS B O 1
ATOM 3245 N N . ASN B 1 97 ? -13.195 32.125 -7.637 1 40.69 97 ASN B N 1
ATOM 3246 C CA . ASN B 1 97 ? -12.75 32.969 -6.543 1 40.69 97 ASN B CA 1
ATOM 3247 C C . ASN B 1 97 ? -11.305 33.438 -6.727 1 40.69 97 ASN B C 1
ATOM 3249 O O . ASN B 1 97 ? -10.391 32.594 -6.723 1 40.69 97 ASN B O 1
ATOM 3253 N N . PRO B 1 98 ? -10.859 34.656 -7.168 1 41.28 98 PRO B N 1
ATOM 3254 C CA . PRO B 1 98 ? -9.594 35.25 -7.629 1 41.28 98 PRO B CA 1
ATOM 3255 C C . PRO B 1 98 ? -8.539 35.344 -6.527 1 41.28 98 PRO B C 1
ATOM 3257 O O . PRO B 1 98 ? -7.465 35.906 -6.738 1 41.28 98 PRO B O 1
ATOM 3260 N N . SER B 1 99 ? -8.766 35.094 -5.246 1 41.16 99 SER B N 1
ATOM 3261 C CA . SER B 1 99 ? -7.715 35.688 -4.422 1 41.16 99 SER B CA 1
ATOM 3262 C C . SER B 1 99 ? -6.332 35.25 -4.91 1 41.16 99 SER B C 1
ATOM 3264 O O . SER B 1 99 ? -5.461 36.094 -5.133 1 41.16 99 SER B O 1
ATOM 3266 N N . THR B 1 100 ? -5.398 34.438 -4.102 1 39.03 100 THR B N 1
ATOM 3267 C CA . THR B 1 100 ? -3.965 34.25 -4.285 1 39.03 100 THR B CA 1
ATOM 3268 C C . THR B 1 100 ? -3.689 33.438 -5.559 1 39.03 100 THR B C 1
ATOM 3270 O O . THR B 1 100 ? -4.418 32.5 -5.879 1 39.03 100 THR B O 1
ATOM 3273 N N . PRO B 1 101 ? -2.855 34 -6.508 1 39.81 101 PRO B N 1
ATOM 3274 C CA . PRO B 1 101 ? -2.506 33.344 -7.766 1 39.81 101 PRO B CA 1
ATOM 3275 C C . PRO B 1 101 ? -2.127 31.875 -7.574 1 39.81 101 PRO B C 1
ATOM 3277 O O . PRO B 1 101 ? -0.992 31.562 -7.191 1 39.81 101 PRO B O 1
ATOM 3280 N N . PHE B 1 102 ? -2.398 31.188 -6.543 1 41.84 102 PHE B N 1
ATOM 3281 C CA . PHE B 1 102 ? -2.045 29.781 -6.594 1 41.84 102 PHE B CA 1
ATOM 3282 C C . PHE B 1 102 ? -2.24 29.219 -7.996 1 41.84 102 PHE B C 1
ATOM 3284 O O . PHE B 1 102 ? -3.172 29.609 -8.703 1 41.84 102 PHE B O 1
ATOM 3291 N N . GLN B 1 103 ? -1.127 28.812 -8.648 1 46.5 103 GLN B N 1
ATOM 3292 C CA . GLN B 1 103 ? -1.205 28.25 -9.992 1 46.5 103 GLN B CA 1
ATOM 3293 C C . GLN B 1 103 ? -2.465 27.406 -10.156 1 46.5 103 GLN B C 1
ATOM 3295 O O . GLN B 1 103 ? -2.576 26.312 -9.57 1 46.5 103 GLN B O 1
ATOM 3300 N N . ARG B 1 104 ? -3.631 27.984 -10.234 1 52.66 104 ARG B N 1
ATOM 3301 C CA . ARG B 1 104 ? -5.051 27.656 -10.328 1 52.66 104 ARG B CA 1
ATOM 3302 C C . ARG B 1 104 ? -5.266 26.422 -11.195 1 52.66 104 ARG B C 1
ATOM 3304 O O . ARG B 1 104 ? -6.344 25.828 -11.164 1 52.66 104 ARG B O 1
ATOM 3311 N N . GLY B 1 105 ? -4.066 25.828 -11.555 1 62.44 105 GLY B N 1
ATOM 3312 C CA . GLY B 1 105 ? -4.359 24.781 -12.516 1 62.44 105 GLY B CA 1
ATOM 3313 C C . GLY B 1 105 ? -3.762 23.438 -12.133 1 62.44 105 GLY B C 1
ATOM 3314 O O . GLY B 1 105 ? -3.975 22.438 -12.82 1 62.44 105 GLY B O 1
ATOM 3315 N N . ILE B 1 106 ? -3.062 23.438 -10.883 1 76.75 106 ILE B N 1
ATOM 3316 C CA . ILE B 1 106 ? -2.387 22.172 -10.586 1 76.75 106 ILE B CA 1
ATOM 3317 C C . ILE B 1 106 ? -3.205 21.375 -9.57 1 76.75 106 ILE B C 1
ATOM 3319 O O . ILE B 1 106 ? -3.625 21.922 -8.539 1 76.75 106 ILE B O 1
ATOM 3323 N N . ILE B 1 107 ? -3.656 20.234 -9.883 1 86.31 107 ILE B N 1
ATOM 3324 C CA . ILE B 1 107 ? -4.316 19.312 -8.969 1 86.31 107 ILE B CA 1
ATOM 3325 C C . ILE B 1 107 ? -3.268 18.531 -8.18 1 86.31 107 ILE B C 1
ATOM 3327 O O . ILE B 1 107 ? -2.416 17.859 -8.773 1 86.31 107 ILE B O 1
ATOM 3331 N N . ARG B 1 108 ? -3.385 18.703 -6.918 1 92.25 108 ARG B N 1
ATOM 3332 C CA . ARG B 1 108 ? -2.402 18.047 -6.062 1 92.25 108 ARG B CA 1
ATOM 3333 C C . ARG B 1 108 ? -2.979 16.781 -5.445 1 92.25 108 ARG B C 1
ATOM 3335 O O . ARG B 1 108 ? -4.137 16.75 -5.027 1 92.25 108 ARG B O 1
ATOM 3342 N N . THR B 1 109 ? -2.223 15.703 -5.48 1 94.25 109 THR B N 1
ATOM 3343 C CA . THR B 1 109 ? -2.477 14.523 -4.66 1 94.25 109 THR B CA 1
ATOM 3344 C C . THR B 1 109 ? -1.348 14.305 -3.656 1 94.25 109 THR B C 1
ATOM 3346 O O . THR B 1 109 ? -0.208 14.047 -4.043 1 94.25 109 THR B O 1
ATOM 3349 N N . LEU B 1 110 ? -1.692 14.453 -2.422 1 96.88 110 LEU B N 1
ATOM 3350 C CA . LEU B 1 110 ? -0.7 14.414 -1.354 1 96.88 110 LEU B CA 1
ATOM 3351 C C . LEU B 1 110 ? -0.941 13.219 -0.432 1 96.88 110 LEU B C 1
ATOM 3353 O O . LEU B 1 110 ? -2.057 13.023 0.056 1 96.88 110 LEU B O 1
ATOM 3357 N N . VAL B 1 111 ? 0.087 12.359 -0.261 1 97.81 111 VAL B N 1
ATOM 3358 C CA . VAL B 1 111 ? 0.047 11.312 0.75 1 97.81 111 VAL B CA 1
ATOM 3359 C C . VAL B 1 111 ? 0.951 11.688 1.922 1 97.81 111 VAL B C 1
ATOM 3361 O O . VAL B 1 111 ? 2.135 11.977 1.733 1 97.81 111 VAL B O 1
ATOM 3364 N N . ILE B 1 112 ? 0.379 11.695 3.121 1 98.75 112 ILE B N 1
ATOM 3365 C CA . ILE B 1 112 ? 1.145 12 4.324 1 98.75 112 ILE B CA 1
ATOM 3366 C C . ILE B 1 112 ? 1.557 10.703 5.016 1 98.75 112 ILE B C 1
ATOM 3368 O O . ILE B 1 112 ? 0.72 9.836 5.266 1 98.75 112 ILE B O 1
ATOM 3372 N N . ILE B 1 113 ? 2.828 10.562 5.277 1 98.81 113 ILE B N 1
ATOM 3373 C CA . ILE B 1 113 ? 3.352 9.445 6.047 1 98.81 113 ILE B CA 1
ATOM 3374 C C . ILE B 1 113 ? 3.736 9.914 7.449 1 98.81 113 ILE B C 1
ATOM 3376 O O . ILE B 1 113 ? 4.594 10.789 7.602 1 98.81 113 ILE B O 1
ATOM 3380 N N . ILE B 1 114 ? 3.143 9.328 8.453 1 98.75 114 ILE B N 1
ATOM 3381 C CA . ILE B 1 114 ? 3.385 9.688 9.844 1 98.75 114 ILE B CA 1
ATOM 3382 C C . ILE B 1 114 ? 4.262 8.625 10.508 1 98.75 114 ILE B C 1
ATOM 3384 O O . ILE B 1 114 ? 3.943 7.434 10.469 1 98.75 114 ILE B O 1
ATOM 3388 N N . ASP B 1 115 ? 5.332 9.086 11.086 1 98.56 115 ASP B N 1
ATOM 3389 C CA . ASP B 1 115 ? 6.121 8.18 11.906 1 98.56 115 ASP B CA 1
ATOM 3390 C C . ASP B 1 115 ? 5.344 7.754 13.156 1 98.56 115 ASP B C 1
ATOM 3392 O O . ASP B 1 115 ? 4.91 8.602 13.938 1 98.56 115 ASP B O 1
ATOM 3396 N N . GLY B 1 116 ? 5.105 6.496 13.312 1 97.81 116 GLY B N 1
ATOM 3397 C CA . GLY B 1 116 ? 4.48 5.926 14.492 1 97.81 116 GLY B CA 1
ATOM 3398 C C . GLY B 1 116 ? 5.387 4.969 15.25 1 97.81 116 GLY B C 1
ATOM 3399 O O . GLY B 1 116 ? 4.906 4.082 15.961 1 97.81 116 GLY B O 1
ATOM 3400 N N . SER B 1 117 ? 6.668 5.074 15.055 1 97.25 117 SER B N 1
ATOM 3401 C CA . SER B 1 117 ? 7.641 4.219 15.727 1 97.25 117 SER B CA 1
ATOM 3402 C C . SER B 1 117 ? 7.766 4.578 17.203 1 97.25 117 SER B C 1
ATOM 3404 O O . SER B 1 117 ? 7.156 5.543 17.672 1 97.25 117 SER B O 1
ATOM 3406 N N . LEU B 1 118 ? 8.578 3.85 17.906 1 97.12 118 LEU B N 1
ATOM 3407 C CA . LEU B 1 118 ? 8.719 3.943 19.359 1 97.12 118 LEU B CA 1
ATOM 3408 C C . LEU B 1 118 ? 9.125 5.355 19.766 1 97.12 118 LEU B C 1
ATOM 3410 O O . LEU B 1 118 ? 8.664 5.855 20.797 1 97.12 118 LEU B O 1
ATOM 3414 N N . VAL B 1 119 ? 9.914 6.066 19.062 1 97.44 119 VAL B N 1
ATOM 3415 C CA . VAL B 1 119 ? 10.469 7.371 19.422 1 97.44 119 VAL B CA 1
ATOM 3416 C C . VAL B 1 119 ? 9.344 8.406 19.484 1 97.44 119 VAL B C 1
ATOM 3418 O O . VAL B 1 119 ? 9.492 9.445 20.125 1 97.44 119 VAL B O 1
ATOM 3421 N N . MET B 1 120 ? 8.258 8.109 18.891 1 98 120 MET B N 1
ATOM 3422 C CA . MET B 1 120 ? 7.152 9.062 18.828 1 98 120 MET B CA 1
ATOM 3423 C C . MET B 1 120 ? 6.367 9.07 20.141 1 98 120 MET B C 1
ATOM 3425 O O . MET B 1 120 ? 5.457 9.875 20.312 1 98 120 MET B O 1
ATOM 3429 N N . SER B 1 121 ? 6.77 8.219 21.047 1 97 121 SER B N 1
ATOM 3430 C CA . SER B 1 121 ? 6.195 8.227 22.391 1 97 121 SER B CA 1
ATOM 3431 C C . SER B 1 121 ? 6.887 9.25 23.281 1 97 121 SER B C 1
ATOM 3433 O O . SER B 1 121 ? 6.406 9.555 24.375 1 97 121 SER B O 1
ATOM 3435 N N . GLU B 1 122 ? 7.922 9.82 22.797 1 96.5 122 GLU B N 1
ATOM 3436 C CA . GLU B 1 122 ? 8.688 10.789 23.562 1 96.5 122 GLU B CA 1
ATOM 3437 C C . GLU B 1 122 ? 7.832 12.008 23.922 1 96.5 122 GLU B C 1
ATOM 3439 O O . GLU B 1 122 ? 6.98 12.422 23.141 1 96.5 122 GLU B O 1
ATOM 3444 N N . LYS B 1 123 ? 8.148 12.633 25 1 95.31 123 LYS B N 1
ATOM 3445 C CA . LYS B 1 123 ? 7.277 13.664 25.562 1 95.31 123 LYS B CA 1
ATOM 3446 C C . LYS B 1 123 ? 7.883 15.055 25.375 1 95.31 123 LYS B C 1
ATOM 3448 O O . LYS B 1 123 ? 7.438 16.016 26 1 95.31 123 LYS B O 1
ATOM 3453 N N . ASP B 1 124 ? 8.914 15.133 24.562 1 95.06 124 ASP B N 1
ATOM 3454 C CA . ASP B 1 124 ? 9.477 16.453 24.297 1 95.06 124 ASP B CA 1
ATOM 3455 C C . ASP B 1 124 ? 8.461 17.344 23.578 1 95.06 124 ASP B C 1
ATOM 3457 O O . ASP B 1 124 ? 8.531 18.562 23.688 1 95.06 124 ASP B O 1
ATOM 3461 N N . LEU B 1 125 ? 7.629 16.797 22.781 1 93.94 125 LEU B N 1
ATOM 3462 C CA . LEU B 1 125 ? 6.418 17.422 22.281 1 93.94 125 LEU B CA 1
ATOM 3463 C C . LEU B 1 125 ? 5.18 16.906 23 1 93.94 125 LEU B C 1
ATOM 3465 O O . LEU B 1 125 ? 4.895 15.703 22.969 1 93.94 125 LEU B O 1
ATOM 3469 N N . ARG B 1 126 ? 4.504 17.797 23.594 1 93 126 ARG B N 1
ATOM 3470 C CA . ARG B 1 126 ? 3.51 17.344 24.562 1 93 126 ARG B CA 1
ATOM 3471 C C . ARG B 1 126 ? 2.146 17.156 23.906 1 93 126 ARG B C 1
ATOM 3473 O O . ARG B 1 126 ? 1.746 17.953 23.062 1 93 126 ARG B O 1
ATOM 3480 N N . PRO B 1 127 ? 1.299 16.125 24.359 1 95.31 127 PRO B N 1
ATOM 3481 C CA . PRO B 1 127 ? 1.63 15.148 25.406 1 95.31 127 PRO B CA 1
ATOM 3482 C C . PRO B 1 127 ? 2.682 14.133 24.953 1 95.31 127 PRO B C 1
ATOM 3484 O O . PRO B 1 127 ? 3.344 13.516 25.797 1 95.31 127 PRO B O 1
ATOM 3487 N N . ASN B 1 128 ? 2.738 13.789 23.766 1 96.12 128 ASN B N 1
ATOM 3488 C CA . ASN B 1 128 ? 3.842 13.094 23.109 1 96.12 128 ASN B CA 1
ATOM 3489 C C . ASN B 1 128 ? 3.932 13.461 21.625 1 96.12 128 ASN B C 1
ATOM 3491 O O . ASN B 1 128 ? 3.066 14.156 21.109 1 96.12 128 ASN B O 1
ATOM 3495 N N . ARG B 1 129 ? 4.949 13.07 21 1 97.69 129 ARG B N 1
ATOM 3496 C CA . ARG B 1 129 ? 5.199 13.477 19.609 1 97.69 129 ARG B CA 1
ATOM 3497 C C . ARG B 1 129 ? 4.043 13.078 18.703 1 97.69 129 ARG B C 1
ATOM 3499 O O . ARG B 1 129 ? 3.6 13.867 17.875 1 97.69 129 ARG B O 1
ATOM 3506 N N . LEU B 1 130 ? 3.605 11.812 18.828 1 98.25 130 LEU B N 1
ATOM 3507 C CA . LEU B 1 130 ? 2.539 11.336 17.953 1 98.25 130 LEU B CA 1
ATOM 3508 C C . LEU B 1 130 ? 1.258 12.133 18.172 1 98.25 130 LEU B C 1
ATOM 3510 O O . LEU B 1 130 ? 0.632 12.586 17.219 1 98.25 130 LEU B O 1
ATOM 3514 N N . SER B 1 131 ? 0.89 12.312 19.422 1 97.31 131 SER B N 1
ATOM 3515 C CA . SER B 1 131 ? -0.336 13.031 19.766 1 97.31 131 SER B CA 1
ATOM 3516 C C . SER B 1 131 ? -0.312 14.453 19.219 1 97.31 131 SER B C 1
ATOM 3518 O O . SER B 1 131 ? -1.297 14.922 18.641 1 97.31 131 SER B O 1
ATOM 3520 N N . MET B 1 132 ? 0.722 15.133 19.391 1 97.69 132 MET B N 1
ATOM 3521 C CA . MET B 1 132 ? 0.853 16.5 18.891 1 97.69 132 MET B CA 1
ATOM 3522 C C . MET B 1 132 ? 0.764 16.516 17.359 1 97.69 132 MET B C 1
ATOM 3524 O O . MET B 1 132 ? 0.077 17.359 16.781 1 97.69 132 MET B O 1
ATOM 3528 N N . THR B 1 133 ? 1.496 15.578 16.703 1 98.44 133 THR B N 1
ATOM 3529 C CA . THR B 1 133 ? 1.468 15.469 15.242 1 98.44 133 THR B CA 1
ATOM 3530 C C . THR B 1 133 ? 0.037 15.305 14.742 1 98.44 133 THR B C 1
ATOM 3532 O O . THR B 1 133 ? -0.382 15.992 13.805 1 98.44 133 THR B O 1
ATOM 3535 N N . LEU B 1 134 ? -0.691 14.406 15.391 1 98.31 134 LEU B N 1
ATOM 3536 C CA . LEU B 1 134 ? -2.066 14.141 14.984 1 98.31 134 LEU B CA 1
ATOM 3537 C C . LEU B 1 134 ? -2.943 15.367 15.188 1 98.31 134 LEU B C 1
ATOM 3539 O O . LEU B 1 134 ? -3.826 15.648 14.375 1 98.31 134 LEU B O 1
ATOM 3543 N N . SER B 1 135 ? -2.691 16.125 16.234 1 97.81 135 SER B N 1
ATOM 3544 C CA . SER B 1 135 ? -3.43 17.359 16.484 1 97.81 135 SER B CA 1
ATOM 3545 C C . SER B 1 135 ? -3.154 18.391 15.391 1 97.81 135 SER B C 1
ATOM 3547 O O . SER B 1 135 ? -4.086 18.984 14.844 1 97.81 135 SER B O 1
ATOM 3549 N N . TYR B 1 136 ? -1.916 18.594 15.086 1 98.31 136 TYR B N 1
ATOM 3550 C CA . TYR B 1 136 ? -1.527 19.562 14.078 1 98.31 136 TYR B CA 1
ATOM 3551 C C . TYR B 1 136 ? -2.029 19.156 12.695 1 98.31 136 TYR B C 1
ATOM 3553 O O . TYR B 1 136 ? -2.371 20.016 11.875 1 98.31 136 TYR B O 1
ATOM 3561 N N . LEU B 1 137 ? -2.1 17.859 12.414 1 98.5 137 LEU B N 1
ATOM 3562 C CA . LEU B 1 137 ? -2.545 17.359 11.117 1 98.5 137 LEU B CA 1
ATOM 3563 C C . LEU B 1 137 ? -4.02 17.688 10.891 1 98.5 137 LEU B C 1
ATOM 3565 O O . LEU B 1 137 ? -4.441 17.906 9.758 1 98.5 137 LEU B O 1
ATOM 3569 N N . GLN B 1 138 ? -4.77 17.703 11.961 1 98.06 138 GLN B N 1
ATOM 3570 C CA . GLN B 1 138 ? -6.168 18.094 11.805 1 98.06 138 GLN B CA 1
ATOM 3571 C C . GLN B 1 138 ? -6.277 19.516 11.25 1 98.06 138 GLN B C 1
ATOM 3573 O O . GLN B 1 138 ? -7.051 19.766 10.32 1 98.06 138 GLN B O 1
ATOM 3578 N N . ASP B 1 139 ? -5.523 20.391 11.797 1 97.62 139 ASP B N 1
ATOM 3579 C CA . ASP B 1 139 ? -5.473 21.766 11.305 1 97.62 139 ASP B CA 1
ATOM 3580 C C . ASP B 1 139 ? -4.938 21.828 9.875 1 97.62 139 ASP B C 1
ATOM 3582 O O . ASP B 1 139 ? -5.457 22.562 9.039 1 97.62 139 ASP B O 1
ATOM 3586 N N . PHE B 1 140 ? -3.977 21.094 9.625 1 98.38 140 PHE B N 1
ATOM 3587 C CA . PHE B 1 140 ? -3.342 21.031 8.312 1 98.38 140 PHE B CA 1
ATOM 3588 C C . PHE B 1 140 ? -4.344 20.625 7.242 1 98.38 140 PHE B C 1
ATOM 3590 O O . PHE B 1 140 ? -4.41 21.25 6.18 1 98.38 140 PHE B O 1
ATOM 3597 N N . VAL B 1 141 ? -5.078 19.516 7.488 1 98.31 141 VAL B N 1
ATOM 3598 C CA . VAL B 1 141 ? -6.039 19 6.523 1 98.31 141 VAL B CA 1
ATOM 3599 C C . VAL B 1 141 ? -7.047 20.078 6.156 1 98.31 141 VAL B C 1
ATOM 3601 O O . VAL B 1 141 ? -7.352 20.281 4.98 1 98.31 141 VAL B O 1
ATOM 3604 N N . THR B 1 142 ? -7.527 20.797 7.094 1 97.19 142 THR B N 1
ATOM 3605 C CA . THR B 1 142 ? -8.484 21.875 6.863 1 97.19 142 THR B CA 1
ATOM 3606 C C . THR B 1 142 ? -7.883 22.953 5.969 1 97.19 142 THR B C 1
ATOM 3608 O O . THR B 1 142 ? -8.484 23.344 4.957 1 97.19 142 THR B O 1
ATOM 3611 N N . GLU B 1 143 ? -6.746 23.391 6.285 1 96.81 143 GLU B N 1
ATOM 3612 C CA . GLU B 1 143 ? -6.066 24.438 5.535 1 96.81 143 GLU B CA 1
ATOM 3613 C C . GLU B 1 143 ? -5.703 23.969 4.129 1 96.81 143 GLU B C 1
ATOM 3615 O O . GLU B 1 143 ? -5.82 24.719 3.164 1 96.81 143 GLU B O 1
ATOM 3620 N N . PHE B 1 144 ? -5.234 22.766 3.992 1 96.75 144 PHE B N 1
ATOM 3621 C CA . PHE B 1 144 ? -4.828 22.172 2.717 1 96.75 144 PHE B CA 1
ATOM 3622 C C . PHE B 1 144 ? -5.98 22.203 1.717 1 96.75 144 PHE B C 1
ATOM 3624 O O . PHE B 1 144 ? -5.809 22.656 0.58 1 96.75 144 PHE B O 1
ATOM 3631 N N . PHE B 1 145 ? -7.16 21.766 2.146 1 94.94 145 PHE B N 1
ATOM 3632 C CA . PHE B 1 145 ? -8.305 21.688 1.242 1 94.94 145 PHE B CA 1
ATOM 3633 C C . PHE B 1 145 ? -8.898 23.078 1.012 1 94.94 145 PHE B C 1
ATOM 3635 O O . PHE B 1 145 ? -9.492 23.344 -0.037 1 94.94 145 PHE B O 1
ATOM 3642 N N . ASP B 1 146 ? -8.711 23.984 1.992 1 92.75 146 ASP B N 1
ATOM 3643 C CA . ASP B 1 146 ? -9.141 25.375 1.794 1 92.75 146 ASP B CA 1
ATOM 3644 C C . ASP B 1 146 ? -8.336 26.031 0.68 1 92.75 146 ASP B C 1
ATOM 3646 O O . ASP B 1 146 ? -8.891 26.75 -0.154 1 92.75 146 ASP B O 1
ATOM 3650 N N . GLN B 1 147 ? -7.102 25.703 0.618 1 90.88 147 GLN B N 1
ATOM 3651 C CA . GLN B 1 147 ? -6.215 26.344 -0.35 1 90.88 147 GLN B CA 1
ATOM 3652 C C . GLN B 1 147 ? -6.141 25.531 -1.644 1 90.88 147 GLN B C 1
ATOM 3654 O O . GLN B 1 147 ? -5.746 26.062 -2.688 1 90.88 147 GLN B O 1
ATOM 3659 N N . ASN B 1 148 ? -6.441 24.25 -1.522 1 89.94 148 ASN B N 1
ATOM 3660 C CA . ASN B 1 148 ? -6.387 23.344 -2.658 1 89.94 148 ASN B CA 1
ATOM 3661 C C . ASN B 1 148 ? -7.68 22.547 -2.801 1 89.94 148 ASN B C 1
ATOM 3663 O O . ASN B 1 148 ? -7.68 21.312 -2.645 1 89.94 148 ASN B O 1
ATOM 3667 N N . PRO B 1 149 ? -8.773 23.109 -3.213 1 87.5 149 PRO B N 1
ATOM 3668 C CA . PRO B 1 149 ? -10.109 22.5 -3.131 1 87.5 149 PRO B CA 1
ATOM 3669 C C . PRO B 1 149 ? -10.25 21.266 -4.016 1 87.5 149 PRO B C 1
ATOM 3671 O O . PRO B 1 149 ? -11.094 20.406 -3.752 1 87.5 149 PRO B O 1
ATOM 3674 N N . ILE B 1 150 ? -9.461 21.047 -5.074 1 85.81 150 ILE B N 1
ATOM 3675 C CA . ILE B 1 150 ? -9.633 19.906 -5.973 1 85.81 150 ILE B CA 1
ATOM 3676 C C . ILE B 1 150 ? -8.555 18.859 -5.695 1 85.81 150 ILE B C 1
ATOM 3678 O O . ILE B 1 150 ? -8.516 17.812 -6.34 1 85.81 150 ILE B O 1
ATOM 3682 N N . SER B 1 151 ? -7.867 19.188 -4.738 1 91.25 151 SER B N 1
ATOM 3683 C CA . SER B 1 151 ? -6.77 18.281 -4.41 1 91.25 151 SER B CA 1
ATOM 3684 C C . SER B 1 151 ? -7.254 17.109 -3.582 1 91.25 151 SER B C 1
ATOM 3686 O O . SER B 1 151 ? -8.414 17.062 -3.176 1 91.25 151 SER B O 1
ATOM 3688 N N . ARG B 1 152 ? -6.438 16.125 -3.504 1 92.88 152 ARG B N 1
ATOM 3689 C CA . ARG B 1 152 ? -6.727 14.906 -2.76 1 92.88 152 ARG B CA 1
ATOM 3690 C C . ARG B 1 152 ? -5.621 14.602 -1.754 1 92.88 152 ARG B C 1
ATOM 3692 O O . ARG B 1 152 ? -4.492 15.086 -1.899 1 92.88 152 ARG B O 1
ATOM 3699 N N . LEU B 1 153 ? -6.082 13.844 -0.755 1 96.06 153 LEU B N 1
ATOM 3700 C CA . LEU B 1 153 ? -5.152 13.57 0.338 1 96.06 153 LEU B CA 1
ATOM 3701 C C . LEU B 1 153 ? -5.301 12.141 0.838 1 96.06 153 LEU B C 1
ATOM 3703 O O . LEU B 1 153 ? -6.406 11.586 0.834 1 96.06 153 LEU B O 1
ATOM 3707 N N . GLY B 1 154 ? -4.199 11.484 1.139 1 96.56 154 GLY B N 1
ATOM 3708 C CA . GLY B 1 154 ? -4.16 10.219 1.854 1 96.56 154 GLY B CA 1
ATOM 3709 C C . GLY B 1 154 ? -3.205 10.227 3.031 1 96.56 154 GLY B C 1
ATOM 3710 O O . GLY B 1 154 ? -2.301 11.062 3.098 1 96.56 154 GLY B O 1
ATOM 3711 N N . ILE B 1 155 ? -3.428 9.258 3.99 1 98.25 155 ILE B N 1
ATOM 3712 C CA . ILE B 1 155 ? -2.6 9.25 5.191 1 98.25 155 ILE B CA 1
ATOM 3713 C C . ILE B 1 155 ? -2.16 7.82 5.5 1 98.25 155 ILE B C 1
ATOM 3715 O O . ILE B 1 155 ? -2.971 6.891 5.465 1 98.25 155 ILE B O 1
ATOM 3719 N N . ILE B 1 156 ? -0.88 7.668 5.793 1 97.81 156 ILE B N 1
ATOM 3720 C CA . ILE B 1 156 ? -0.262 6.402 6.168 1 97.81 156 ILE B CA 1
ATOM 3721 C C . ILE B 1 156 ? 0.427 6.543 7.523 1 97.81 156 ILE B C 1
ATOM 3723 O O . ILE B 1 156 ? 1.087 7.551 7.789 1 97.81 156 ILE B O 1
ATOM 3727 N N . LEU B 1 157 ? 0.265 5.523 8.367 1 97.38 157 LEU B N 1
ATOM 3728 C CA . LEU B 1 157 ? 0.993 5.445 9.633 1 97.38 157 LEU B CA 1
ATOM 3729 C C . LEU B 1 157 ? 2.078 4.375 9.57 1 97.38 157 LEU B C 1
ATOM 3731 O O . LEU B 1 157 ? 1.787 3.205 9.312 1 97.38 157 LEU B O 1
ATOM 3735 N N . MET B 1 158 ? 3.275 4.82 9.711 1 96.69 158 MET B N 1
ATOM 3736 C CA . MET B 1 158 ? 4.43 3.924 9.727 1 96.69 158 MET B CA 1
ATOM 3737 C C . MET B 1 158 ? 4.73 3.447 11.141 1 96.69 158 MET B C 1
ATOM 3739 O O . MET B 1 158 ? 5.109 4.246 12 1 96.69 158 MET B O 1
ATOM 3743 N N . ARG B 1 159 ? 4.59 2.129 11.312 1 93.75 159 ARG B N 1
ATOM 3744 C CA . ARG B 1 159 ? 4.734 1.586 12.656 1 93.75 159 ARG B CA 1
ATOM 3745 C C . ARG B 1 159 ? 5.121 0.112 12.617 1 93.75 159 ARG B C 1
ATOM 3747 O O . ARG B 1 159 ? 4.551 -0.663 11.844 1 93.75 159 ARG B O 1
ATOM 3754 N N . ASN B 1 160 ? 6.109 -0.306 13.484 1 92.38 160 ASN B N 1
ATOM 3755 C CA . ASN B 1 160 ? 6.52 -1.7 13.617 1 92.38 160 ASN B CA 1
ATOM 3756 C C . ASN B 1 160 ? 6.953 -2.289 12.281 1 92.38 160 ASN B C 1
ATOM 3758 O O . ASN B 1 160 ? 6.629 -3.438 11.969 1 92.38 160 ASN B O 1
ATOM 3762 N N . GLY B 1 161 ? 7.578 -1.415 11.516 1 92.44 161 GLY B N 1
ATOM 3763 C CA . GLY B 1 161 ? 8.117 -1.871 10.25 1 92.44 161 GLY B CA 1
ATOM 3764 C C . GLY B 1 161 ? 7.066 -2.027 9.172 1 92.44 161 GLY B C 1
ATOM 3765 O O . GLY B 1 161 ? 7.352 -2.521 8.078 1 92.44 161 GLY B O 1
ATOM 3766 N N . ILE B 1 162 ? 5.836 -1.622 9.469 1 91.38 162 ILE B N 1
ATOM 3767 C CA . ILE B 1 162 ? 4.715 -1.817 8.555 1 91.38 162 ILE B CA 1
ATOM 3768 C C . ILE B 1 162 ? 4.098 -0.466 8.203 1 91.38 162 ILE B C 1
ATOM 3770 O O . ILE B 1 162 ? 4.066 0.446 9.031 1 91.38 162 ILE B O 1
ATOM 3774 N N . ALA B 1 163 ? 3.664 -0.372 6.914 1 95.38 163 ALA B N 1
ATOM 3775 C CA . ALA B 1 163 ? 2.854 0.77 6.5 1 95.38 163 ALA B CA 1
ATOM 3776 C C . ALA B 1 163 ? 1.367 0.492 6.711 1 95.38 163 ALA B C 1
ATOM 3778 O O . ALA B 1 163 ? 0.808 -0.42 6.098 1 95.38 163 ALA B O 1
ATOM 3779 N N . ASN B 1 164 ? 0.771 1.283 7.582 1 92 164 ASN B N 1
ATOM 3780 C CA . ASN B 1 164 ? -0.652 1.138 7.867 1 92 164 ASN B CA 1
ATOM 3781 C C . ASN B 1 164 ? -1.474 2.24 7.207 1 92 164 ASN B C 1
ATOM 3783 O O . ASN B 1 164 ? -1.214 3.426 7.422 1 92 164 ASN B O 1
ATOM 3787 N N . LEU B 1 165 ? -2.439 1.814 6.434 1 93.44 165 LEU B N 1
ATOM 3788 C CA . LEU B 1 165 ? -3.318 2.791 5.801 1 93.44 165 LEU B CA 1
ATOM 3789 C C . LEU B 1 165 ? -4.273 3.406 6.816 1 93.44 165 LEU B C 1
ATOM 3791 O O . LEU B 1 165 ? -5.051 2.691 7.453 1 93.44 165 LEU B O 1
ATOM 3795 N N . VAL B 1 166 ? -4.168 4.691 7.008 1 94.81 166 VAL B N 1
ATOM 3796 C CA . VAL B 1 166 ? -5.066 5.402 7.914 1 94.81 166 VAL B CA 1
ATOM 3797 C C . VAL B 1 166 ? -6.273 5.922 7.137 1 94.81 166 VAL B C 1
ATOM 3799 O O . VAL B 1 166 ? -7.418 5.734 7.559 1 94.81 166 VAL B O 1
ATOM 3802 N N . SER B 1 167 ? -6.031 6.59 6.078 1 94.12 167 SER B N 1
ATOM 3803 C CA . SER B 1 167 ? -7.09 7.055 5.188 1 94.12 167 SER B CA 1
ATOM 3804 C C . SER B 1 167 ? -6.66 6.977 3.729 1 94.12 167 SER B C 1
ATOM 3806 O O . SER B 1 167 ? -5.531 7.344 3.389 1 94.12 167 SER B O 1
ATOM 3808 N N . GLU B 1 168 ? -7.555 6.512 2.895 1 89.94 168 GLU B N 1
ATOM 3809 C CA . GLU B 1 168 ? -7.316 6.438 1.457 1 89.94 168 GLU B CA 1
ATOM 3810 C C . GLU B 1 168 ? -7.312 7.824 0.824 1 89.94 168 GLU B C 1
ATOM 3812 O O . GLU B 1 168 ? -7.77 8.797 1.435 1 89.94 168 GLU B O 1
ATOM 3817 N N . VAL B 1 169 ? -6.773 7.855 -0.393 1 90.56 169 VAL B N 1
ATOM 3818 C CA . VAL B 1 169 ? -6.75 9.125 -1.117 1 90.56 169 VAL B CA 1
ATOM 3819 C C . VAL B 1 169 ? -8.18 9.586 -1.395 1 90.56 169 VAL B C 1
ATOM 3821 O O . VAL B 1 169 ? -8.969 8.859 -2.004 1 90.56 169 VAL B O 1
ATOM 3824 N N . SER B 1 170 ? -8.469 10.742 -0.853 1 90.56 170 SER B N 1
ATOM 3825 C CA . SER B 1 170 ? -9.82 11.281 -0.937 1 90.56 170 SER B CA 1
ATOM 3826 C C . SER B 1 170 ? -9.805 12.812 -0.975 1 90.56 170 SER B C 1
ATOM 3828 O O . SER B 1 170 ? -8.875 13.438 -0.472 1 90.56 170 SER B O 1
ATOM 3830 N N . GLY B 1 171 ? -10.859 13.344 -1.571 1 91.69 171 GLY B N 1
ATOM 3831 C CA . GLY B 1 171 ? -10.984 14.789 -1.635 1 91.69 171 GLY B CA 1
ATOM 3832 C C . GLY B 1 171 ? -11.859 15.359 -0.531 1 91.69 171 GLY B C 1
ATOM 3833 O O . GLY B 1 171 ? -12.172 16.547 -0.536 1 91.69 171 GLY B O 1
ATOM 3834 N N . LEU B 1 172 ? -12.164 14.531 0.468 1 91 172 LEU B N 1
ATOM 3835 C CA . LEU B 1 172 ? -13.07 14.938 1.533 1 91 172 LEU B CA 1
ATOM 3836 C C . LEU B 1 172 ? -12.305 15.227 2.82 1 91 172 LEU B C 1
ATOM 3838 O O . LEU B 1 172 ? -11.82 14.297 3.479 1 91 172 LEU B O 1
ATOM 3842 N N . PRO B 1 173 ? -12.219 16.516 3.217 1 96.38 173 PRO B N 1
ATOM 3843 C CA . PRO B 1 173 ? -11.438 16.859 4.406 1 96.38 173 PRO B CA 1
ATOM 3844 C C . PRO B 1 173 ? -11.953 16.172 5.668 1 96.38 173 PRO B C 1
ATOM 3846 O O . PRO B 1 173 ? -11.156 15.672 6.465 1 96.38 173 PRO B O 1
ATOM 3849 N N . GLN B 1 174 ? -13.32 16.172 5.797 1 96.31 174 GLN B N 1
ATOM 3850 C CA . GLN B 1 174 ? -13.898 15.617 7.016 1 96.31 174 GLN B CA 1
ATOM 3851 C C . GLN B 1 174 ? -13.57 14.133 7.16 1 96.31 174 GLN B C 1
ATOM 3853 O O . GLN B 1 174 ? -13.383 13.641 8.273 1 96.31 174 GLN B O 1
ATOM 3858 N N . TYR B 1 175 ? -13.516 13.516 6.012 1 94.75 175 TYR B N 1
ATOM 3859 C CA . TYR B 1 175 ? -13.141 12.109 6.016 1 94.75 175 TYR B CA 1
ATOM 3860 C C . TYR B 1 175 ? -11.789 11.906 6.695 1 94.75 175 TYR B C 1
ATOM 3862 O O . TYR B 1 175 ? -11.656 11.062 7.586 1 94.75 175 TYR B O 1
ATOM 3870 N N . HIS B 1 176 ? -10.805 12.633 6.355 1 97.75 176 HIS B N 1
ATOM 3871 C CA . HIS B 1 176 ? -9.453 12.531 6.902 1 97.75 176 HIS B CA 1
ATOM 3872 C C . HIS B 1 176 ? -9.422 12.953 8.367 1 97.75 176 HIS B C 1
ATOM 3874 O O . HIS B 1 176 ? -8.766 12.305 9.188 1 97.75 176 HIS B O 1
ATOM 3880 N N . ILE B 1 177 ? -10.086 14 8.68 1 98.25 177 ILE B N 1
ATOM 3881 C CA . ILE B 1 177 ? -10.117 14.508 10.047 1 98.25 177 ILE B CA 1
ATOM 3882 C C . ILE B 1 177 ? -10.703 13.453 10.977 1 98.25 177 ILE B C 1
ATOM 3884 O O . ILE B 1 177 ? -10.172 13.219 12.07 1 98.25 177 ILE B O 1
ATOM 3888 N N . ASP B 1 178 ? -11.766 12.789 10.547 1 97.31 178 ASP B N 1
ATOM 3889 C CA . ASP B 1 178 ? -12.383 11.734 11.352 1 97.31 178 ASP B CA 1
ATOM 3890 C C . ASP B 1 178 ? -11.422 10.578 11.578 1 97.31 178 ASP B C 1
ATOM 3892 O O . ASP B 1 178 ? -11.336 10.039 12.688 1 97.31 178 ASP B O 1
ATOM 3896 N N . LYS B 1 179 ? -10.742 10.203 10.578 1 96.44 179 LYS B N 1
ATOM 3897 C CA . LYS B 1 179 ? -9.773 9.117 10.695 1 96.44 179 LYS B CA 1
ATOM 3898 C C . LYS B 1 179 ? -8.641 9.484 11.648 1 96.44 179 LYS B C 1
ATOM 3900 O O . LYS B 1 179 ? -8.18 8.648 12.43 1 96.44 179 LYS B O 1
ATOM 3905 N N . ILE B 1 180 ? -8.188 10.742 11.586 1 97.94 180 ILE B N 1
ATOM 3906 C CA . ILE B 1 180 ? -7.133 11.219 12.477 1 97.94 180 ILE B CA 1
ATOM 3907 C C . ILE B 1 180 ? -7.621 11.188 13.922 1 97.94 180 ILE B C 1
ATOM 3909 O O . ILE B 1 180 ? -6.891 10.758 14.82 1 97.94 180 ILE B O 1
ATOM 3913 N N . ARG B 1 181 ? -8.812 11.609 14.078 1 97.06 181 ARG B N 1
ATOM 3914 C CA . ARG B 1 181 ? -9.391 11.617 15.422 1 97.06 181 ARG B CA 1
ATOM 3915 C C . ARG B 1 181 ? -9.508 10.195 15.977 1 97.06 181 ARG B C 1
ATOM 3917 O O . ARG B 1 181 ? -9.234 9.961 17.156 1 97.06 181 ARG B O 1
ATOM 3924 N N . GLN B 1 182 ? -9.906 9.305 15.148 1 95.38 182 GLN B N 1
ATOM 3925 C CA . GLN B 1 182 ? -9.992 7.902 15.547 1 95.38 182 GLN B CA 1
ATOM 3926 C C . GLN B 1 182 ? -8.617 7.355 15.938 1 95.38 182 GLN B C 1
ATOM 3928 O O . GLN B 1 182 ? -8.492 6.637 16.938 1 95.38 182 GLN B O 1
ATOM 3933 N N . LEU B 1 183 ? -7.699 7.676 15.156 1 95.06 183 LEU B N 1
ATOM 3934 C CA . LEU B 1 183 ? -6.328 7.262 15.43 1 95.06 183 LEU B CA 1
ATOM 3935 C C . LEU B 1 183 ? -5.844 7.836 16.75 1 95.06 183 LEU B C 1
ATOM 3937 O O . LEU B 1 183 ? -5.246 7.121 17.562 1 95.06 183 LEU B O 1
ATOM 3941 N N . LYS B 1 184 ? -6.07 9.086 16.969 1 94.69 184 LYS B N 1
ATOM 3942 C CA . LYS B 1 184 ? -5.66 9.766 18.203 1 94.69 184 LYS B CA 1
ATOM 3943 C C . LYS B 1 184 ? -6.324 9.133 19.422 1 94.69 184 LYS B C 1
ATOM 3945 O O . LYS B 1 184 ? -5.688 8.969 20.469 1 94.69 184 LYS B O 1
ATOM 3950 N N . ALA B 1 185 ? -7.562 8.766 19.219 1 92.75 185 ALA B N 1
ATOM 3951 C CA . ALA B 1 185 ? -8.32 8.164 20.312 1 92.75 185 ALA B CA 1
ATOM 3952 C C . ALA B 1 185 ? -7.758 6.797 20.688 1 92.75 185 ALA B C 1
ATOM 3954 O O . ALA B 1 185 ? -7.879 6.355 21.828 1 92.75 185 ALA B O 1
ATOM 3955 N N . ARG B 1 186 ? -7.137 6.16 19.75 1 90.38 186 ARG B N 1
ATOM 3956 C CA . ARG B 1 186 ? -6.672 4.793 19.969 1 90.38 186 ARG B CA 1
ATOM 3957 C C . ARG B 1 186 ? -5.152 4.742 20.078 1 90.38 186 ARG B C 1
ATOM 3959 O O . ARG B 1 186 ? -4.555 3.67 20 1 90.38 186 ARG B O 1
ATOM 3966 N N . GLN B 1 187 ? -4.504 5.812 20.25 1 87.62 187 GLN B N 1
ATOM 3967 C CA . GLN B 1 187 ? -3.047 5.898 20.25 1 87.62 187 GLN B CA 1
ATOM 3968 C C . GLN B 1 187 ? -2.451 5.262 21.5 1 87.62 187 GLN B C 1
ATOM 3970 O O . GLN B 1 187 ? -1.26 4.941 21.531 1 87.62 187 GLN B O 1
ATOM 3975 N N . HIS B 1 188 ? -3.266 5.059 22.5 1 84.38 188 HIS B N 1
ATOM 3976 C CA . HIS B 1 188 ? -2.777 4.488 23.75 1 84.38 188 HIS B CA 1
ATOM 3977 C C . HIS B 1 188 ? -3.006 2.98 23.781 1 84.38 188 HIS B C 1
ATOM 3979 O O . HIS B 1 188 ? -2.598 2.312 24.734 1 84.38 188 HIS B O 1
ATOM 3985 N N . ASN B 1 189 ? -3.594 2.41 22.859 1 85.56 189 ASN B N 1
ATOM 3986 C CA . ASN B 1 189 ? -3.873 0.98 22.797 1 85.56 189 ASN B CA 1
ATOM 3987 C C . ASN B 1 189 ? -3.434 0.385 21.469 1 85.56 189 ASN B C 1
ATOM 3989 O O . ASN B 1 189 ? -2.242 0.153 21.25 1 85.56 189 ASN B O 1
ATOM 3993 N N . ARG B 1 190 ? -4.262 0.49 20.516 1 79.62 190 ARG B N 1
ATOM 3994 C CA . ARG B 1 190 ? -4.078 -0.196 19.234 1 79.62 190 ARG B CA 1
ATOM 3995 C C . ARG B 1 190 ? -2.984 0.471 18.406 1 79.62 190 ARG B C 1
ATOM 3997 O O . ARG B 1 190 ? -2.242 -0.204 17.688 1 79.62 190 ARG B O 1
ATOM 4004 N N . PHE B 1 191 ? -2.926 1.752 18.562 1 88 191 PHE B N 1
ATOM 4005 C CA . PHE B 1 191 ? -2.006 2.479 17.703 1 88 191 PHE B CA 1
ATOM 4006 C C . PHE B 1 191 ? -0.947 3.205 18.516 1 88 191 PHE B C 1
ATOM 4008 O O . PHE B 1 191 ? -0.528 4.309 18.172 1 88 191 PHE B O 1
ATOM 4015 N N . GLU B 1 192 ? -0.581 2.645 19.609 1 92.12 192 GLU B N 1
ATOM 4016 C CA . GLU B 1 192 ? 0.548 3.166 20.375 1 92.12 192 GLU B CA 1
ATOM 4017 C C . GLU B 1 192 ? 1.833 3.133 19.547 1 92.12 192 GLU B C 1
ATOM 4019 O O . GLU B 1 192 ? 2.064 2.191 18.781 1 92.12 192 GLU B O 1
ATOM 4024 N N . PRO B 1 193 ? 2.637 4.234 19.672 1 95.75 193 PRO B N 1
ATOM 4025 C CA . PRO B 1 193 ? 3.926 4.168 18.969 1 95.75 193 PRO B CA 1
ATOM 4026 C C . PRO B 1 193 ? 4.723 2.918 19.328 1 95.75 193 PRO B C 1
ATOM 4028 O O . PRO B 1 193 ? 4.844 2.574 20.516 1 95.75 193 PRO B O 1
ATOM 4031 N N . LYS B 1 194 ? 5.168 2.238 18.375 1 94.44 194 LYS B N 1
ATOM 4032 C CA . LYS B 1 194 ? 5.824 0.958 18.625 1 94.44 194 LYS B CA 1
ATOM 4033 C C . LYS B 1 194 ? 6.742 0.568 17.469 1 94.44 194 LYS B C 1
ATOM 4035 O O . LYS B 1 194 ? 6.43 0.835 16.312 1 94.44 194 LYS B O 1
ATOM 4040 N N . GLY B 1 195 ? 7.906 -0.079 17.859 1 94.88 195 GLY B N 1
ATOM 4041 C CA . GLY B 1 195 ? 8.781 -0.701 16.875 1 94.88 195 GLY B CA 1
ATOM 4042 C C . GLY B 1 195 ? 9.602 0.302 16.094 1 94.88 195 GLY B C 1
ATOM 4043 O O . GLY B 1 195 ? 9.82 1.426 16.547 1 94.88 195 GLY B O 1
ATOM 4044 N N . ASP B 1 196 ? 10.125 -0.157 14.906 1 95.38 196 ASP B N 1
ATOM 4045 C CA . ASP B 1 196 ? 11.008 0.639 14.07 1 95.38 196 ASP B CA 1
ATOM 4046 C C . ASP B 1 196 ? 10.266 1.199 12.859 1 95.38 196 ASP B C 1
ATOM 4048 O O . ASP B 1 196 ? 9.266 0.629 12.414 1 95.38 196 ASP B O 1
ATOM 4052 N N . PRO B 1 197 ? 10.742 2.322 12.391 1 96.38 197 PRO B N 1
ATOM 4053 C CA . PRO B 1 197 ? 10.195 2.861 11.148 1 96.38 197 PRO B CA 1
ATOM 4054 C C . PRO B 1 197 ? 10.719 2.133 9.906 1 96.38 197 PRO B C 1
ATOM 4056 O O . PRO B 1 197 ? 11.852 1.643 9.906 1 96.38 197 PRO B O 1
ATOM 4059 N N . SER B 1 198 ? 9.914 1.981 8.969 1 96.81 198 SER B N 1
ATOM 4060 C CA . SER B 1 198 ? 10.344 1.522 7.648 1 96.81 198 SER B CA 1
ATOM 4061 C C . SER B 1 198 ? 9.922 2.502 6.559 1 96.81 198 SER B C 1
ATOM 4063 O O . SER B 1 198 ? 8.789 2.463 6.086 1 96.81 198 SER B O 1
ATOM 4065 N N . LEU B 1 199 ? 10.867 3.352 6.133 1 98 199 LEU B N 1
ATOM 4066 C CA . LEU B 1 199 ? 10.602 4.312 5.066 1 98 199 LEU B CA 1
ATOM 4067 C C . LEU B 1 199 ? 10.266 3.598 3.762 1 98 199 LEU B C 1
ATOM 4069 O O . LEU B 1 199 ? 9.352 4.004 3.043 1 98 199 LEU B O 1
ATOM 4073 N N . GLN B 1 200 ? 10.969 2.52 3.586 1 96.88 200 GLN B N 1
ATOM 4074 C CA . GLN B 1 200 ? 10.781 1.805 2.328 1 96.88 200 GLN B CA 1
ATOM 4075 C C . GLN B 1 200 ? 9.359 1.283 2.191 1 96.88 200 GLN B C 1
ATOM 4077 O O . GLN B 1 200 ? 8.688 1.543 1.19 1 96.88 200 GLN B O 1
ATOM 4082 N N . ASN B 1 201 ? 8.852 0.568 3.18 1 95.19 201 ASN B N 1
ATOM 4083 C CA . ASN B 1 201 ? 7.5 0.024 3.141 1 95.19 201 ASN B CA 1
ATOM 4084 C C . ASN B 1 201 ? 6.453 1.128 3.012 1 95.19 201 ASN B C 1
ATOM 4086 O O . ASN B 1 201 ? 5.484 0.986 2.268 1 95.19 201 ASN B O 1
ATOM 4090 N N . SER B 1 202 ? 6.648 2.156 3.676 1 97.88 202 SER B N 1
ATOM 4091 C CA . SER B 1 202 ? 5.688 3.256 3.674 1 97.88 202 SER B CA 1
ATOM 4092 C C . SER B 1 202 ? 5.691 3.99 2.338 1 97.88 202 SER B C 1
ATOM 4094 O O . SER B 1 202 ? 4.637 4.359 1.823 1 97.88 202 SER B O 1
ATOM 4096 N N . LEU B 1 203 ? 6.879 4.207 1.784 1 98.06 203 LEU B N 1
ATOM 4097 C CA . LEU B 1 203 ? 7 4.879 0.496 1 98.06 203 LEU B CA 1
ATOM 4098 C C . LEU B 1 203 ? 6.414 4.023 -0.623 1 98.06 203 LEU B C 1
ATOM 4100 O O . LEU B 1 203 ? 5.789 4.547 -1.548 1 98.06 203 LEU B O 1
ATOM 4104 N N . GLU B 1 204 ? 6.613 2.74 -0.498 1 95.62 204 GLU B N 1
ATOM 4105 C CA . GLU B 1 204 ? 6.027 1.849 -1.494 1 95.62 204 GLU B CA 1
ATOM 4106 C C . GLU B 1 204 ? 4.504 1.884 -1.438 1 95.62 204 GLU B C 1
ATOM 4108 O O . GLU B 1 204 ? 3.838 1.89 -2.475 1 95.62 204 GLU B O 1
ATOM 4113 N N . MET B 1 205 ? 3.982 1.871 -0.275 1 94.56 205 MET B N 1
ATOM 4114 C CA . MET B 1 205 ? 2.533 1.987 -0.145 1 94.56 205 MET B CA 1
ATOM 4115 C C . MET B 1 205 ? 2.041 3.318 -0.704 1 94.56 205 MET B C 1
ATOM 4117 O O . MET B 1 205 ? 1.049 3.363 -1.433 1 94.56 205 MET B O 1
ATOM 4121 N N . ALA B 1 206 ? 2.736 4.352 -0.373 1 96.94 206 ALA B N 1
ATOM 4122 C CA . ALA B 1 206 ? 2.365 5.672 -0.881 1 96.94 206 ALA B CA 1
ATOM 4123 C C . ALA B 1 206 ? 2.381 5.695 -2.406 1 96.94 206 ALA B C 1
ATOM 4125 O O . ALA B 1 206 ? 1.469 6.238 -3.035 1 96.94 206 ALA B O 1
ATOM 4126 N N . ARG B 1 207 ? 3.393 5.168 -2.949 1 94.81 207 ARG B N 1
ATOM 4127 C CA . ARG B 1 207 ? 3.521 5.074 -4.402 1 94.81 207 ARG B CA 1
ATOM 4128 C C . ARG B 1 207 ? 2.32 4.363 -5.012 1 94.81 207 ARG B C 1
ATOM 4130 O O . ARG B 1 207 ? 1.78 4.805 -6.027 1 94.81 207 ARG B O 1
ATOM 4137 N N . SER B 1 208 ? 1.874 3.305 -4.375 1 91.62 208 SER B N 1
ATOM 4138 C CA . SER B 1 208 ? 0.734 2.537 -4.867 1 91.62 208 SER B CA 1
ATOM 4139 C C . SER B 1 208 ? -0.546 3.365 -4.828 1 91.62 208 SER B C 1
ATOM 4141 O O . SER B 1 208 ? -1.365 3.295 -5.746 1 91.62 208 SER B O 1
ATOM 4143 N N . LEU B 1 209 ? -0.72 4.145 -3.857 1 91.75 209 LEU B N 1
ATOM 4144 C CA . LEU B 1 209 ? -1.896 4.996 -3.709 1 91.75 209 LEU B CA 1
ATOM 4145 C C . LEU B 1 209 ? -1.91 6.09 -4.77 1 91.75 209 LEU B C 1
ATOM 4147 O O . LEU B 1 209 ? -2.971 6.438 -5.293 1 91.75 209 LEU B O 1
ATOM 4151 N N . LEU B 1 210 ? -0.76 6.613 -5.07 1 92.12 210 LEU B N 1
ATOM 4152 C CA . LEU B 1 210 ? -0.641 7.734 -6 1 92.12 210 LEU B CA 1
ATOM 4153 C C . LEU B 1 210 ? -0.804 7.266 -7.441 1 92.12 210 LEU B C 1
ATOM 4155 O O . LEU B 1 210 ? -1.376 7.977 -8.266 1 92.12 210 LEU B O 1
ATOM 4159 N N . LYS B 1 211 ? -0.361 6.102 -7.734 1 83.44 211 LYS B N 1
ATOM 4160 C CA . LYS B 1 211 ? -0.443 5.574 -9.094 1 83.44 211 LYS B CA 1
ATOM 4161 C C . LYS B 1 211 ? -1.884 5.234 -9.461 1 83.44 211 LYS B C 1
ATOM 4163 O O . LYS B 1 211 ? -2.266 5.32 -10.633 1 83.44 211 LYS B O 1
ATOM 4168 N N . PHE B 1 212 ? -2.65 4.789 -8.586 1 72.06 212 PHE B N 1
ATOM 4169 C CA . PHE B 1 212 ? -4.051 4.461 -8.828 1 72.06 212 PHE B CA 1
ATOM 4170 C C . PHE B 1 212 ? -4.82 5.688 -9.305 1 72.06 212 PHE B C 1
ATOM 4172 O O . PHE B 1 212 ? -5.691 5.582 -10.172 1 72.06 212 PHE B O 1
ATOM 4179 N N . ASN B 1 213 ? -4.516 6.727 -8.773 1 58.91 213 ASN B N 1
ATOM 4180 C CA . ASN B 1 213 ? -5.297 7.934 -9.016 1 58.91 213 ASN B CA 1
ATOM 4181 C C . ASN B 1 213 ? -4.984 8.539 -10.391 1 58.91 213 ASN B C 1
ATOM 4183 O O . ASN B 1 213 ? -5.797 9.281 -10.945 1 58.91 213 ASN B O 1
ATOM 4187 N N . PHE B 1 214 ? -3.893 8.258 -10.906 1 57.78 214 PHE B N 1
ATOM 4188 C CA . PHE B 1 214 ? -3.537 8.938 -12.141 1 57.78 214 PHE B CA 1
ATOM 4189 C C . PHE B 1 214 ? -3.412 7.945 -13.289 1 57.78 214 PHE B C 1
ATOM 4191 O O . PHE B 1 214 ? -3.363 8.344 -14.453 1 57.78 214 PHE B O 1
ATOM 4198 N N . GLY B 1 215 ? -4.254 7.004 -13.375 1 48.81 215 GLY B N 1
ATOM 4199 C CA . GLY B 1 215 ? -4.129 6.047 -14.461 1 48.81 215 GLY B CA 1
ATOM 4200 C C . GLY B 1 215 ? -2.809 6.145 -15.195 1 48.81 215 GLY B C 1
ATOM 4201 O O . GLY B 1 215 ? -1.932 6.922 -14.805 1 48.81 215 GLY B O 1
ATOM 4202 N N . SER B 1 216 ? -2.422 5.242 -15.969 1 45.31 216 SER B N 1
ATOM 4203 C CA . SER B 1 216 ? -1.205 5.176 -16.781 1 45.31 216 SER B CA 1
ATOM 4204 C C . SER B 1 216 ? -1.015 6.449 -17.594 1 45.31 216 SER B C 1
ATOM 4206 O O . SER B 1 216 ? -0.022 6.586 -18.312 1 45.31 216 SER B O 1
ATOM 4208 N N . THR B 1 217 ? -1.946 7.305 -17.594 1 42.91 217 THR B N 1
ATOM 4209 C CA . THR B 1 217 ? -1.779 8.352 -18.594 1 42.91 217 THR B CA 1
ATOM 4210 C C . THR B 1 217 ? -0.929 9.492 -18.031 1 42.91 217 THR B C 1
ATOM 4212 O O . THR B 1 217 ? -1.37 10.234 -17.156 1 42.91 217 THR B O 1
ATOM 4215 N N . SER B 1 218 ? 0.308 9.312 -18.078 1 45.31 218 SER B N 1
ATOM 4216 C CA . SER B 1 218 ? 1.456 10.148 -17.734 1 45.31 218 SER B CA 1
ATOM 4217 C C . SER B 1 218 ? 1.235 11.586 -18.188 1 45.31 218 SER B C 1
ATOM 4219 O O . SER B 1 218 ? 1.965 12.492 -17.766 1 45.31 218 SER B O 1
ATOM 4221 N N . ASN B 1 219 ? 0.355 11.812 -19.109 1 44.62 219 ASN B N 1
ATOM 4222 C CA . ASN B 1 219 ? 0.537 13.07 -19.828 1 44.62 219 ASN B CA 1
ATOM 4223 C C . ASN B 1 219 ? -0.201 14.211 -19.141 1 44.62 219 ASN B C 1
ATOM 4225 O O . ASN B 1 219 ? -0.406 15.273 -19.75 1 44.62 219 ASN B O 1
ATOM 4229 N N . ASN B 1 220 ? -0.716 13.906 -17.969 1 53.19 220 ASN B N 1
ATOM 4230 C CA . ASN B 1 220 ? -1.434 15.094 -17.516 1 53.19 220 ASN B CA 1
ATOM 4231 C C . ASN B 1 220 ? -0.572 15.945 -16.594 1 53.19 220 ASN B C 1
ATOM 4233 O O . ASN B 1 220 ? -0.498 15.688 -15.391 1 53.19 220 ASN B O 1
ATOM 4237 N N . THR B 1 221 ? 0.308 16.812 -17.156 1 57.91 221 THR B N 1
ATOM 4238 C CA . THR B 1 221 ? 1.205 17.766 -16.5 1 57.91 221 THR B CA 1
ATOM 4239 C C . THR B 1 221 ? 0.452 18.594 -15.469 1 57.91 221 THR B C 1
ATOM 4241 O O . THR B 1 221 ? 1.066 19.312 -14.672 1 57.91 221 THR B O 1
ATOM 4244 N N . LYS B 1 222 ? -0.793 18.391 -15.297 1 68 222 LYS B N 1
ATOM 4245 C CA . LYS B 1 222 ? -1.573 19.219 -14.391 1 68 222 LYS B CA 1
ATOM 4246 C C . LYS B 1 222 ? -1.777 18.531 -13.047 1 68 222 LYS B C 1
ATOM 4248 O O . LYS B 1 222 ? -2.357 19.109 -12.125 1 68 222 LYS B O 1
ATOM 4253 N N . ASN B 1 223 ? -1.156 17.375 -12.914 1 82.31 223 ASN B N 1
ATOM 4254 C CA . ASN B 1 223 ? -1.332 16.656 -11.664 1 82.31 223 ASN B CA 1
ATOM 4255 C C . ASN B 1 223 ? -0.005 16.469 -10.93 1 82.31 223 ASN B C 1
ATOM 4257 O O . ASN B 1 223 ? 0.969 15.992 -11.516 1 82.31 223 ASN B O 1
ATOM 4261 N N . SER B 1 224 ? 0.038 16.969 -9.719 1 89.88 224 SER B N 1
ATOM 4262 C CA . SER B 1 224 ? 1.219 16.812 -8.875 1 89.88 224 SER B CA 1
ATOM 4263 C C . SER B 1 224 ? 1.05 15.641 -7.91 1 89.88 224 SER B C 1
ATOM 4265 O O . SER B 1 224 ? 0.026 15.531 -7.23 1 89.88 224 SER B O 1
ATOM 4267 N N . LYS B 1 225 ? 2.002 14.727 -7.898 1 94.44 225 LYS B N 1
ATOM 4268 C CA . LYS B 1 225 ? 2.07 13.609 -6.953 1 94.44 225 LYS B CA 1
ATOM 4269 C C . LYS B 1 225 ? 3.088 13.883 -5.852 1 94.44 225 LYS B C 1
ATOM 4271 O O . LYS B 1 225 ? 4.281 14.023 -6.121 1 94.44 225 LYS B O 1
ATOM 4276 N N . GLU B 1 226 ? 2.57 13.891 -4.641 1 96.44 226 GLU B N 1
ATOM 4277 C CA . GLU B 1 226 ? 3.432 14.359 -3.559 1 96.44 226 GLU B CA 1
ATOM 4278 C C . GLU B 1 226 ? 3.334 13.445 -2.342 1 96.44 226 GLU B C 1
ATOM 4280 O O . GLU B 1 226 ? 2.281 12.859 -2.082 1 96.44 226 GLU B O 1
ATOM 4285 N N . VAL B 1 227 ? 4.48 13.336 -1.61 1 98.38 227 VAL B N 1
ATOM 4286 C CA . VAL B 1 227 ? 4.535 12.656 -0.319 1 98.38 227 VAL B CA 1
ATOM 4287 C C . VAL B 1 227 ? 5.137 13.594 0.728 1 98.38 227 VAL B C 1
ATOM 4289 O O . VAL B 1 227 ? 6.141 14.266 0.469 1 98.38 227 VAL B O 1
ATOM 4292 N N . LEU B 1 228 ? 4.496 13.734 1.813 1 98.69 228 LEU B N 1
ATOM 4293 C CA . LEU B 1 228 ? 5.047 14.43 2.973 1 98.69 228 LEU B CA 1
ATOM 4294 C C . LEU B 1 228 ? 5.328 13.453 4.109 1 98.69 228 LEU B C 1
ATOM 4296 O O . LEU B 1 228 ? 4.41 12.797 4.609 1 98.69 228 LEU B O 1
ATOM 4300 N N . VAL B 1 229 ? 6.574 13.352 4.527 1 98.81 229 VAL B N 1
ATOM 4301 C CA . VAL B 1 229 ? 6.965 12.461 5.613 1 98.81 229 VAL B CA 1
ATOM 4302 C C . VAL B 1 229 ? 7.207 13.266 6.887 1 98.81 229 VAL B C 1
ATOM 4304 O O . VAL B 1 229 ? 8.016 14.203 6.895 1 98.81 229 VAL B O 1
ATOM 4307 N N . ILE B 1 230 ? 6.48 12.977 7.902 1 98.81 230 ILE B N 1
ATOM 4308 C CA . ILE B 1 230 ? 6.77 13.477 9.242 1 98.81 230 ILE B CA 1
ATOM 4309 C C . ILE B 1 230 ? 7.543 12.422 10.031 1 98.81 230 ILE B C 1
ATOM 4311 O O . ILE B 1 230 ? 6.984 11.383 10.406 1 98.81 230 ILE B O 1
ATOM 4315 N N . PHE B 1 231 ? 8.805 12.719 10.297 1 98.69 231 PHE B N 1
ATOM 4316 C CA . PHE B 1 231 ? 9.734 11.664 10.688 1 98.69 231 PHE B CA 1
ATOM 4317 C C . PHE B 1 231 ? 10.391 11.992 12.023 1 98.69 231 PHE B C 1
ATOM 4319 O O . PHE B 1 231 ? 11.148 12.961 12.125 1 98.69 231 PHE B O 1
ATOM 4326 N N . GLY B 1 232 ? 10.117 11.203 13.039 1 98.12 232 GLY B N 1
ATOM 4327 C CA . GLY B 1 232 ? 10.711 11.414 14.352 1 98.12 232 GLY B CA 1
ATOM 4328 C C . GLY B 1 232 ? 11.938 10.555 14.602 1 98.12 232 GLY B C 1
ATOM 4329 O O . GLY B 1 232 ? 12.789 10.898 15.414 1 98.12 232 GLY B O 1
ATOM 4330 N N . ALA B 1 233 ? 12.047 9.453 13.93 1 97.81 233 ALA B N 1
ATOM 4331 C CA . ALA B 1 233 ? 13.156 8.523 14.117 1 97.81 233 ALA B CA 1
ATOM 4332 C C . ALA B 1 233 ? 14.43 9.039 13.453 1 97.81 233 ALA B C 1
ATOM 4334 O O . ALA B 1 233 ? 14.398 10.047 12.742 1 97.81 233 ALA B O 1
ATOM 4335 N N . LEU B 1 234 ? 15.547 8.352 13.758 1 97.38 234 LEU B N 1
ATOM 4336 C CA . LEU B 1 234 ? 16.844 8.766 13.227 1 97.38 234 LEU B CA 1
ATOM 4337 C C . LEU B 1 234 ? 17.391 7.719 12.266 1 97.38 234 LEU B C 1
ATOM 4339 O O . LEU B 1 234 ? 18.531 7.836 11.797 1 97.38 234 LEU B O 1
ATOM 4343 N N . PHE B 1 235 ? 16.594 6.695 12.062 1 96.12 235 PHE B N 1
ATOM 4344 C CA . PHE B 1 235 ? 16.969 5.617 11.164 1 96.12 235 PHE B CA 1
ATOM 4345 C C . PHE B 1 235 ? 15.75 4.98 10.523 1 96.12 235 PHE B C 1
ATOM 4347 O O . PHE B 1 235 ? 14.617 5.293 10.898 1 96.12 235 PHE B O 1
ATOM 4354 N N . THR B 1 236 ? 16 4.234 9.555 1 96.5 236 THR B N 1
ATOM 4355 C CA . THR B 1 236 ? 14.945 3.416 8.969 1 96.5 236 THR B CA 1
ATOM 4356 C C . THR B 1 236 ? 15.375 1.954 8.891 1 96.5 236 THR B C 1
ATOM 4358 O O . THR B 1 236 ? 16.547 1.657 8.625 1 96.5 236 THR B O 1
ATOM 4361 N N . SER B 1 237 ? 14.477 1.128 9.289 1 95.5 237 SER B N 1
ATOM 4362 C CA . SER B 1 237 ? 14.68 -0.314 9.203 1 95.5 237 SER B CA 1
ATOM 4363 C C . SER B 1 237 ? 13.914 -0.909 8.023 1 95.5 237 SER B C 1
ATOM 4365 O O . SER B 1 237 ? 12.703 -1.149 8.125 1 95.5 237 SER B O 1
ATOM 4367 N N . ASP B 1 238 ? 14.672 -1.203 6.957 1 94.38 238 ASP B N 1
ATOM 4368 C CA . ASP B 1 238 ? 14.055 -1.619 5.699 1 94.38 238 ASP B CA 1
ATOM 4369 C C . ASP B 1 238 ? 14.492 -3.029 5.312 1 94.38 238 ASP B C 1
ATOM 4371 O O . ASP B 1 238 ? 15.664 -3.379 5.453 1 94.38 238 ASP B O 1
ATOM 4375 N N . PRO B 1 239 ? 13.531 -3.891 4.859 1 90.81 239 PRO B N 1
ATOM 4376 C CA . PRO B 1 239 ? 13.891 -5.254 4.453 1 90.81 239 PRO B CA 1
ATOM 4377 C C . PRO B 1 239 ? 14.711 -5.289 3.172 1 90.81 239 PRO B C 1
ATOM 4379 O O . PRO B 1 239 ? 15.516 -6.203 2.977 1 90.81 239 PRO B O 1
ATOM 4382 N N . GLY B 1 240 ? 14.477 -4.324 2.26 1 88.5 240 GLY B N 1
ATOM 4383 C CA . GLY B 1 240 ? 15.18 -4.266 0.984 1 88.5 240 GLY B CA 1
ATOM 4384 C C . GLY B 1 240 ? 16.031 -3.023 0.826 1 88.5 240 GLY B C 1
ATOM 4385 O O . GLY B 1 240 ? 16.484 -2.449 1.815 1 88.5 240 GLY B O 1
ATOM 4386 N N . ASP B 1 241 ? 16.297 -2.713 -0.437 1 91.19 241 ASP B N 1
ATOM 4387 C CA . ASP B 1 241 ? 17.109 -1.558 -0.803 1 91.19 241 ASP B CA 1
ATOM 4388 C C . ASP B 1 241 ? 16.25 -0.318 -1.01 1 91.19 241 ASP B C 1
ATOM 4390 O O . ASP B 1 241 ? 15.594 -0.179 -2.045 1 91.19 241 ASP B O 1
ATOM 4394 N N . ILE B 1 242 ? 16.328 0.601 -0.126 1 94.94 242 ILE B N 1
ATOM 4395 C CA . ILE B 1 242 ? 15.5 1.802 -0.17 1 94.94 242 ILE B CA 1
ATOM 4396 C C . ILE B 1 242 ? 15.867 2.637 -1.394 1 94.94 242 ILE B C 1
ATOM 4398 O O . ILE B 1 242 ? 15.055 3.434 -1.875 1 94.94 242 ILE B O 1
ATOM 4402 N N . HIS B 1 243 ? 17.078 2.496 -1.891 1 95.31 243 HIS B N 1
ATOM 4403 C CA . HIS B 1 243 ? 17.516 3.277 -3.045 1 95.31 243 HIS B CA 1
ATOM 4404 C C . HIS B 1 243 ? 16.734 2.881 -4.297 1 95.31 243 HIS B C 1
ATOM 4406 O O . HIS B 1 243 ? 16.469 3.721 -5.16 1 95.31 243 HIS B O 1
ATOM 4412 N N . ARG B 1 244 ? 16.406 1.688 -4.332 1 92.62 244 ARG B N 1
ATOM 4413 C CA . ARG B 1 244 ? 15.547 1.244 -5.43 1 92.62 244 ARG B CA 1
ATOM 4414 C C . ARG B 1 244 ? 14.164 1.891 -5.34 1 92.62 244 ARG B C 1
ATOM 4416 O O . ARG B 1 244 ? 13.586 2.271 -6.359 1 92.62 244 ARG B O 1
ATOM 4423 N N . THR B 1 245 ? 13.672 1.915 -4.133 1 95.5 245 THR B N 1
ATOM 4424 C CA . THR B 1 245 ? 12.406 2.598 -3.918 1 95.5 245 THR B CA 1
ATOM 4425 C C . THR B 1 245 ? 12.492 4.055 -4.355 1 95.5 245 THR B C 1
ATOM 4427 O O . THR B 1 245 ? 11.578 4.57 -5.004 1 95.5 245 THR B O 1
ATOM 4430 N N . ILE B 1 246 ? 13.586 4.754 -4.043 1 97.38 246 ILE B N 1
ATOM 4431 C CA . ILE B 1 246 ? 13.797 6.145 -4.438 1 97.38 246 ILE B CA 1
ATOM 4432 C C . ILE B 1 246 ? 13.805 6.254 -5.961 1 97.38 246 ILE B C 1
ATOM 4434 O O . ILE B 1 246 ? 13.18 7.152 -6.527 1 97.38 246 ILE B O 1
ATOM 4438 N N . ASP B 1 247 ? 14.438 5.301 -6.598 1 96.31 247 ASP B N 1
ATOM 4439 C CA . ASP B 1 247 ? 14.453 5.266 -8.062 1 96.31 247 ASP B CA 1
ATOM 4440 C C . ASP B 1 247 ? 13.031 5.148 -8.617 1 96.31 247 ASP B C 1
ATOM 4442 O O . ASP B 1 247 ? 12.688 5.816 -9.594 1 96.31 247 ASP B O 1
ATOM 4446 N N . ASN B 1 248 ? 12.273 4.301 -8.023 1 94.25 248 ASN B N 1
ATOM 4447 C CA . ASN B 1 248 ? 10.898 4.109 -8.461 1 94.25 248 ASN B CA 1
ATOM 4448 C C . ASN B 1 248 ? 10.07 5.379 -8.289 1 94.25 248 ASN B C 1
ATOM 4450 O O . ASN B 1 248 ? 9.242 5.711 -9.141 1 94.25 248 ASN B O 1
ATOM 4454 N N . LEU B 1 249 ? 10.281 6.062 -7.176 1 96.69 249 LEU B N 1
ATOM 4455 C CA . LEU B 1 249 ? 9.586 7.32 -6.93 1 96.69 249 LEU B CA 1
ATOM 4456 C C . LEU B 1 249 ? 9.914 8.344 -8.016 1 96.69 249 LEU B C 1
ATOM 4458 O O . LEU B 1 249 ? 9.016 9.039 -8.508 1 96.69 249 LEU B O 1
ATOM 4462 N N . ILE B 1 250 ? 11.148 8.422 -8.406 1 96.5 250 ILE B N 1
ATOM 4463 C CA . ILE B 1 250 ? 11.594 9.352 -9.43 1 96.5 250 ILE B CA 1
ATOM 4464 C C . ILE B 1 250 ? 10.953 9 -10.766 1 96.5 250 ILE B C 1
ATOM 4466 O O . ILE B 1 250 ? 10.453 9.875 -11.469 1 96.5 250 ILE B O 1
ATOM 4470 N N . LYS B 1 251 ? 10.953 7.734 -11.023 1 93.12 251 LYS B N 1
ATOM 4471 C CA . LYS B 1 251 ? 10.359 7.254 -12.273 1 93.12 251 LYS B CA 1
ATOM 4472 C C . LYS B 1 251 ? 8.883 7.617 -12.359 1 93.12 251 LYS B C 1
ATOM 4474 O O . LYS B 1 251 ? 8.375 7.938 -13.43 1 93.12 251 LYS B O 1
ATOM 4479 N N . ASP B 1 252 ? 8.273 7.602 -11.266 1 92.81 252 ASP B N 1
ATOM 4480 C CA . ASP B 1 252 ? 6.84 7.871 -11.227 1 92.81 252 ASP B CA 1
ATOM 4481 C C . ASP B 1 252 ? 6.566 9.359 -11 1 92.81 252 ASP B C 1
ATOM 4483 O O . ASP B 1 252 ? 5.422 9.75 -10.773 1 92.81 252 ASP B O 1
ATOM 4487 N N . GLU B 1 253 ? 7.582 10.195 -10.922 1 93.38 253 GLU B N 1
ATOM 4488 C CA . GLU B 1 253 ? 7.492 11.648 -10.773 1 93.38 253 GLU B CA 1
ATOM 4489 C C . GLU B 1 253 ? 6.805 12.023 -9.461 1 93.38 253 GLU B C 1
ATOM 4491 O O . GLU B 1 253 ? 5.926 12.891 -9.445 1 93.38 253 GLU B O 1
ATOM 4496 N N . ILE B 1 254 ? 7.16 11.328 -8.461 1 96 254 ILE B N 1
ATOM 4497 C CA . ILE B 1 254 ? 6.652 11.617 -7.129 1 96 254 ILE B CA 1
ATOM 4498 C C . ILE B 1 254 ? 7.656 12.484 -6.371 1 96 254 ILE B C 1
ATOM 4500 O O . ILE B 1 254 ? 8.836 12.141 -6.281 1 96 254 ILE B O 1
ATOM 4504 N N . LYS B 1 255 ? 7.184 13.609 -5.867 1 96.56 255 LYS B N 1
ATOM 4505 C CA . LYS B 1 255 ? 8.023 14.508 -5.082 1 96.56 255 LYS B CA 1
ATOM 4506 C C . LYS B 1 255 ? 7.828 14.273 -3.588 1 96.56 255 LYS B C 1
ATOM 4508 O O . LYS B 1 255 ? 6.695 14.148 -3.117 1 96.56 255 LYS B O 1
ATOM 4513 N N . VAL B 1 256 ? 8.969 14.273 -2.844 1 98.31 256 VAL B N 1
ATOM 4514 C CA . VAL B 1 256 ? 8.883 13.961 -1.42 1 98.31 256 VAL B CA 1
ATOM 4515 C C . VAL B 1 256 ? 9.43 15.133 -0.603 1 98.31 256 VAL B C 1
ATOM 4517 O O . VAL B 1 256 ? 10.469 15.703 -0.938 1 98.31 256 VAL B O 1
ATOM 4520 N N . SER B 1 257 ? 8.711 15.562 0.374 1 98.25 257 SER B N 1
ATOM 4521 C CA . SER B 1 257 ? 9.164 16.484 1.405 1 98.25 257 SER B CA 1
ATOM 4522 C C . SER B 1 257 ? 9.203 15.82 2.773 1 98.25 257 SER B C 1
ATOM 4524 O O . SER B 1 257 ? 8.484 14.852 3.018 1 98.25 257 SER B O 1
ATOM 4526 N N . VAL B 1 258 ? 10.133 16.312 3.652 1 98.5 258 VAL B N 1
ATOM 4527 C CA . VAL B 1 258 ? 10.312 15.688 4.957 1 98.5 258 VAL B CA 1
ATOM 4528 C C . VAL B 1 258 ? 10.344 16.766 6.047 1 98.5 258 VAL B C 1
ATOM 4530 O O . VAL B 1 258 ? 10.977 17.812 5.879 1 98.5 258 VAL B O 1
ATOM 4533 N N . ILE B 1 259 ? 9.602 16.531 7.078 1 98.62 259 ILE B N 1
ATOM 4534 C CA . ILE B 1 259 ? 9.734 17.281 8.328 1 98.62 259 ILE B CA 1
ATOM 4535 C C . ILE B 1 259 ? 10.312 16.375 9.406 1 98.62 259 ILE B C 1
ATOM 4537 O O . ILE B 1 259 ? 9.656 15.43 9.852 1 98.62 259 ILE B O 1
ATOM 4541 N N . GLY B 1 260 ? 11.523 16.656 9.812 1 98.44 260 GLY B N 1
ATOM 4542 C CA . GLY B 1 260 ? 12.156 15.938 10.906 1 98.44 260 GLY B CA 1
ATOM 4543 C C . GLY B 1 260 ? 11.805 16.484 12.273 1 98.44 260 GLY B C 1
ATOM 4544 O O . GLY B 1 260 ? 11.789 17.703 12.469 1 98.44 260 GLY B O 1
ATOM 4545 N N . LEU B 1 261 ? 11.578 15.594 13.242 1 98.12 261 LEU B N 1
ATOM 4546 C CA . LEU B 1 261 ? 11.203 16.031 14.578 1 98.12 261 LEU B CA 1
ATOM 4547 C C . LEU B 1 261 ? 12.398 15.992 15.523 1 98.12 261 LEU B C 1
ATOM 4549 O O . LEU B 1 261 ? 12.352 16.562 16.625 1 98.12 261 LEU B O 1
ATOM 4553 N N . SER B 1 262 ? 13.43 15.305 15.164 1 96.38 262 SER B N 1
ATOM 4554 C CA . SER B 1 262 ? 14.57 15.117 16.047 1 96.38 262 SER B CA 1
ATOM 4555 C C . SER B 1 262 ? 15.836 15.719 15.445 1 96.38 262 SER B C 1
ATOM 4557 O O . SER B 1 262 ? 16.469 16.594 16.047 1 96.38 262 SER B O 1
ATOM 4559 N N . ALA B 1 263 ? 16.234 15.219 14.336 1 95.69 263 ALA B N 1
ATOM 4560 C CA . ALA B 1 263 ? 17.469 15.633 13.664 1 95.69 263 ALA B CA 1
ATOM 4561 C C . ALA B 1 263 ? 17.391 15.344 12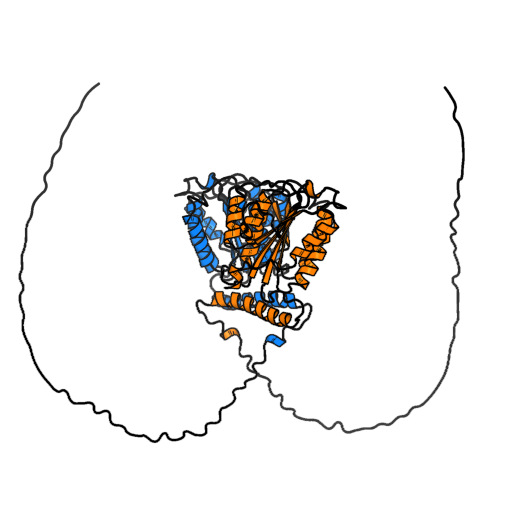.164 1 95.69 263 ALA B C 1
ATOM 4563 O O . ALA B 1 263 ? 16.453 14.695 11.695 1 95.69 263 ALA B O 1
ATOM 4564 N N . GLN B 1 264 ? 18.344 15.891 11.477 1 94.56 264 GLN B N 1
ATOM 4565 C CA . GLN B 1 264 ? 18.484 15.562 10.062 1 94.56 264 GLN B CA 1
ATOM 4566 C C . GLN B 1 264 ? 19 14.141 9.867 1 94.56 264 GLN B C 1
ATOM 4568 O O . GLN B 1 264 ? 19.891 13.695 10.594 1 94.56 264 GLN B O 1
ATOM 4573 N N . VAL B 1 265 ? 18.422 13.453 9.023 1 96.75 265 VAL B N 1
ATOM 4574 C CA . VAL B 1 265 ? 18.797 12.078 8.719 1 96.75 265 VAL B CA 1
ATOM 4575 C C . VAL B 1 265 ? 19.297 11.984 7.277 1 96.75 265 VAL B C 1
ATOM 4577 O O . VAL B 1 265 ? 18.641 12.461 6.352 1 96.75 265 VAL B O 1
ATOM 4580 N N . ALA B 1 266 ? 20.359 11.312 6.988 1 96.62 266 ALA B N 1
ATOM 4581 C CA . ALA B 1 266 ? 21.047 11.297 5.695 1 96.62 266 ALA B CA 1
ATOM 4582 C C . ALA B 1 266 ? 20.141 10.727 4.605 1 96.62 266 ALA B C 1
ATOM 4584 O O . ALA B 1 266 ? 20.062 11.281 3.506 1 96.62 266 ALA B O 1
ATOM 4585 N N . ILE B 1 267 ? 19.469 9.625 4.898 1 97.5 267 ILE B N 1
ATOM 4586 C CA . ILE B 1 267 ? 18.656 8.969 3.881 1 97.5 267 ILE B CA 1
ATOM 4587 C C . ILE B 1 267 ? 17.469 9.867 3.523 1 97.5 267 ILE B C 1
ATOM 4589 O O . ILE B 1 267 ? 17.031 9.891 2.371 1 97.5 267 ILE B O 1
ATOM 4593 N N . CYS B 1 268 ? 16.953 10.578 4.461 1 98.19 268 CYS B N 1
ATOM 4594 C CA . CYS B 1 268 ? 15.867 11.523 4.195 1 98.19 268 CYS B CA 1
ATOM 4595 C C . CYS B 1 268 ? 16.344 12.664 3.307 1 98.19 268 CYS B C 1
ATOM 4597 O O . CYS B 1 268 ? 15.617 13.102 2.412 1 98.19 268 CYS B O 1
ATOM 4599 N N . GLN B 1 269 ? 17.547 13.109 3.578 1 97.5 269 GLN B N 1
ATOM 4600 C CA . GLN B 1 269 ? 18.125 14.156 2.75 1 97.5 269 GLN B CA 1
ATOM 4601 C C . GLN B 1 269 ? 18.281 13.695 1.305 1 97.5 269 GLN B C 1
ATOM 4603 O O . GLN B 1 269 ? 17.938 14.422 0.372 1 97.5 269 GLN B O 1
ATOM 4608 N N . GLU B 1 270 ? 18.812 12.547 1.171 1 97.62 270 GLU B N 1
ATOM 4609 C CA . GLU B 1 270 ? 18.969 11.984 -0.166 1 97.62 270 GLU B CA 1
ATOM 4610 C C . GLU B 1 270 ? 17.609 11.836 -0.864 1 97.62 270 GLU B C 1
ATOM 4612 O O . GLU B 1 270 ? 17.469 12.18 -2.039 1 97.62 270 GLU B O 1
ATOM 4617 N N . LEU B 1 271 ? 16.672 11.297 -0.147 1 98.25 271 LEU B N 1
ATOM 4618 C CA . LEU B 1 271 ? 15.312 11.109 -0.64 1 98.25 271 LEU B CA 1
ATOM 4619 C C . LEU B 1 271 ? 14.75 12.414 -1.179 1 98.25 271 LEU B C 1
ATOM 4621 O O . LEU B 1 271 ? 14.258 12.469 -2.309 1 98.25 271 LEU B O 1
ATOM 4625 N N . VAL B 1 272 ? 14.883 13.445 -0.427 1 98.12 272 VAL B N 1
ATOM 4626 C CA . VAL B 1 272 ? 14.328 14.75 -0.778 1 98.12 272 VAL B CA 1
ATOM 4627 C C . VAL B 1 272 ? 15.094 15.336 -1.965 1 98.12 272 VAL B C 1
ATOM 4629 O O . VAL B 1 272 ? 14.484 15.797 -2.936 1 98.12 272 VAL B O 1
ATOM 4632 N N . ASN B 1 273 ? 16.375 15.312 -1.944 1 97.81 273 ASN B N 1
ATOM 4633 C CA . ASN B 1 273 ? 17.188 15.883 -3.02 1 97.81 273 ASN B CA 1
ATOM 4634 C C . ASN B 1 273 ? 16.922 15.18 -4.348 1 97.81 273 ASN B C 1
ATOM 4636 O O . ASN B 1 273 ? 16.719 15.836 -5.371 1 97.81 273 ASN B O 1
ATOM 4640 N N . ARG B 1 274 ? 16.859 13.914 -4.324 1 97.81 274 ARG B N 1
ATOM 4641 C CA . ARG B 1 274 ? 16.75 13.141 -5.555 1 97.81 274 ARG B CA 1
ATOM 4642 C C . ARG B 1 274 ? 15.352 13.273 -6.156 1 97.81 274 ARG B C 1
ATOM 4644 O O . ARG B 1 274 ? 15.203 13.414 -7.375 1 97.81 274 ARG B O 1
ATOM 4651 N N . THR B 1 275 ? 14.328 13.227 -5.352 1 97.5 275 THR B N 1
ATOM 4652 C CA . THR B 1 275 ? 12.969 13.266 -5.875 1 97.5 275 THR B CA 1
ATOM 4653 C C . THR B 1 275 ? 12.594 14.672 -6.32 1 97.5 275 THR B C 1
ATOM 4655 O O . THR B 1 275 ? 11.672 14.859 -7.121 1 97.5 275 THR B O 1
ATOM 4658 N N . ASN B 1 276 ? 13.258 15.672 -5.832 1 95.62 276 ASN B N 1
ATOM 4659 C CA . ASN B 1 276 ? 12.977 17.062 -6.211 1 95.62 276 ASN B CA 1
ATOM 4660 C C . ASN B 1 276 ? 14.023 17.594 -7.191 1 95.62 276 ASN B C 1
ATOM 4662 O O . ASN B 1 276 ? 14.086 18.797 -7.445 1 95.62 276 ASN B O 1
ATOM 4666 N N . LYS B 1 277 ? 14.898 16.75 -7.66 1 94.25 277 LYS B N 1
ATOM 4667 C CA . LYS B 1 277 ? 15.898 17.062 -8.664 1 94.25 277 LYS B CA 1
ATOM 4668 C C . LYS B 1 277 ? 16.828 18.172 -8.18 1 94.25 277 LYS B C 1
ATOM 4670 O O . LYS B 1 277 ? 17.125 19.125 -8.914 1 94.25 277 LYS B O 1
ATOM 4675 N N . GLU B 1 278 ? 17.203 18.047 -7.004 1 94.12 278 GLU B N 1
ATOM 4676 C CA . GLU B 1 278 ? 18.156 18.953 -6.387 1 94.12 278 GLU B CA 1
ATOM 4677 C C . GLU B 1 278 ? 19.547 18.328 -6.293 1 94.12 278 GLU B C 1
ATOM 4679 O O . GLU B 1 278 ? 19.672 17.094 -6.289 1 94.12 278 GLU B O 1
ATOM 4684 N N . PRO B 1 279 ? 20.562 19.188 -6.223 1 91.88 279 PRO B N 1
ATOM 4685 C CA . PRO B 1 279 ? 21.906 18.625 -6.07 1 91.88 279 PRO B CA 1
ATOM 4686 C C . PRO B 1 279 ? 22.062 17.797 -4.793 1 91.88 279 PRO B C 1
ATOM 4688 O O . PRO B 1 279 ? 21.422 18.094 -3.781 1 91.88 279 PRO B O 1
ATOM 4691 N N . ARG B 1 280 ? 22.969 16.875 -4.887 1 89.62 280 ARG B N 1
ATOM 4692 C CA . ARG B 1 280 ? 23.203 15.969 -3.771 1 89.62 280 ARG B CA 1
ATOM 4693 C C . ARG B 1 280 ? 23.734 16.703 -2.555 1 89.62 280 ARG B C 1
ATOM 4695 O O . ARG B 1 280 ? 24.594 17.594 -2.688 1 89.62 280 ARG B O 1
ATOM 4702 N N . ASN B 1 281 ? 23.234 16.328 -1.386 1 87.06 281 ASN B N 1
ATOM 4703 C CA . ASN B 1 281 ? 23.734 16.781 -0.087 1 87.06 281 ASN B CA 1
ATOM 4704 C C . ASN B 1 281 ? 23.609 18.297 0.076 1 87.06 281 ASN B C 1
ATOM 4706 O O . ASN B 1 281 ? 24.5 18.938 0.612 1 87.06 281 ASN B O 1
ATOM 4710 N N . THR B 1 282 ? 22.656 18.891 -0.493 1 88.06 282 THR B N 1
ATOM 4711 C CA . THR B 1 282 ? 22.359 20.312 -0.296 1 88.06 282 THR B CA 1
ATOM 4712 C C . THR B 1 282 ? 21.109 20.484 0.542 1 88.06 282 THR B C 1
ATOM 4714 O O . THR B 1 282 ? 20.219 19.625 0.534 1 88.06 282 THR B O 1
ATOM 4717 N N . GLN B 1 283 ? 21.156 21.516 1.244 1 89.12 283 GLN B N 1
ATOM 4718 C CA . GLN B 1 283 ? 19.953 21.828 2.012 1 89.12 283 GLN B CA 1
ATOM 4719 C C . GLN B 1 283 ? 18.766 22.094 1.092 1 89.12 283 GLN B C 1
ATOM 4721 O O . GLN B 1 283 ? 18.891 22.797 0.088 1 89.12 283 GLN B O 1
ATOM 4726 N N . SER B 1 284 ? 17.688 21.469 1.437 1 92.5 284 SER B N 1
ATOM 4727 C CA . SER B 1 284 ? 16.5 21.578 0.611 1 92.5 284 SER B CA 1
ATOM 4728 C C . SER B 1 284 ? 15.391 22.328 1.343 1 92.5 284 SER B C 1
ATOM 4730 O O . SER B 1 284 ? 15.203 22.156 2.549 1 92.5 284 SER B O 1
ATOM 4732 N N . LYS B 1 285 ? 14.656 23.125 0.589 1 91.25 285 LYS B N 1
ATOM 4733 C CA . LYS B 1 285 ? 13.469 23.781 1.143 1 91.25 285 LYS B CA 1
ATOM 4734 C C . LYS B 1 285 ? 12.391 22.75 1.48 1 91.25 285 LYS B C 1
ATOM 4736 O O . LYS B 1 285 ? 11.445 23.062 2.207 1 91.25 285 LYS B O 1
ATOM 4741 N N . HIS B 1 286 ? 12.555 21.578 0.97 1 94.94 286 HIS B N 1
ATOM 4742 C CA . HIS B 1 286 ? 11.562 20.531 1.157 1 94.94 286 HIS B CA 1
ATOM 4743 C C . HIS B 1 286 ? 11.93 19.625 2.33 1 94.94 286 HIS B C 1
ATOM 4745 O O . HIS B 1 286 ? 11.25 18.641 2.592 1 94.94 286 HIS B O 1
ATOM 4751 N N . TYR B 1 287 ? 13.023 19.938 3.008 1 97.56 287 TYR B N 1
ATOM 4752 C CA . TYR B 1 287 ? 13.422 19.219 4.215 1 97.56 287 TYR B CA 1
ATOM 4753 C C . TYR B 1 287 ? 13.672 20.188 5.367 1 97.56 287 TYR B C 1
ATOM 4755 O O . TYR B 1 287 ? 14.633 20.953 5.344 1 97.56 287 TYR B O 1
ATOM 4763 N N . GLY B 1 288 ? 12.789 20.125 6.379 1 97.12 288 GLY B N 1
ATOM 4764 C CA . GLY B 1 288 ? 12.945 20.953 7.566 1 97.12 288 GLY B CA 1
ATOM 4765 C C . GLY B 1 288 ? 13 20.156 8.852 1 97.12 288 GLY B C 1
ATOM 4766 O O . GLY B 1 288 ? 12.297 19.156 8.992 1 97.12 288 GLY B O 1
ATOM 4767 N N . VAL B 1 289 ? 13.859 20.625 9.781 1 97.62 289 VAL B N 1
ATOM 4768 C CA . VAL B 1 289 ? 13.914 20.031 11.109 1 97.62 289 VAL B CA 1
ATOM 4769 C C . VAL B 1 289 ? 13.352 21.016 12.141 1 97.62 289 VAL B C 1
ATOM 4771 O O . VAL B 1 289 ? 13.766 22.172 12.18 1 97.62 289 VAL B O 1
ATOM 4774 N N . ILE B 1 290 ? 12.5 20.516 12.953 1 97.69 290 ILE B N 1
ATOM 4775 C CA . ILE B 1 290 ? 11.789 21.422 13.859 1 97.69 290 ILE B CA 1
ATOM 4776 C C . ILE B 1 290 ? 12.727 21.859 14.984 1 97.69 290 ILE B C 1
ATOM 4778 O O . ILE B 1 290 ? 13.609 21.094 15.398 1 97.69 290 ILE B O 1
ATOM 4782 N N . MET B 1 291 ? 12.438 23 15.461 1 95.5 291 MET B N 1
ATOM 4783 C CA . MET B 1 291 ? 13.172 23.531 16.594 1 95.5 291 MET B CA 1
ATOM 4784 C C . MET B 1 291 ? 12.312 23.531 17.859 1 95.5 291 MET B C 1
ATOM 4786 O O . MET B 1 291 ? 12.828 23.422 18.969 1 95.5 291 MET B O 1
ATOM 4790 N N . ASN B 1 292 ? 11.109 23.734 17.766 1 93.38 292 ASN B N 1
ATOM 4791 C CA . ASN B 1 292 ? 10.094 23.766 18.812 1 93.38 292 ASN B CA 1
ATOM 4792 C C . ASN B 1 292 ? 8.695 23.516 18.234 1 93.38 292 ASN B C 1
ATOM 4794 O O . ASN B 1 292 ? 8.547 23.25 17.047 1 93.38 292 ASN B O 1
ATOM 4798 N N . GLU B 1 293 ? 7.738 23.516 19.062 1 95.56 293 GLU B N 1
ATOM 4799 C CA . GLU B 1 293 ? 6.363 23.203 18.672 1 95.56 293 GLU B CA 1
ATOM 4800 C C . GLU B 1 293 ? 5.84 24.219 17.656 1 95.56 293 GLU B C 1
ATOM 4802 O O . GLU B 1 293 ? 5.172 23.844 16.688 1 95.56 293 GLU B O 1
ATOM 4807 N N . SER B 1 294 ? 6.105 25.469 17.891 1 95.56 294 SER B N 1
ATOM 4808 C CA . SER B 1 294 ? 5.652 26.531 16.984 1 95.56 294 SER B CA 1
ATOM 4809 C C . SER B 1 294 ? 6.27 26.359 15.602 1 95.56 294 SER B C 1
ATOM 4811 O O . SER B 1 294 ? 5.586 26.531 14.586 1 95.56 294 SER B O 1
ATOM 4813 N N . HIS B 1 295 ? 7.523 26.094 15.594 1 97.31 295 HIS B N 1
ATOM 4814 C CA . HIS B 1 295 ? 8.219 25.875 14.336 1 97.31 295 HIS B CA 1
ATOM 4815 C C . HIS B 1 295 ? 7.656 24.672 13.594 1 97.31 295 HIS B C 1
ATOM 4817 O O . HIS B 1 295 ? 7.57 24.656 12.367 1 97.31 295 HIS B O 1
ATOM 4823 N N . PHE B 1 296 ? 7.332 23.672 14.328 1 98.19 296 PHE B N 1
ATOM 4824 C CA . PHE B 1 296 ? 6.707 22.484 13.742 1 98.19 296 PHE B CA 1
ATOM 4825 C C . PHE B 1 296 ? 5.438 22.875 12.992 1 98.19 296 PHE B C 1
ATOM 4827 O O . PHE B 1 296 ? 5.266 22.5 11.828 1 98.19 296 PHE B O 1
ATOM 4834 N N . LYS B 1 297 ? 4.594 23.547 13.609 1 95.88 297 LYS B N 1
ATOM 4835 C CA . LYS B 1 297 ? 3.348 23.984 12.992 1 95.88 297 LYS B CA 1
ATOM 4836 C C . LYS B 1 297 ? 3.623 24.812 11.734 1 95.88 297 LYS B C 1
ATOM 4838 O O . LYS B 1 297 ? 2.951 24.641 10.719 1 95.88 297 LYS B O 1
ATOM 4843 N N . GLU B 1 298 ? 4.551 25.672 11.812 1 96.12 298 GLU B N 1
ATOM 4844 C CA . GLU B 1 298 ? 4.926 26.5 10.68 1 96.12 298 GLU B CA 1
ATOM 4845 C C . GLU B 1 298 ? 5.367 25.656 9.484 1 96.12 298 GLU B C 1
ATOM 4847 O O . GLU B 1 298 ? 4.926 25.891 8.359 1 96.12 298 GLU B O 1
ATOM 4852 N N . LEU B 1 299 ? 6.266 24.734 9.766 1 96.62 299 LEU B N 1
ATOM 4853 C CA . LEU B 1 299 ? 6.758 23.859 8.703 1 96.62 299 LEU B CA 1
ATOM 4854 C C . LEU B 1 299 ? 5.609 23.094 8.062 1 96.62 299 LEU B C 1
ATOM 4856 O O . LEU B 1 299 ? 5.566 22.938 6.84 1 96.62 299 LEU B O 1
ATOM 4860 N N . LEU B 1 300 ? 4.762 22.562 8.859 1 97.25 300 LEU B N 1
ATOM 4861 C CA . LEU B 1 300 ? 3.613 21.797 8.383 1 97.25 300 LEU B CA 1
ATOM 4862 C C . LEU B 1 300 ? 2.715 22.656 7.508 1 97.25 300 LEU B C 1
ATOM 4864 O O . LEU B 1 300 ? 2.307 22.234 6.422 1 97.25 300 LEU B O 1
ATOM 4868 N N . MET B 1 301 ? 2.438 23.906 7.891 1 95 301 MET B N 1
ATOM 4869 C CA . MET B 1 301 ? 1.559 24.812 7.148 1 95 301 MET B CA 1
ATOM 4870 C C . MET B 1 301 ? 2.217 25.266 5.848 1 95 301 MET B C 1
ATOM 4872 O O . MET B 1 301 ? 1.534 25.484 4.848 1 95 301 MET B O 1
ATOM 4876 N N . ASP B 1 302 ? 3.488 25.359 5.84 1 93.56 302 ASP B N 1
ATOM 4877 C CA . ASP B 1 302 ? 4.219 25.703 4.621 1 93.56 302 ASP B CA 1
ATOM 4878 C C . ASP B 1 302 ? 3.998 24.656 3.537 1 93.56 302 ASP B C 1
ATOM 4880 O O . ASP B 1 302 ? 4.102 24.953 2.346 1 93.56 302 ASP B O 1
ATOM 4884 N N . SER B 1 303 ? 3.73 23.406 3.926 1 93.56 303 SER B N 1
ATOM 4885 C CA . SER B 1 303 ? 3.555 22.297 2.994 1 93.56 303 SER B CA 1
ATOM 4886 C C . SER B 1 303 ? 2.197 22.359 2.303 1 93.56 303 SER B C 1
ATOM 4888 O O . SER B 1 303 ? 1.928 21.594 1.374 1 93.56 303 SER B O 1
ATOM 4890 N N . VAL B 1 304 ? 1.317 23.266 2.719 1 92.5 304 VAL B N 1
ATOM 4891 C CA . VAL B 1 304 ? 0.005 23.453 2.109 1 92.5 304 VAL B CA 1
ATOM 4892 C C . VAL B 1 304 ? 0.163 24.047 0.712 1 92.5 304 VAL B C 1
ATOM 4894 O O . VAL B 1 304 ? -0.615 23.734 -0.193 1 92.5 304 VAL B O 1
ATOM 4897 N N . THR B 1 305 ? 1.162 24.844 0.583 1 82.94 305 THR B N 1
ATOM 4898 C CA . THR B 1 305 ? 1.417 25.469 -0.706 1 82.94 305 THR B CA 1
ATOM 4899 C C . THR B 1 305 ? 2.062 24.484 -1.675 1 82.94 305 THR B C 1
ATOM 4901 O O . THR B 1 305 ? 2.887 23.672 -1.272 1 82.94 305 THR B O 1
ATOM 4904 N N . PRO B 1 306 ? 1.567 24.547 -2.891 1 75.56 306 PRO B N 1
ATOM 4905 C CA . PRO B 1 306 ? 2.102 23.594 -3.863 1 75.56 306 PRO B CA 1
ATOM 4906 C C . PRO B 1 306 ? 3.619 23.672 -4.008 1 75.56 306 PRO B C 1
ATOM 4908 O O . PRO B 1 306 ? 4.199 24.75 -3.785 1 75.56 306 PRO B O 1
ATOM 4911 N N . MET B 1 307 ? 4.191 22.547 -4.219 1 67.69 307 MET B N 1
ATOM 4912 C CA . MET B 1 307 ? 5.621 22.516 -4.512 1 67.69 307 MET B CA 1
ATOM 4913 C C . MET B 1 307 ? 5.906 23.125 -5.879 1 67.69 307 MET B C 1
ATOM 4915 O O . MET B 1 307 ? 5.117 22.969 -6.812 1 67.69 307 MET B O 1
ATOM 4919 N N . PRO B 1 308 ? 6.824 24.094 -5.949 1 56.94 308 PRO B N 1
ATOM 4920 C CA . PRO B 1 308 ? 7.105 24.766 -7.219 1 56.94 308 PRO B CA 1
ATOM 4921 C C . PRO B 1 308 ? 7.402 23.797 -8.352 1 56.94 308 PRO B C 1
ATOM 4923 O O . PRO B 1 308 ? 8 22.734 -8.125 1 56.94 308 PRO B O 1
ATOM 4926 N N . LEU B 1 309 ? 6.629 23.828 -9.43 1 58.16 309 LEU B N 1
ATOM 4927 C CA . LEU B 1 309 ? 6.969 23.062 -10.625 1 58.16 309 LEU B CA 1
ATOM 4928 C C . LEU B 1 309 ? 8.375 23.391 -11.102 1 58.16 309 LEU B C 1
ATOM 4930 O O . LEU B 1 309 ? 8.828 24.531 -10.961 1 58.16 309 LEU B O 1
ATOM 4934 N N . THR B 1 310 ? 9.172 22.344 -11.242 1 49.31 310 THR B N 1
ATOM 4935 C CA . THR B 1 310 ? 10.5 22.625 -11.781 1 49.31 310 THR B CA 1
ATOM 4936 C C . THR B 1 310 ? 10.406 23.391 -13.094 1 49.31 310 THR B C 1
ATOM 4938 O O . THR B 1 310 ? 9.391 23.312 -13.789 1 49.31 310 THR B O 1
ATOM 4941 N N . GLU B 1 311 ? 11.305 24.359 -13.266 1 44.62 311 GLU B N 1
ATOM 4942 C CA . GLU B 1 311 ? 11.391 25.203 -14.445 1 44.62 311 GLU B CA 1
ATOM 4943 C C . GLU B 1 311 ? 11.117 24.406 -15.719 1 44.62 311 GLU B C 1
ATOM 4945 O O . GLU B 1 311 ? 10.508 24.922 -16.656 1 44.62 311 GLU B O 1
ATOM 4950 N N . THR B 1 312 ? 11.492 23.25 -15.812 1 43.44 312 THR B N 1
ATOM 4951 C CA . THR B 1 312 ? 11.289 22.453 -17.016 1 43.44 312 THR B CA 1
ATOM 4952 C C . THR B 1 312 ? 9.828 22.047 -17.156 1 43.44 312 THR B C 1
ATOM 4954 O O . THR B 1 312 ? 9.312 21.906 -18.266 1 43.44 312 THR B O 1
ATOM 4957 N N . GLU B 1 313 ? 9.133 21.859 -16.203 1 46.72 313 GLU B N 1
ATOM 4958 C CA . GLU B 1 313 ? 7.73 21.453 -16.203 1 46.72 313 GLU B CA 1
ATOM 4959 C C . GLU B 1 313 ? 6.824 22.641 -16.531 1 46.72 313 GLU B C 1
ATOM 4961 O O . GLU B 1 313 ? 5.727 22.453 -17.062 1 46.72 313 GLU B O 1
ATOM 4966 N N . LYS B 1 314 ? 7.07 23.922 -16.234 1 43.09 314 LYS B N 1
ATOM 4967 C CA . LYS B 1 314 ? 6.309 25.125 -16.578 1 43.09 314 LYS B CA 1
ATOM 4968 C C . LYS B 1 314 ? 6.234 25.297 -18.094 1 43.09 314 LYS B C 1
ATOM 4970 O O . LYS B 1 314 ? 5.309 25.922 -18.609 1 43.09 314 LYS B O 1
ATOM 4975 N N . ARG B 1 315 ? 7.188 24.812 -18.859 1 37.94 315 ARG B N 1
ATOM 4976 C CA . ARG B 1 315 ? 7.219 25.047 -20.297 1 37.94 315 ARG B CA 1
ATOM 4977 C C . ARG B 1 315 ? 6.406 23.984 -21.031 1 37.94 315 ARG B C 1
ATOM 4979 O O . ARG B 1 315 ? 6.117 24.141 -22.219 1 37.94 315 ARG B O 1
ATOM 4986 N N . ALA B 1 316 ? 6.082 23 -20.375 1 36.41 316 ALA B N 1
ATOM 4987 C CA . ALA B 1 316 ? 5.344 21.984 -21.125 1 36.41 316 ALA B CA 1
ATOM 4988 C C . ALA B 1 316 ? 3.84 22.188 -20.984 1 36.41 316 ALA B C 1
ATOM 4990 O O . ALA B 1 316 ? 3.32 22.344 -19.875 1 36.41 316 ALA B O 1
#

pLDDT: mean 70.11, std 32.08, range [14.07, 98.81]

Sequence (632 aa):
MDESDEEYMGSKSPSSKLSSAIPEGTASPRDKTGVSTRTRSSRRGEVSDLKGANGYAWEDEYQRSWDIVKDDELGSNSFEAMVQSIIESRKKKIMKNPSTPFQRGIIRTLVIIIDGSLVMSEKDLRPNRLSMTLSYLQDFVTEFFDQNPISRLGIILMRNGIANLVSEVSGLPQYHIDKIRQLKARQHNRFEPKGDPSLQNSLEMARSLLKFNFGSTSNNTKNSKEVLVIFGALFTSDPGDIHRTIDNLIKDEIKVSVIGLSAQVAICQELVNRTNKEPRNTQSKHYGVIMNESHFKELLMDSVTPMPLTETEKRAMDESDEEYMGSKSPSSKLSSAIPEGTASPRDKTGVSTRTRSSRRGEVSDLKGANGYAWEDEYQRSWDIVKDDELGSNSFEAMVQSIIESRKKKIMKNPSTPFQRGIIRTLVIIIDGSLVMSEKDLRPNRLSMTLSYLQDFVTEFFDQNPISRLGIILMRNGIANLVSEVSGLPQYHIDKIRQLKARQHNRFEPKGDPSLQNSLEMARSLLKFNFGSTSNNTKNSKEVLVIFGALFTSDPGDIHRTIDNLIKDEIKVSVIGLSAQVAICQELVNRTNKEPRNTQSKHYGVIMNESHFKELLMDSVTPMPLTETEKRA

Radius of gyration: 37.37 Å; Cα contacts (8 Å, |Δi|>4): 841; chains: 2; bounding box: 112×100×157 Å

Secondary structure (DSSP, 8-state):
----------------------------------------------------------------GGGG--SSTTHHHHHHHHHHHHHHHHHHHHTT--SS---TTPEEEEEEEEE-SGGGG-SSSSS-HHHHHHHHHHHHHHHHHHH-TT-EEEEEEEETTEEEEEEEEES-HHHHHHHHHHHHHTTTTTT---S---HHHHHHHHHHHHHHHHTT-TT-TTEEEEEEEEE--S----SS-HHHHHHHHHHTTEEEEEEESS---HHHHHHHHHHTTPPTT---TTEEE-SSHHHHHHHHHHTTSPPPPPHHHHT-/----------------------------------------------------------------GGGG--SSTTHHHHHHHHHHHHHHHHHHHHTT--SS---TTPEEEEEEEEE-SGGGG-SSSSS-HHHHHHHHHHHHHHHHHHH-TT-EEEEEEEETTEEEEEEEEES-HHHHHHHHHHHHHTTTTTT---S---HHHHHHHHHHHHHHHHTT-TT-TTEEEEEEEEE--S----SS-HHHHHHHHHHTTEEEEEEESS---HHHHHHHHHHTTPPTT---TTEEE-SSHHHHHHHHHHTTSPPPPPHHHHT-

Organism: NCBI:txid5486

Nearest PDB structures (foldseek):
  8rev-assembly1_D  TM=9.596E-01  e=9.314E-25  Thermochaetoides thermophila
  8ebw-assembly1_E  TM=9.532E-01  e=1.028E-21  Homo sapiens
  6nmi-assembly1_E  TM=9.495E-01  e=7.774E-20  Homo sapiens
  5of4-assembly1_E  TM=9.276E-01  e=4.281E-19  Homo sapiens
  8jtl-assembly1_B  TM=7.593E-01  e=1.032E-11  Arabidopsis thaliana

Foldseek 3Di:
DDDDDDDDDDDDDDDDDDDDDDDDDDDDDDDDDDDDDCPPDDDPPDPPPPDDDDPPPCVPCPVPPVVVCDPDVCNVVVVVVVVVVVLVVVLVVVVVPPDDPQVSQAAEEEEEEEELAPLQQPPLPPPGNLLLVLVLVLVLLVLLCVVRVSYWYFYWYFAQQATHGQGATDNDSVRNNVSSVVLSVCCVPPRPHHHFGAPQNNLVVLVVRQDVVPDPPPPPLRYAAEYEYEEADQDHDYPDDSVVSLVVCLVSLYAYAYEYAHDDHQVNQQSRCSSVVHDHPDDDPRYYYADHSVSVSVSSNVPSRDDDDPPVSVVD/DDDDDDDYDDPPDDDPDPDDDDPDDDDDDDDDDDDDDPDDDDPPDDPPPPDDPDPPPCPPDVVPPVVVCDPDVCNVVVVVVVVVVVLVVVLVVVVVPPDDPQVSQAAEEEEEEEELAPLQQPPQPPPGNLLLVLVLVLVLLVLLCVVRVRYWYFYWYFAQQATHGQGATDSDSVRNNVSSVVLSVCCVPPRPHHHFGAPQNNLVVLLVRQDVVPDPPPPPLRYAAEYEYEEADQDHDYPDDSVVSLVVCQVSLYAYAYEYAHDDHQVNQQSRCSSVVHDHPDDDPRYYYADHSVSSSVSSNVPSRDDDDPPVSVVD